Protein AF-A0A7S0HBB1-F1 (afdb_monomer_lite)

Secondary structure (DSSP, 8-state):
---------HHHHHHHHSTT----S---HHHHHHHHHHHHHHHHHHHHHHHHHHHTTTSS-SS-TTS---HHHHHHHHHSSSS----------------------------------------HHHHHHHHHHHHHHHH-HHHHHHHHHHHHHHHHHHHHHHTS-------------HHHHHHHHHHHHHHHHHHHHHHHHHHHHHHHHHHHHHHHHHHHHHHHHHHHHHHHHHHHHHHHHHHHHHHHHHHHHHHHHHHHHHHHHHHHHHHHHHHHHHHHHHHHHHHHHHHHHHHHHHHHHHHHHHHHHHHHHHHHHHHHHHHHHHHHHHHHHHHHHHHHHHHHHHS-HHHHHHHHHHHHHHHHHHHHHHHHHHHHHHHHHHHHHHHHHHHHHHHHHHHHHHHHHHHHHHHHHHHHHHHHHH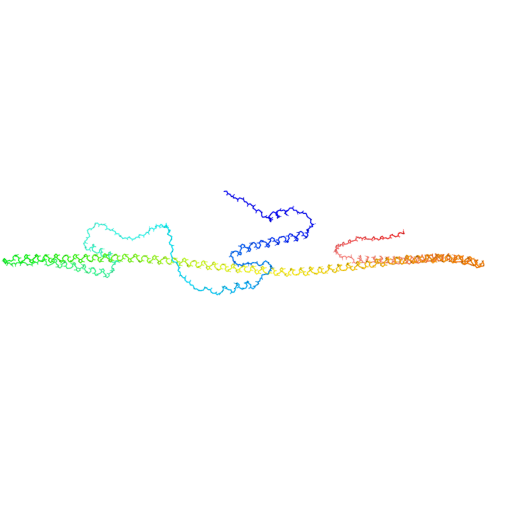T-SS------------------------

Structure (mmCIF, N/CA/C/O backbone):
data_AF-A0A7S0HBB1-F1
#
_entry.id   AF-A0A7S0HBB1-F1
#
loop_
_atom_site.group_PDB
_atom_site.id
_atom_site.type_symbol
_atom_site.label_atom_id
_atom_site.label_alt_id
_atom_site.label_comp_id
_atom_site.label_asym_id
_atom_site.label_entity_id
_atom_site.label_seq_id
_atom_site.pdbx_PDB_ins_code
_atom_site.Cartn_x
_atom_site.Cartn_y
_atom_site.Cartn_z
_atom_site.occupancy
_atom_site.B_iso_or_equiv
_atom_site.auth_seq_id
_atom_site.auth_comp_id
_atom_site.auth_asym_id
_atom_site.auth_atom_id
_atom_site.pdbx_PDB_model_num
ATOM 1 N N . MET A 1 1 ? 10.447 16.553 52.415 1.00 41.84 1 MET A N 1
ATOM 2 C CA . MET A 1 1 ? 11.522 16.602 51.397 1.00 41.84 1 MET A CA 1
ATOM 3 C C . MET A 1 1 ? 11.233 15.547 50.337 1.00 41.84 1 MET A C 1
ATOM 5 O O . MET A 1 1 ? 10.960 14.425 50.743 1.00 41.84 1 MET A O 1
ATOM 9 N N . PRO A 1 2 ? 11.246 15.858 49.030 1.00 37.12 2 PRO A N 1
ATOM 10 C CA . PRO A 1 2 ? 11.134 14.844 47.984 1.00 37.12 2 PRO A CA 1
ATOM 11 C C . PRO A 1 2 ? 12.533 14.375 47.538 1.00 37.12 2 PRO A C 1
ATOM 13 O O . PRO A 1 2 ? 13.424 15.219 47.407 1.00 37.12 2 PRO A O 1
ATOM 16 N N . PRO A 1 3 ? 12.759 13.085 47.231 1.00 46.69 3 PRO A N 1
ATOM 17 C CA . PRO A 1 3 ? 13.943 12.685 46.492 1.00 46.69 3 PRO A CA 1
ATOM 18 C C . PRO A 1 3 ? 13.660 12.748 44.984 1.00 46.69 3 PRO A C 1
ATOM 20 O O . PRO A 1 3 ? 12.824 12.029 44.442 1.00 46.69 3 PRO A O 1
ATOM 23 N N . LYS A 1 4 ? 14.388 13.643 44.312 1.00 48.12 4 LYS A N 1
ATOM 24 C CA . LYS A 1 4 ? 14.630 13.643 42.865 1.00 48.12 4 LYS A CA 1
ATOM 25 C C . LYS A 1 4 ? 15.733 12.630 42.561 1.00 48.12 4 LYS A C 1
ATOM 27 O O . LYS A 1 4 ? 16.839 12.854 43.034 1.00 48.12 4 LYS A O 1
ATOM 32 N N . VAL A 1 5 ? 15.499 11.652 41.684 1.00 45.72 5 VAL A N 1
ATOM 33 C CA . VAL A 1 5 ? 16.551 11.107 40.801 1.00 45.72 5 VAL A CA 1
ATOM 34 C C . VAL A 1 5 ? 15.915 10.678 39.474 1.00 45.72 5 VAL A C 1
ATOM 36 O O . VAL A 1 5 ? 15.291 9.629 39.374 1.00 45.72 5 VAL A O 1
ATOM 39 N N . ASN A 1 6 ? 16.087 11.507 38.441 1.00 51.12 6 ASN A N 1
ATOM 40 C CA . ASN A 1 6 ? 15.839 11.145 37.045 1.00 51.12 6 ASN A CA 1
ATOM 41 C C . ASN A 1 6 ? 16.980 10.234 36.567 1.00 51.12 6 ASN A C 1
ATOM 43 O O . ASN A 1 6 ? 18.013 10.724 36.105 1.00 51.12 6 ASN A O 1
ATOM 47 N N . ALA A 1 7 ? 16.804 8.919 36.658 1.00 48.59 7 ALA A N 1
ATOM 48 C CA . ALA A 1 7 ? 17.655 7.974 35.946 1.00 48.59 7 ALA A CA 1
ATOM 49 C C . ALA A 1 7 ? 17.170 7.885 34.490 1.00 48.59 7 ALA A C 1
ATOM 51 O O . ALA A 1 7 ? 16.317 7.072 34.154 1.00 48.59 7 ALA A O 1
ATOM 52 N N . LYS A 1 8 ? 17.684 8.772 33.628 1.00 54.59 8 LYS A N 1
ATOM 53 C CA . LYS A 1 8 ? 17.473 8.672 32.176 1.00 54.59 8 LYS A CA 1
ATOM 54 C C . LYS A 1 8 ? 18.047 7.348 31.688 1.00 54.59 8 LYS A C 1
ATOM 56 O O . LYS A 1 8 ? 19.243 7.093 31.876 1.00 54.59 8 LYS A O 1
ATOM 61 N N . THR A 1 9 ? 17.201 6.541 31.061 1.00 59.75 9 THR A N 1
ATOM 62 C CA . THR A 1 9 ? 17.611 5.280 30.451 1.00 59.75 9 THR A CA 1
ATOM 63 C C . THR A 1 9 ? 18.638 5.552 29.337 1.00 59.75 9 THR A C 1
ATOM 65 O O . THR A 1 9 ? 18.706 6.666 28.803 1.00 59.75 9 THR A O 1
ATOM 68 N N . PRO A 1 10 ? 19.477 4.572 28.958 1.00 59.62 10 PRO A N 1
ATOM 69 C CA . PRO A 1 10 ? 20.380 4.710 27.811 1.00 59.62 10 PRO A CA 1
ATOM 70 C C . PRO A 1 10 ? 19.647 5.128 26.523 1.00 59.62 10 PRO A C 1
ATOM 72 O O . PRO A 1 10 ? 20.204 5.865 25.708 1.00 59.62 10 PRO A O 1
ATOM 75 N N . LEU A 1 11 ? 18.375 4.730 26.397 1.00 53.91 11 LEU A N 1
ATOM 76 C CA . LEU A 1 11 ? 17.468 5.123 25.323 1.00 53.91 11 LEU A CA 1
ATOM 77 C C . LEU A 1 11 ? 17.186 6.635 25.337 1.00 53.91 11 LEU A C 1
ATOM 79 O O . LEU A 1 11 ? 17.337 7.301 24.316 1.00 53.91 11 LEU A O 1
ATOM 83 N N . ASP A 1 12 ? 16.881 7.205 26.506 1.00 63.88 12 ASP A N 1
ATOM 84 C CA . ASP A 1 12 ? 16.584 8.638 26.657 1.00 63.88 12 ASP A CA 1
ATOM 85 C C . ASP A 1 12 ? 17.790 9.524 26.327 1.00 63.88 12 ASP A C 1
ATOM 87 O O . ASP A 1 12 ? 17.646 10.625 25.788 1.00 63.88 12 ASP A O 1
ATOM 91 N N . LYS A 1 13 ? 19.005 9.043 26.623 1.00 65.25 13 LYS A N 1
ATOM 92 C CA . LYS A 1 13 ? 20.245 9.737 26.245 1.00 65.25 13 LYS A CA 1
ATOM 93 C C . LYS A 1 13 ? 20.437 9.737 24.725 1.00 65.25 13 LYS A C 1
ATOM 95 O O . LYS A 1 13 ? 20.780 10.782 24.171 1.00 65.25 13 LYS A O 1
ATOM 100 N N . ARG A 1 14 ? 20.159 8.615 24.049 1.00 58.53 14 ARG A N 1
ATOM 101 C CA . ARG A 1 14 ? 20.272 8.481 22.584 1.00 58.53 14 ARG A CA 1
ATOM 102 C C . ARG A 1 14 ? 19.211 9.294 21.836 1.00 58.53 14 ARG A C 1
ATOM 104 O O . ARG A 1 14 ? 19.545 9.986 20.879 1.00 58.53 14 ARG A O 1
ATOM 111 N N . LEU A 1 15 ? 17.971 9.309 22.322 1.00 58.62 15 LEU A N 1
ATOM 112 C CA . LEU A 1 15 ? 16.890 10.115 21.742 1.00 58.62 15 LEU A CA 1
ATOM 113 C C . LEU A 1 15 ? 17.168 11.622 21.853 1.00 58.62 15 LEU A C 1
ATOM 115 O O . LEU A 1 15 ? 16.890 12.371 20.920 1.00 58.62 15 LEU A O 1
ATOM 119 N N . SER A 1 16 ? 17.791 12.069 22.951 1.00 60.78 16 SER A N 1
ATOM 120 C CA . SER A 1 16 ? 18.171 13.479 23.118 1.00 60.78 16 SER A CA 1
ATOM 121 C C . SER A 1 16 ? 19.347 13.925 22.238 1.00 60.78 16 SER A C 1
ATOM 123 O O . SER A 1 16 ? 19.444 15.106 21.918 1.00 60.78 16 SER A O 1
ATOM 125 N N . ALA A 1 17 ? 20.214 12.999 21.812 1.00 57.78 17 ALA A N 1
ATOM 126 C CA . ALA A 1 17 ? 21.352 13.300 20.940 1.00 57.78 17 ALA A CA 1
ATOM 127 C C . ALA A 1 17 ? 20.947 13.483 19.463 1.00 57.78 17 ALA A C 1
ATOM 129 O O . ALA A 1 17 ? 21.618 14.208 18.732 1.00 57.78 17 ALA A O 1
ATOM 130 N N . ASN A 1 18 ? 19.832 12.876 19.039 1.00 53.38 18 ASN A N 1
ATOM 131 C CA . ASN A 1 18 ? 19.368 12.900 17.646 1.00 53.38 18 ASN A CA 1
ATOM 132 C C . ASN A 1 18 ? 18.344 14.002 17.333 1.00 53.38 18 ASN A C 1
ATOM 134 O O . ASN A 1 18 ? 17.984 14.184 16.174 1.00 53.38 18 ASN A O 1
ATOM 138 N N . ALA A 1 19 ? 17.892 14.769 18.327 1.00 50.97 19 ALA A N 1
ATOM 139 C CA . ALA A 1 19 ? 16.845 15.778 18.145 1.00 50.97 19 ALA A CA 1
ATOM 140 C C . ALA A 1 19 ? 17.326 17.109 17.521 1.00 50.97 19 ALA A C 1
ATOM 142 O O . ALA A 1 19 ? 16.521 18.020 17.361 1.00 50.97 19 ALA A O 1
ATOM 143 N N . GLY A 1 20 ? 18.619 17.254 17.197 1.00 48.06 20 GLY A N 1
ATOM 144 C CA . GLY A 1 20 ? 19.220 18.557 16.873 1.00 48.06 20 GLY A CA 1
ATOM 145 C C . GLY A 1 20 ? 20.049 18.652 15.592 1.00 48.06 20 GLY A C 1
ATOM 146 O O . GLY A 1 20 ? 20.792 19.619 15.457 1.00 48.06 20 GLY A O 1
ATOM 147 N N . LYS A 1 21 ? 19.988 17.688 14.666 1.00 45.69 21 LYS A N 1
ATOM 148 C CA . LYS A 1 21 ? 20.740 17.769 13.399 1.00 45.69 21 LYS A CA 1
ATOM 149 C C . LYS A 1 21 ? 19.829 17.596 12.187 1.00 45.69 21 LYS A C 1
ATOM 151 O O . LYS A 1 21 ? 19.691 16.507 11.642 1.00 45.69 21 LYS A O 1
ATOM 156 N N . GLU A 1 22 ? 19.229 18.704 11.767 1.00 48.59 22 GLU A N 1
ATOM 157 C CA . GLU A 1 22 ? 18.707 18.887 10.411 1.00 48.59 22 GLU A CA 1
ATOM 158 C C . GLU A 1 22 ? 19.870 19.169 9.448 1.00 48.59 22 GLU A C 1
ATOM 160 O O . GLU A 1 22 ? 20.108 20.314 9.091 1.00 48.59 22 GLU A O 1
ATOM 165 N N . GLU A 1 23 ? 20.603 18.144 9.007 1.00 45.62 23 GLU A N 1
ATOM 166 C CA . GLU A 1 23 ? 21.437 18.248 7.801 1.00 45.62 23 GLU A CA 1
ATOM 167 C C . GLU A 1 23 ? 21.392 16.937 6.997 1.00 45.62 23 GLU A C 1
ATOM 169 O O . GLU A 1 23 ? 21.979 15.923 7.356 1.00 45.62 23 GLU A O 1
ATOM 174 N N . MET A 1 24 ? 20.622 16.993 5.908 1.00 42.97 24 MET A N 1
ATOM 175 C CA . MET A 1 24 ? 20.943 16.491 4.566 1.00 42.97 24 MET A CA 1
ATOM 176 C C . MET A 1 24 ? 21.550 15.080 4.411 1.00 42.97 24 MET A C 1
ATOM 178 O O . MET A 1 24 ? 22.746 14.848 4.549 1.00 42.97 24 MET A O 1
ATOM 182 N N . SER A 1 25 ? 20.696 14.185 3.899 1.00 52.25 25 SER A N 1
ATOM 183 C CA . SER A 1 25 ? 20.989 13.312 2.747 1.00 52.25 25 SER A CA 1
ATOM 184 C C . SER A 1 25 ? 22.314 12.540 2.762 1.00 52.25 25 SER A C 1
ATOM 186 O O . SER A 1 25 ? 23.208 12.801 1.964 1.00 52.25 25 SER A O 1
ATOM 188 N N . ASN A 1 26 ? 22.394 11.534 3.624 1.00 46.62 26 ASN A N 1
ATOM 189 C CA . ASN A 1 26 ? 22.906 10.202 3.296 1.00 46.62 26 ASN A CA 1
ATOM 190 C C . ASN A 1 26 ? 22.673 9.327 4.522 1.00 46.62 26 ASN A C 1
ATOM 192 O O . ASN A 1 26 ? 23.545 9.149 5.366 1.00 46.62 26 ASN A O 1
ATOM 196 N N . TRP A 1 27 ? 21.454 8.802 4.639 1.00 53.06 27 TRP A N 1
ATOM 197 C CA . TRP A 1 27 ? 21.192 7.737 5.593 1.00 53.06 27 TRP A CA 1
ATOM 198 C C . TRP A 1 27 ? 22.024 6.537 5.157 1.00 53.06 27 TRP A C 1
ATOM 200 O O . TRP A 1 27 ? 21.714 5.873 4.168 1.00 53.06 27 TRP A O 1
ATOM 210 N N . ASN A 1 28 ? 23.129 6.310 5.859 1.00 62.28 28 ASN A N 1
ATOM 211 C CA . ASN A 1 28 ? 23.997 5.172 5.648 1.00 62.28 28 ASN A CA 1
ATOM 212 C C . ASN A 1 28 ? 23.180 3.917 5.984 1.00 62.28 28 ASN A C 1
ATOM 214 O O . ASN A 1 28 ? 22.992 3.571 7.147 1.00 62.28 28 ASN A O 1
ATOM 218 N N . ILE A 1 29 ? 22.609 3.270 4.963 1.00 63.53 29 ILE A N 1
ATOM 219 C CA . ILE A 1 29 ? 21.706 2.113 5.107 1.00 63.53 29 ILE A CA 1
ATOM 220 C C . ILE A 1 29 ? 22.359 1.012 5.958 1.00 63.53 29 ILE A C 1
ATOM 222 O O . ILE A 1 29 ? 21.661 0.280 6.657 1.00 63.53 29 ILE A O 1
ATOM 226 N N . ALA A 1 30 ? 23.692 0.913 5.932 1.00 65.62 30 ALA A N 1
ATOM 227 C CA . ALA A 1 30 ? 24.458 0.011 6.784 1.00 65.62 30 ALA A CA 1
ATOM 228 C C . ALA A 1 30 ? 24.315 0.345 8.279 1.00 65.62 30 ALA A C 1
ATOM 230 O O . ALA A 1 30 ? 24.067 -0.550 9.079 1.00 65.62 30 ALA A O 1
ATOM 231 N N . GLU A 1 31 ? 24.386 1.624 8.642 1.00 70.38 31 GLU A N 1
ATOM 232 C CA . GLU A 1 31 ? 24.246 2.107 10.019 1.00 70.38 31 GLU A CA 1
ATOM 233 C C . GLU A 1 31 ? 22.800 1.964 10.515 1.00 70.38 31 GLU A C 1
ATOM 235 O O . GLU A 1 31 ? 22.564 1.545 11.641 1.00 70.38 31 GLU A O 1
ATOM 240 N N . LEU A 1 32 ? 21.810 2.187 9.641 1.00 72.31 32 LEU A N 1
ATOM 241 C CA . LEU A 1 32 ? 20.399 1.900 9.932 1.00 72.31 32 LEU A CA 1
ATOM 242 C C . LEU A 1 32 ? 20.145 0.408 10.176 1.00 72.31 32 LEU A C 1
ATOM 244 O O . LEU A 1 32 ? 19.438 0.061 11.117 1.00 72.31 32 LEU A O 1
ATOM 248 N N . LYS A 1 33 ? 20.713 -0.475 9.342 1.00 73.94 33 LYS A N 1
ATOM 249 C CA . LYS A 1 33 ? 20.606 -1.933 9.516 1.00 73.94 33 LYS A CA 1
ATOM 250 C C . LYS A 1 33 ? 21.288 -2.396 10.797 1.00 73.94 33 LYS A C 1
ATOM 252 O O . LYS A 1 33 ? 20.721 -3.222 11.504 1.00 73.94 33 LYS A O 1
ATOM 257 N N . GLN A 1 34 ? 22.463 -1.849 11.097 1.00 77.00 34 GLN A N 1
ATOM 258 C CA . GLN A 1 34 ? 23.186 -2.143 12.327 1.00 77.00 34 GLN A CA 1
ATOM 259 C C . GLN A 1 34 ? 22.390 -1.686 13.555 1.00 77.00 34 GLN A C 1
ATOM 261 O O . GLN A 1 34 ? 22.186 -2.484 14.463 1.00 77.00 34 GLN A O 1
ATOM 266 N N . ASN A 1 35 ? 21.847 -0.467 13.543 1.00 74.12 35 ASN A N 1
ATOM 267 C CA . ASN A 1 35 ? 21.011 0.042 14.631 1.00 74.12 35 ASN A CA 1
ATOM 268 C C . ASN A 1 35 ? 19.749 -0.810 14.829 1.00 74.12 35 ASN A C 1
ATOM 270 O O . ASN A 1 35 ? 19.421 -1.157 15.955 1.00 74.12 35 ASN A O 1
ATOM 274 N N . LEU A 1 36 ? 19.083 -1.230 13.748 1.00 80.06 36 LEU A N 1
ATOM 275 C CA . LEU A 1 36 ? 17.922 -2.128 13.826 1.00 80.06 36 LEU A CA 1
ATOM 276 C C . LEU A 1 36 ? 18.278 -3.506 14.396 1.00 80.06 36 LEU A C 1
ATOM 278 O O . LEU A 1 36 ? 17.488 -4.097 15.130 1.00 80.06 36 LEU A O 1
ATOM 282 N N . GLN A 1 37 ? 19.458 -4.027 14.059 1.00 79.56 37 GLN A N 1
ATOM 283 C CA . GLN A 1 37 ? 19.941 -5.308 14.563 1.00 79.56 37 GLN A CA 1
ATOM 284 C C . GLN A 1 37 ? 20.325 -5.221 16.048 1.00 79.56 37 GLN A C 1
ATOM 286 O O . GLN A 1 37 ? 19.987 -6.120 16.818 1.00 79.56 37 GLN A O 1
ATOM 291 N N . GLU A 1 38 ? 20.971 -4.130 16.461 1.00 81.62 38 GLU A N 1
ATOM 292 C CA . GLU A 1 38 ? 21.284 -3.838 17.863 1.00 81.62 38 GLU A CA 1
ATOM 293 C C . GLU A 1 38 ? 20.004 -3.632 18.691 1.00 81.62 38 GLU A C 1
ATOM 295 O O . GLU A 1 38 ? 19.860 -4.233 19.756 1.00 81.62 38 GLU A O 1
ATOM 300 N N . ASP A 1 39 ? 19.030 -2.877 18.177 1.00 78.75 39 ASP A N 1
ATOM 301 C CA . ASP A 1 39 ? 17.738 -2.655 18.834 1.00 78.75 39 ASP A CA 1
ATOM 302 C C . ASP A 1 39 ? 16.932 -3.960 18.959 1.00 78.75 39 ASP A C 1
ATOM 304 O O . ASP A 1 39 ? 16.332 -4.223 20.003 1.00 78.75 39 ASP A O 1
ATOM 308 N N . SER A 1 40 ? 16.965 -4.825 17.937 1.00 76.31 40 SER A N 1
ATOM 309 C CA . SER A 1 40 ? 16.342 -6.156 17.992 1.00 76.31 40 SER A CA 1
ATOM 310 C C . SER A 1 40 ? 16.991 -7.046 19.055 1.00 76.31 40 SER A C 1
ATOM 312 O O . SER A 1 40 ? 16.287 -7.753 19.774 1.00 76.31 40 SER A O 1
ATOM 314 N N . ALA A 1 41 ? 18.318 -6.996 19.194 1.00 77.00 41 ALA A N 1
ATOM 315 C CA . ALA A 1 41 ? 19.036 -7.758 20.213 1.00 77.00 41 ALA A CA 1
ATOM 316 C C . ALA A 1 41 ? 18.701 -7.274 21.634 1.00 77.00 41 ALA A C 1
ATOM 318 O O . ALA A 1 41 ? 18.489 -8.089 22.534 1.00 77.00 41 ALA A O 1
ATOM 319 N N . ILE A 1 42 ? 18.587 -5.956 21.832 1.00 80.75 42 ILE A N 1
ATOM 320 C CA . ILE A 1 42 ? 18.174 -5.367 23.114 1.00 80.75 42 ILE A CA 1
ATOM 321 C C . ILE A 1 42 ? 16.730 -5.764 23.446 1.00 80.75 42 ILE A C 1
ATOM 323 O O . ILE A 1 42 ? 16.435 -6.118 24.590 1.00 80.75 42 ILE A O 1
ATOM 327 N N . LEU A 1 43 ? 15.830 -5.754 22.458 1.00 76.81 43 LEU A N 1
ATOM 328 C CA . LEU A 1 43 ? 14.439 -6.169 22.639 1.00 76.81 43 LEU A CA 1
ATOM 329 C C . LEU A 1 43 ? 14.342 -7.653 23.024 1.00 76.81 43 LEU A C 1
ATOM 331 O O . LEU A 1 43 ? 13.637 -7.992 23.973 1.00 76.81 43 LEU A O 1
ATOM 335 N N . GLU A 1 44 ? 15.084 -8.535 22.348 1.00 77.12 44 GLU A N 1
ATOM 336 C CA . GLU A 1 44 ? 15.163 -9.957 22.702 1.00 77.12 44 GLU A CA 1
ATOM 337 C C . GLU A 1 44 ? 15.703 -10.174 24.116 1.00 77.12 44 GLU A C 1
ATOM 339 O O . GLU A 1 44 ? 15.156 -10.981 24.869 1.00 77.12 44 GLU A O 1
ATOM 344 N N . GLN A 1 45 ? 16.755 -9.451 24.500 1.00 77.75 45 GLN A N 1
ATOM 345 C CA . GLN A 1 45 ? 17.321 -9.538 25.842 1.00 77.75 45 GLN A CA 1
ATOM 346 C C . GLN A 1 45 ? 16.312 -9.080 26.902 1.00 77.75 45 GLN A C 1
ATOM 348 O O . GLN A 1 45 ? 16.115 -9.778 27.896 1.00 77.75 45 GLN A O 1
ATOM 353 N N . THR A 1 46 ? 15.611 -7.974 26.647 1.00 77.94 46 THR A N 1
ATOM 354 C CA . THR A 1 46 ? 14.558 -7.445 27.528 1.00 77.94 46 THR A CA 1
ATOM 355 C C . THR A 1 46 ? 13.394 -8.432 27.653 1.00 77.94 46 THR A C 1
ATOM 357 O O . THR A 1 46 ? 12.882 -8.652 28.748 1.00 77.94 46 THR A O 1
ATOM 360 N N . LEU A 1 47 ? 13.000 -9.089 26.556 1.00 73.38 47 LEU A N 1
ATOM 361 C CA . LEU A 1 47 ? 11.959 -10.121 26.564 1.00 73.38 47 LEU A CA 1
ATOM 362 C C . LEU A 1 47 ? 12.397 -11.384 27.313 1.00 73.38 47 LEU A C 1
ATOM 364 O O . LEU A 1 47 ? 11.597 -11.960 28.047 1.00 73.38 47 LEU A O 1
ATOM 368 N N . ARG A 1 48 ? 13.661 -11.809 27.183 1.00 75.12 48 ARG A N 1
ATOM 369 C CA . ARG A 1 48 ? 14.218 -12.928 27.964 1.00 75.12 48 ARG A CA 1
ATOM 370 C C . ARG A 1 48 ? 14.281 -12.603 29.454 1.00 75.12 48 ARG A C 1
ATOM 372 O O . ARG A 1 48 ? 13.976 -13.468 30.268 1.00 75.12 48 ARG A O 1
ATOM 379 N N . GLU A 1 49 ? 14.638 -11.376 29.815 1.00 75.56 49 GLU A N 1
ATOM 380 C CA . GLU A 1 49 ? 14.687 -10.924 31.207 1.00 75.56 49 GLU A CA 1
ATOM 381 C C . GLU A 1 49 ? 13.281 -10.791 31.811 1.00 75.56 49 GLU A C 1
ATOM 383 O O . GLU A 1 49 ? 13.041 -11.280 32.913 1.00 75.56 49 GLU A O 1
ATOM 388 N N . ALA A 1 50 ? 12.314 -10.266 31.054 1.00 68.19 50 ALA A N 1
ATOM 389 C CA . ALA A 1 50 ? 10.905 -10.249 31.447 1.00 68.19 50 ALA A CA 1
ATOM 390 C C . ALA A 1 50 ? 10.332 -11.669 31.606 1.00 68.19 50 ALA A C 1
ATOM 392 O O . ALA A 1 50 ? 9.660 -11.955 32.595 1.00 68.19 50 ALA A O 1
ATOM 393 N N . ASN A 1 51 ? 10.648 -12.585 30.683 1.00 66.00 51 ASN A N 1
ATOM 394 C CA . ASN A 1 51 ? 10.267 -13.996 30.789 1.00 66.00 51 ASN A CA 1
ATOM 395 C C . ASN A 1 51 ? 10.941 -14.700 31.970 1.00 66.00 51 ASN A C 1
ATOM 397 O O . ASN A 1 51 ? 10.345 -15.609 32.535 1.00 66.00 51 ASN A O 1
ATOM 401 N N . ARG A 1 52 ? 12.154 -14.303 32.363 1.00 71.75 52 ARG A N 1
ATOM 402 C CA . ARG A 1 52 ? 12.818 -14.825 33.563 1.00 71.75 52 ARG A CA 1
ATOM 403 C C . ARG A 1 52 ? 12.111 -14.342 34.832 1.00 71.75 52 ARG A C 1
ATOM 405 O O . ARG A 1 52 ? 11.752 -15.160 35.667 1.00 71.75 52 ARG A O 1
ATOM 412 N N . LEU A 1 53 ? 11.823 -13.042 34.927 1.00 66.38 53 LEU A N 1
ATOM 413 C CA . LEU A 1 53 ? 11.123 -12.447 36.074 1.00 66.38 53 LEU A CA 1
ATOM 414 C C . LEU A 1 53 ? 9.682 -12.971 36.236 1.00 66.38 53 LEU A C 1
ATOM 416 O O . LEU A 1 53 ? 9.204 -13.130 37.356 1.00 66.38 53 LEU A O 1
ATOM 420 N N . LEU A 1 54 ? 8.992 -13.263 35.129 1.00 56.56 54 LEU A N 1
ATOM 421 C CA . LEU A 1 54 ? 7.627 -13.815 35.126 1.00 56.56 54 LEU A CA 1
ATOM 422 C C . LEU A 1 54 ? 7.592 -15.357 35.147 1.00 56.56 54 LEU A C 1
ATOM 424 O O . LEU A 1 54 ? 6.604 -15.958 35.573 1.00 56.56 54 LEU A O 1
ATOM 428 N N . GLY A 1 55 ? 8.662 -16.014 34.701 1.00 54.44 55 GLY A N 1
ATOM 429 C CA . GLY A 1 55 ? 8.811 -17.471 34.701 1.00 54.44 55 GLY A CA 1
ATOM 430 C C . GLY A 1 55 ? 9.027 -18.045 36.100 1.00 54.44 55 GLY A C 1
ATOM 431 O O . GLY A 1 55 ? 8.465 -19.097 36.407 1.00 54.44 55 GLY A O 1
ATOM 432 N N . ASP A 1 56 ? 9.721 -17.309 36.974 1.00 50.41 56 ASP A N 1
ATOM 433 C CA . ASP A 1 56 ? 9.931 -17.682 38.383 1.00 50.41 56 ASP A CA 1
ATOM 434 C C . ASP A 1 56 ? 8.620 -17.715 39.203 1.00 50.41 56 ASP A C 1
ATOM 436 O O . ASP A 1 56 ? 8.584 -18.280 40.293 1.00 50.41 56 ASP A O 1
ATOM 440 N N . SER A 1 57 ? 7.514 -17.171 38.675 1.00 50.22 57 SER A N 1
ATOM 441 C CA . SER A 1 57 ? 6.190 -17.171 39.321 1.00 50.22 57 SER A CA 1
ATOM 442 C C . SER A 1 57 ? 5.151 -18.095 38.667 1.00 50.22 57 SER A C 1
ATOM 444 O O . SER A 1 57 ? 4.074 -18.279 39.230 1.00 50.22 57 SER A O 1
ATOM 446 N N . SER A 1 58 ? 5.436 -18.704 37.507 1.00 51.88 58 SER A N 1
ATOM 447 C CA . SER A 1 58 ? 4.410 -19.439 36.738 1.00 51.88 58 SER A CA 1
ATOM 448 C C . SER A 1 58 ? 4.866 -20.733 36.048 1.00 51.88 58 SER A C 1
ATOM 450 O O . SER A 1 58 ? 4.044 -21.410 35.431 1.00 51.88 58 SER A O 1
ATOM 452 N N . GLY A 1 59 ? 6.142 -21.126 36.165 1.00 49.91 59 GLY A N 1
ATOM 453 C CA . GLY A 1 59 ? 6.619 -22.455 35.753 1.00 49.91 59 GLY A CA 1
ATOM 454 C C . GLY A 1 59 ? 6.533 -22.757 34.249 1.00 49.91 59 GLY A C 1
ATOM 455 O O . GLY A 1 59 ? 6.679 -23.909 33.845 1.00 49.91 59 GLY A O 1
ATOM 456 N N . SER A 1 60 ? 6.276 -21.767 33.389 1.00 49.84 60 SER A N 1
ATOM 457 C CA . SER A 1 60 ? 6.284 -21.929 31.928 1.00 49.84 60 SER A CA 1
ATOM 458 C C . SER A 1 60 ? 6.545 -20.587 31.230 1.00 49.84 60 SER A C 1
ATOM 460 O O . SER A 1 60 ? 5.884 -19.605 31.567 1.00 49.84 60 SER A O 1
ATOM 462 N N . PRO A 1 61 ? 7.452 -20.512 30.237 1.00 47.16 61 PRO A N 1
ATOM 463 C CA . PRO A 1 61 ? 7.682 -19.281 29.485 1.00 47.16 61 PRO A CA 1
ATOM 464 C C . PRO A 1 61 ? 6.435 -18.909 28.667 1.00 47.16 61 PRO A C 1
ATOM 466 O O . PRO A 1 61 ? 5.887 -19.732 27.935 1.00 47.16 61 PRO A O 1
ATOM 469 N N . LEU A 1 62 ? 5.975 -17.660 28.801 1.00 49.31 62 LEU A N 1
ATOM 470 C CA . LEU A 1 62 ? 4.751 -17.165 28.156 1.00 49.31 62 LEU A CA 1
ATOM 471 C C . LEU A 1 62 ? 4.955 -16.827 26.666 1.00 49.31 62 LEU A C 1
ATOM 473 O O . LEU A 1 62 ? 3.991 -16.779 25.905 1.00 49.31 62 LEU A O 1
ATOM 477 N N . VAL A 1 63 ? 6.202 -16.591 26.246 1.00 50.47 63 VAL A N 1
ATOM 478 C CA . VAL A 1 63 ? 6.556 -16.210 24.873 1.00 50.47 63 VAL A CA 1
ATOM 479 C C . VAL A 1 63 ? 7.788 -16.992 24.433 1.00 50.47 63 VAL A C 1
ATOM 481 O O . VAL A 1 63 ? 8.857 -16.845 25.026 1.00 50.47 63 VAL A O 1
ATOM 484 N N . ASP A 1 64 ? 7.631 -17.806 23.390 1.00 44.91 64 ASP A N 1
ATOM 485 C CA . ASP A 1 64 ? 8.734 -18.522 22.753 1.00 44.91 64 ASP A CA 1
ATOM 486 C C . ASP A 1 64 ? 9.554 -17.538 21.903 1.00 44.91 64 ASP A C 1
ATOM 488 O O . ASP A 1 64 ? 9.017 -16.834 21.036 1.00 44.91 64 ASP A O 1
ATOM 492 N N . VAL A 1 65 ? 10.853 -17.435 22.186 1.00 48.44 65 VAL A N 1
ATOM 493 C CA . VAL A 1 65 ? 11.762 -16.501 21.505 1.00 48.44 65 VAL A CA 1
ATOM 494 C C . VAL A 1 65 ? 12.128 -17.106 20.152 1.00 48.44 65 VAL A C 1
ATOM 496 O O . VAL A 1 65 ? 13.160 -17.748 19.990 1.00 48.44 65 VAL A O 1
ATOM 499 N N . GLY A 1 66 ? 11.223 -16.940 19.191 1.00 47.50 66 GLY A N 1
ATOM 500 C CA . GLY A 1 66 ? 11.376 -17.446 17.824 1.00 47.50 66 GLY A CA 1
ATOM 501 C C . GLY A 1 66 ? 10.236 -17.089 16.866 1.00 47.50 66 GLY A C 1
ATOM 502 O O . GLY A 1 66 ? 10.247 -17.520 15.718 1.00 47.50 66 GLY A O 1
ATOM 503 N N . GLY A 1 67 ? 9.240 -16.308 17.300 1.00 41.59 67 GLY A N 1
ATOM 504 C CA . GLY A 1 67 ? 8.188 -15.808 16.406 1.00 41.59 67 GLY A CA 1
ATOM 505 C C . GLY A 1 67 ? 7.162 -16.851 15.945 1.00 41.59 67 GLY A C 1
ATOM 506 O O . GLY A 1 67 ? 6.383 -16.564 15.038 1.00 41.59 67 GLY A O 1
ATOM 507 N N . ILE A 1 68 ? 7.101 -18.034 16.565 1.00 38.09 68 ILE A N 1
ATOM 508 C CA . ILE A 1 68 ? 6.088 -19.051 16.253 1.00 38.09 68 ILE A CA 1
ATOM 509 C C . ILE A 1 68 ? 5.196 -19.261 17.477 1.00 38.09 68 ILE A C 1
ATOM 511 O O . ILE A 1 68 ? 5.531 -19.975 18.416 1.00 38.09 68 ILE A O 1
ATOM 515 N N . VAL A 1 69 ? 4.018 -18.635 17.457 1.00 41.81 69 VAL A N 1
ATOM 516 C CA . VAL A 1 69 ? 2.957 -18.907 18.433 1.00 41.81 69 VAL A CA 1
ATOM 517 C C . VAL A 1 69 ? 2.340 -20.259 18.087 1.00 41.81 69 VAL A C 1
ATOM 519 O O . VAL A 1 69 ? 1.579 -20.382 17.124 1.00 41.81 69 VAL A O 1
ATOM 522 N N . ASN A 1 70 ? 2.679 -21.288 18.861 1.00 41.84 70 ASN A N 1
ATOM 523 C CA . ASN A 1 70 ? 2.142 -22.629 18.673 1.00 41.84 70 ASN A CA 1
ATOM 524 C C . ASN A 1 70 ? 0.648 -22.651 19.066 1.00 41.84 70 ASN A C 1
ATOM 526 O O . ASN A 1 70 ? 0.292 -22.635 20.249 1.00 41.84 70 ASN A O 1
ATOM 530 N N . LYS A 1 71 ? -0.239 -22.633 18.059 1.00 50.88 71 LYS A N 1
ATOM 531 C CA . LYS A 1 71 ? -1.705 -22.523 18.220 1.00 50.88 71 LYS A CA 1
ATOM 532 C C . LYS A 1 71 ? -2.305 -23.640 19.086 1.00 50.88 71 LYS A C 1
ATOM 534 O O . LYS A 1 71 ? -3.325 -23.421 19.742 1.00 50.88 71 LYS A O 1
ATOM 539 N N . ASP A 1 72 ? -1.636 -24.786 19.170 1.00 45.31 72 ASP A N 1
ATOM 540 C CA . ASP A 1 72 ? -2.121 -25.964 19.894 1.00 45.31 72 ASP A CA 1
ATOM 541 C C . ASP A 1 72 ? -1.995 -25.856 21.422 1.00 45.31 72 ASP A C 1
ATOM 543 O O . ASP A 1 72 ? -2.707 -26.552 22.151 1.00 45.31 72 ASP A O 1
ATOM 547 N N . VAL A 1 73 ? -1.139 -24.961 21.932 1.00 53.53 73 VAL A N 1
ATOM 548 C CA . VAL A 1 73 ? -0.995 -24.716 23.381 1.00 53.53 73 VAL A CA 1
ATOM 549 C C . VAL A 1 73 ? -2.042 -23.710 23.871 1.00 53.53 73 VAL A C 1
ATOM 551 O O . VAL A 1 73 ? -2.626 -23.892 24.940 1.00 53.53 73 VAL A O 1
ATOM 554 N N . ALA A 1 74 ? -2.363 -22.699 23.056 1.00 44.72 74 ALA A N 1
ATOM 555 C CA . ALA A 1 74 ? -3.423 -21.733 23.356 1.00 44.72 74 ALA A CA 1
ATOM 556 C C . ALA A 1 74 ? -4.822 -22.380 23.328 1.00 44.72 74 ALA A C 1
ATOM 558 O O . ALA A 1 74 ? -5.663 -22.083 24.176 1.00 44.72 74 ALA A O 1
ATOM 559 N N . ALA A 1 75 ? -5.055 -23.325 22.409 1.00 46.72 75 ALA A N 1
ATOM 560 C CA . ALA A 1 75 ? -6.321 -24.052 22.323 1.00 46.72 75 ALA A CA 1
ATOM 561 C C . ALA A 1 75 ? -6.545 -25.022 23.499 1.00 46.72 75 ALA A C 1
ATOM 563 O O . ALA A 1 75 ? -7.685 -25.226 23.919 1.00 46.72 75 ALA A O 1
ATOM 564 N N . ARG A 1 76 ? -5.474 -25.581 24.082 1.00 50.56 76 ARG A N 1
ATOM 565 C CA . ARG A 1 76 ? -5.578 -26.506 25.225 1.00 50.56 76 ARG A CA 1
ATOM 566 C C . ARG A 1 76 ? -5.965 -25.805 26.532 1.00 50.56 76 ARG A C 1
ATOM 568 O O . ARG A 1 76 ? -6.693 -26.393 27.324 1.00 50.56 76 ARG A O 1
ATOM 575 N N . LYS A 1 77 ? -5.578 -24.537 26.730 1.00 52.53 77 LYS A N 1
ATOM 576 C CA . LYS A 1 77 ? -5.970 -23.753 27.921 1.00 52.53 77 LYS A CA 1
ATOM 577 C C . LYS A 1 77 ? -7.416 -23.246 27.889 1.00 52.53 77 LYS A C 1
ATOM 579 O O . LYS A 1 77 ? -7.991 -23.021 28.945 1.00 52.53 77 LYS A O 1
ATOM 584 N N . LEU A 1 78 ? -8.033 -23.121 26.711 1.00 47.88 78 LEU A N 1
ATOM 585 C CA . LEU A 1 78 ? -9.436 -22.691 26.593 1.00 47.88 78 LEU A CA 1
ATOM 586 C C . LEU A 1 78 ? -10.452 -23.840 26.695 1.00 47.88 78 LEU A C 1
ATOM 588 O O . LEU A 1 78 ? -11.639 -23.581 26.859 1.00 47.88 78 LEU A O 1
ATOM 592 N N . ARG A 1 79 ? -10.007 -25.103 26.628 1.00 42.81 79 ARG A N 1
ATOM 593 C CA . ARG A 1 79 ? -10.888 -26.283 26.728 1.00 42.81 79 ARG A CA 1
ATOM 594 C C . ARG A 1 79 ? -10.862 -26.985 28.091 1.00 42.81 79 ARG A C 1
ATOM 596 O O . ARG A 1 79 ? -11.683 -27.867 28.305 1.00 42.81 79 ARG A O 1
ATOM 603 N N . GLY A 1 80 ? -9.945 -26.610 28.986 1.00 37.00 80 GLY A N 1
ATOM 604 C CA . GLY A 1 80 ? -9.758 -27.252 30.296 1.00 37.00 80 GLY A CA 1
ATOM 605 C C . GLY A 1 80 ? -10.515 -26.625 31.473 1.00 37.00 80 GLY A C 1
ATOM 606 O O . GLY A 1 80 ? -10.509 -27.214 32.542 1.00 37.00 80 GLY A O 1
ATOM 607 N N . ASN A 1 81 ? -11.176 -25.473 31.297 1.00 40.12 81 ASN A N 1
ATOM 608 C CA . ASN A 1 81 ? -11.754 -24.694 32.410 1.00 40.12 81 ASN A CA 1
ATOM 609 C C . ASN A 1 81 ? -13.298 -24.660 32.439 1.00 40.12 81 ASN A C 1
ATOM 611 O O . ASN A 1 81 ? -13.875 -23.749 33.022 1.00 40.12 81 ASN A O 1
ATOM 615 N N . ALA A 1 82 ? -13.981 -25.603 31.782 1.00 37.38 82 ALA A N 1
ATOM 616 C CA . ALA A 1 82 ? -15.451 -25.604 31.684 1.00 37.38 82 ALA A CA 1
ATOM 617 C C . ALA A 1 82 ? -16.134 -26.823 32.325 1.00 37.38 82 ALA A C 1
ATOM 619 O O . ALA A 1 82 ? -17.330 -27.025 32.134 1.00 37.38 82 ALA A O 1
ATOM 620 N N . ALA A 1 83 ? -15.400 -27.634 33.077 1.00 41.56 83 ALA A N 1
ATOM 621 C CA . ALA A 1 83 ? -15.979 -28.699 33.874 1.00 41.56 83 ALA A CA 1
ATOM 622 C C . ALA A 1 83 ? -15.245 -28.741 35.205 1.00 41.56 83 ALA A C 1
ATOM 624 O O . ALA A 1 83 ? -14.023 -28.631 35.218 1.00 41.56 83 ALA A O 1
ATOM 625 N N . ASP A 1 84 ? -16.019 -28.954 36.261 1.00 44.00 84 ASP A N 1
ATOM 626 C CA . ASP A 1 84 ? -15.591 -29.139 37.643 1.00 44.00 84 ASP A CA 1
ATOM 627 C C . ASP A 1 84 ? -15.479 -27.838 38.445 1.00 44.00 84 ASP A C 1
ATOM 629 O O . ASP A 1 84 ? -14.662 -26.984 38.133 1.00 44.00 84 ASP A O 1
ATOM 633 N N . TRP A 1 85 ? -16.425 -27.685 39.378 1.00 36.00 85 TRP A N 1
ATOM 634 C CA . TRP A 1 85 ? -16.436 -26.971 40.670 1.00 36.00 85 TRP A CA 1
ATOM 635 C C . TRP A 1 85 ? -17.895 -26.611 40.997 1.00 36.00 85 TRP A C 1
ATOM 637 O O . TRP A 1 85 ? -18.303 -25.449 41.013 1.00 36.00 85 TRP A O 1
ATOM 647 N N . GLY A 1 86 ? -18.702 -27.654 41.191 1.00 34.22 86 GLY A N 1
ATOM 648 C CA . GLY A 1 86 ? -19.936 -27.592 41.962 1.00 34.22 86 GLY A CA 1
ATOM 649 C C . GLY A 1 86 ? -19.678 -28.240 43.319 1.00 34.22 86 GLY A C 1
ATOM 650 O O . GLY A 1 86 ? -19.037 -29.282 43.354 1.00 34.22 86 GLY A O 1
ATOM 651 N N . GLU A 1 87 ? -20.189 -27.594 44.369 1.00 35.56 87 GLU A N 1
ATOM 652 C CA . GLU A 1 87 ? -20.331 -28.089 45.750 1.00 35.56 87 GLU A CA 1
ATOM 653 C C . GLU A 1 87 ? -19.034 -28.447 46.498 1.00 35.56 87 GLU A C 1
ATOM 655 O O . GLU A 1 87 ? -18.417 -29.470 46.246 1.00 35.56 87 GLU A O 1
ATOM 660 N N . ASP A 1 88 ? -18.649 -27.621 47.483 1.00 33.31 88 ASP A N 1
ATOM 661 C CA . ASP A 1 88 ? -18.737 -28.061 48.883 1.00 33.31 88 ASP A CA 1
ATOM 662 C C . ASP A 1 88 ? -18.336 -26.991 49.923 1.00 33.31 88 ASP A C 1
ATOM 664 O O . ASP A 1 88 ? -17.428 -26.182 49.740 1.00 33.31 88 ASP A O 1
ATOM 668 N N . HIS A 1 89 ? -19.043 -27.076 51.052 1.00 34.12 89 HIS A N 1
ATOM 669 C CA . HIS A 1 89 ? -18.721 -26.608 52.405 1.00 34.12 89 HIS A CA 1
ATOM 670 C C . HIS A 1 89 ? -18.760 -25.113 52.773 1.00 34.12 89 HIS A C 1
ATOM 672 O O . HIS A 1 89 ? -17.793 -24.355 52.734 1.00 34.12 89 HIS A O 1
ATOM 678 N N . ALA A 1 90 ? -19.907 -24.772 53.369 1.00 37.62 90 ALA A N 1
ATOM 679 C CA . ALA A 1 90 ? -19.994 -23.927 54.551 1.00 37.62 90 ALA A CA 1
ATOM 680 C C . ALA A 1 90 ? -19.043 -24.404 55.667 1.00 37.62 90 ALA A C 1
ATOM 682 O O . ALA A 1 90 ? -19.015 -25.593 55.960 1.00 37.62 90 ALA A O 1
ATOM 683 N N . HIS A 1 91 ? -18.319 -23.467 56.287 1.00 37.41 91 HIS A N 1
ATOM 684 C CA . HIS A 1 91 ? -18.026 -23.341 57.725 1.00 37.41 91 HIS A CA 1
ATOM 685 C C . HIS A 1 91 ? -16.905 -22.304 57.901 1.00 37.41 91 HIS A C 1
ATOM 687 O O . HIS A 1 91 ? -15.749 -22.594 57.628 1.00 37.41 91 HIS A O 1
ATOM 693 N N . HIS A 1 92 ? -17.234 -21.107 58.387 1.00 32.94 92 HIS A N 1
ATOM 694 C CA . HIS A 1 92 ? -16.537 -20.524 59.535 1.00 32.94 92 HIS A CA 1
ATOM 695 C C . HIS A 1 92 ? -17.304 -19.309 60.053 1.00 32.94 92 HIS A C 1
ATOM 697 O O . HIS A 1 92 ? -17.699 -18.410 59.315 1.00 32.94 92 HIS A O 1
ATOM 703 N N . ARG A 1 93 ? -17.561 -19.382 61.352 1.00 32.41 93 ARG A N 1
ATOM 704 C CA . ARG A 1 93 ? -18.255 -18.427 62.198 1.00 32.41 93 ARG A CA 1
ATOM 705 C C . ARG A 1 93 ? -17.199 -17.592 62.936 1.00 32.41 93 ARG A C 1
ATOM 707 O O . ARG A 1 93 ? -16.110 -18.107 63.179 1.00 32.41 93 ARG A O 1
ATOM 714 N N . ASP A 1 94 ? -17.627 -16.393 63.322 1.00 33.19 94 ASP A N 1
ATOM 715 C CA . ASP A 1 94 ? -17.113 -15.504 64.374 1.00 33.19 94 ASP A CA 1
ATOM 716 C C . ASP A 1 94 ? -15.737 -14.834 64.165 1.00 33.19 94 ASP A C 1
ATOM 718 O O . ASP A 1 94 ? -14.699 -15.481 64.167 1.00 33.19 94 ASP A O 1
ATOM 722 N N . ASP A 1 95 ? -15.735 -13.497 64.052 1.00 32.94 95 ASP A N 1
ATOM 723 C CA . ASP A 1 95 ? -15.267 -12.681 65.179 1.00 32.94 95 ASP A CA 1
ATOM 724 C C . ASP A 1 95 ? -15.755 -11.221 65.138 1.00 32.94 95 ASP A C 1
ATOM 726 O O . ASP A 1 95 ? -15.825 -10.552 64.106 1.00 32.94 95 ASP A O 1
ATOM 730 N N . PHE A 1 96 ? -16.129 -10.774 66.334 1.00 30.03 96 PHE A N 1
ATOM 731 C CA . PHE A 1 96 ? -16.609 -9.458 66.740 1.00 30.03 96 PHE A CA 1
ATOM 732 C C . PHE A 1 96 ? -15.555 -8.350 66.559 1.00 30.03 96 PHE A C 1
ATOM 734 O O . PHE A 1 96 ? -14.405 -8.505 66.960 1.00 30.03 96 PHE A O 1
ATOM 741 N N . SER A 1 97 ? -15.997 -7.147 66.179 1.00 32.75 97 SER A N 1
ATOM 742 C CA . SER A 1 97 ? -15.442 -5.916 66.758 1.00 32.75 97 SER A CA 1
ATOM 743 C C . SER A 1 97 ? -16.531 -4.855 66.907 1.00 32.75 97 SER A C 1
ATOM 745 O O . SER A 1 97 ? -17.076 -4.350 65.927 1.00 32.75 97 SER A O 1
ATOM 747 N N . SER A 1 98 ? -16.839 -4.549 68.164 1.00 39.06 98 SER A N 1
ATOM 748 C CA . SER A 1 98 ? -17.744 -3.510 68.650 1.00 39.06 98 SER A CA 1
ATOM 749 C C . SER A 1 98 ? -17.362 -2.106 68.168 1.00 39.06 98 SER A C 1
ATOM 751 O O . SER A 1 98 ? -16.196 -1.722 68.262 1.00 39.06 98 SER A O 1
ATOM 753 N N . GLY A 1 99 ? -18.357 -1.311 67.769 1.00 31.38 99 GLY A N 1
ATOM 754 C CA . GLY A 1 99 ? -18.230 0.124 67.513 1.00 31.38 99 GLY A CA 1
ATOM 755 C C . GLY A 1 99 ? -19.465 0.869 68.019 1.00 31.38 99 GLY A C 1
ATOM 756 O O . GLY A 1 99 ? -20.577 0.620 67.572 1.00 31.38 99 GLY A O 1
ATOM 757 N N . THR A 1 100 ? -19.235 1.725 69.003 1.00 31.94 100 THR A N 1
ATOM 758 C CA . THR A 1 100 ? -20.160 2.362 69.946 1.00 31.94 100 THR A CA 1
ATOM 759 C C . THR A 1 100 ? -21.002 3.512 69.355 1.00 31.94 100 THR A C 1
ATOM 761 O O . THR A 1 100 ? -20.507 4.295 68.553 1.00 31.94 100 THR A O 1
ATOM 764 N N . PHE A 1 101 ? -22.256 3.590 69.825 1.00 31.16 101 PHE A N 1
ATOM 765 C CA . PHE A 1 101 ? -23.265 4.669 69.870 1.00 31.16 101 PHE A CA 1
ATOM 766 C C . PHE A 1 101 ? -22.992 6.047 69.239 1.00 31.16 101 PHE A C 1
ATOM 768 O O . PHE A 1 101 ? -22.068 6.751 69.633 1.00 31.16 101 PHE A O 1
ATOM 775 N N . MET A 1 102 ? -23.978 6.520 68.468 1.00 31.25 102 MET A N 1
ATOM 776 C CA . MET A 1 102 ? -24.546 7.874 68.570 1.00 31.25 102 MET A CA 1
ATOM 777 C C . MET A 1 102 ? -25.876 7.911 67.808 1.00 31.25 102 MET A C 1
ATOM 779 O O . MET A 1 102 ? -25.857 7.814 66.589 1.00 31.25 102 MET A O 1
ATOM 783 N N . THR A 1 103 ? -26.999 8.090 68.506 1.00 33.34 103 THR A N 1
ATOM 784 C CA . THR A 1 103 ? -28.143 8.862 67.989 1.00 33.34 103 THR A CA 1
ATOM 785 C C . THR A 1 103 ? -29.071 9.255 69.129 1.00 33.34 103 THR A C 1
ATOM 787 O O . THR A 1 103 ? -29.279 8.510 70.084 1.00 33.34 103 THR A O 1
ATOM 790 N N . GLU A 1 104 ? -29.543 10.484 69.012 1.00 30.02 104 GLU A N 1
ATOM 791 C CA . GLU A 1 104 ? -30.209 11.306 70.005 1.00 30.02 104 GLU A CA 1
ATOM 792 C C . GLU A 1 104 ? -31.665 10.878 70.234 1.00 30.02 104 GLU A C 1
ATOM 794 O O . GLU A 1 104 ? -32.355 10.407 69.330 1.00 30.02 104 GLU A O 1
ATOM 799 N N . LEU A 1 105 ? -32.110 11.051 71.479 1.00 31.52 105 LEU A N 1
ATOM 800 C CA . LEU A 1 105 ? -33.502 10.961 71.904 1.00 31.52 105 LEU A CA 1
ATOM 801 C C . LEU A 1 105 ? -34.279 12.163 71.360 1.00 31.52 105 LEU A C 1
ATOM 803 O O . LEU A 1 105 ? -33.950 13.299 71.699 1.00 31.52 105 LEU A O 1
ATOM 807 N N . ASP A 1 106 ? -35.356 11.899 70.626 1.00 29.34 106 ASP A N 1
ATOM 808 C CA . ASP A 1 106 ? -36.463 12.839 70.477 1.00 29.34 106 ASP A CA 1
ATOM 809 C C . ASP A 1 106 ? -37.691 12.243 71.177 1.00 29.34 106 ASP A C 1
ATOM 811 O O . ASP A 1 106 ? -38.173 11.159 70.839 1.00 29.34 106 ASP A O 1
ATOM 815 N N . VAL A 1 107 ? -38.133 12.927 72.230 1.00 37.94 107 VAL A N 1
ATOM 816 C CA . VAL A 1 107 ? -39.305 12.591 73.037 1.00 37.94 107 VAL A CA 1
ATOM 817 C C . VAL A 1 107 ? -40.293 13.723 72.838 1.00 37.94 107 VAL A C 1
ATOM 819 O O . VAL A 1 107 ? -40.096 14.824 73.354 1.00 37.94 107 VAL A O 1
ATOM 822 N N . SER A 1 108 ? -41.390 13.453 72.140 1.00 31.03 108 SER A N 1
ATOM 823 C CA . SER A 1 108 ? -42.551 14.336 72.176 1.00 31.03 108 SER A CA 1
ATOM 824 C C . SER A 1 108 ? -43.875 13.594 71.953 1.00 31.03 108 SER A C 1
ATOM 826 O O . SER A 1 108 ? -43.971 12.671 71.152 1.00 31.03 108 SER A O 1
ATOM 828 N N . ALA A 1 109 ? -44.880 14.083 72.697 1.00 32.66 109 ALA A N 1
ATOM 829 C CA . ALA A 1 109 ? -46.321 13.776 72.712 1.00 32.66 109 ALA A CA 1
ATOM 830 C C . ALA A 1 109 ? -46.737 12.467 73.430 1.00 32.66 109 ALA A C 1
ATOM 832 O O . ALA A 1 109 ? -46.611 11.381 72.885 1.00 32.66 109 ALA A O 1
ATOM 833 N N . VAL A 1 110 ? -47.109 12.458 74.721 1.00 35.97 110 VAL A N 1
ATOM 834 C CA . VAL A 1 110 ? -48.231 13.102 75.462 1.00 35.97 110 VAL A CA 1
ATOM 835 C C . VAL A 1 110 ? -49.617 12.501 75.188 1.00 35.97 110 VAL A C 1
ATOM 837 O O . VAL A 1 110 ? -50.175 12.637 74.106 1.00 35.97 110 VAL A O 1
ATOM 840 N N . GLY A 1 111 ? -50.199 11.977 76.274 1.00 33.06 111 GLY A N 1
ATOM 841 C CA . GLY A 1 111 ? -51.628 11.767 76.533 1.00 33.06 111 GLY A CA 1
ATOM 842 C C . GLY A 1 111 ? -51.765 10.772 77.695 1.00 33.06 111 GLY A C 1
ATOM 843 O O . GLY A 1 111 ? -51.557 9.589 77.493 1.00 33.06 111 GLY A O 1
ATOM 844 N N . GLY A 1 112 ? -51.981 11.124 78.964 1.00 32.25 112 GLY A N 1
ATOM 845 C CA . GLY A 1 112 ? -52.696 12.255 79.543 1.00 32.25 112 GLY A CA 1
ATOM 846 C C . GLY A 1 112 ? -54.017 11.747 80.130 1.00 32.25 112 GLY A C 1
ATOM 847 O O . GLY A 1 112 ? -55.012 11.705 79.418 1.00 32.25 112 GLY A O 1
ATOM 848 N N . ALA A 1 113 ? -54.032 11.375 81.415 1.00 30.62 113 ALA A N 1
ATOM 849 C CA . ALA A 1 113 ? -55.261 11.229 82.200 1.00 30.62 113 ALA A CA 1
ATOM 850 C C . ALA A 1 113 ? -55.044 11.807 83.613 1.00 30.62 113 ALA A C 1
ATOM 852 O O . ALA A 1 113 ? -53.956 11.628 84.168 1.00 30.62 113 ALA A O 1
ATOM 853 N N . PRO A 1 114 ? -56.015 12.550 84.178 1.00 44.53 114 PRO A N 1
ATOM 854 C CA . PRO A 1 114 ? -55.733 13.572 85.173 1.00 44.53 114 PRO A CA 1
ATOM 855 C C . PRO A 1 114 ? -56.116 13.162 86.596 1.00 44.53 114 PRO A C 1
ATOM 857 O O . PRO A 1 114 ? -57.176 12.596 86.856 1.00 44.53 114 PRO A O 1
ATOM 860 N N . THR A 1 115 ? -55.271 13.571 87.534 1.00 39.41 115 THR A N 1
ATOM 861 C CA . THR A 1 115 ? -55.585 13.712 88.955 1.00 39.41 115 THR A CA 1
ATOM 862 C C . THR A 1 115 ? -56.507 14.921 89.141 1.00 39.41 115 THR A C 1
ATOM 864 O O . THR A 1 115 ? -56.140 16.025 88.740 1.00 39.41 115 THR A O 1
ATOM 867 N N . ILE A 1 116 ? -57.671 14.756 89.779 1.00 44.97 116 ILE A N 1
ATOM 868 C CA . ILE A 1 116 ? -58.471 15.887 90.279 1.00 44.97 116 ILE A CA 1
ATOM 869 C C . ILE A 1 116 ? -58.625 15.762 91.795 1.00 44.97 116 ILE A C 1
ATOM 871 O O . ILE A 1 116 ? -59.302 14.878 92.311 1.00 44.97 116 ILE A O 1
ATOM 875 N N . LEU A 1 117 ? -57.972 16.697 92.482 1.00 39.25 117 LEU A N 1
ATOM 876 C CA . LEU A 1 117 ? -58.240 17.136 93.846 1.00 39.25 117 LEU A CA 1
ATOM 877 C C . LEU A 1 117 ? -59.318 18.229 93.784 1.00 39.25 117 LEU A C 1
ATOM 879 O O . LEU A 1 117 ? -59.178 19.179 93.017 1.00 39.25 117 LEU A O 1
ATOM 883 N N . GLY A 1 118 ? -60.354 18.138 94.619 1.00 34.72 118 GLY A N 1
ATOM 884 C CA . GLY A 1 118 ? -61.319 19.223 94.796 1.00 34.72 118 GLY A CA 1
ATOM 885 C C . GLY A 1 118 ? -62.397 18.902 95.827 1.00 34.72 118 GLY A C 1
ATOM 886 O O . GLY A 1 118 ? -63.258 18.063 95.592 1.00 34.72 118 GLY A O 1
ATOM 887 N N . ASN A 1 119 ? -62.350 19.591 96.968 1.00 46.47 119 ASN A N 1
ATOM 888 C CA . ASN A 1 119 ? -63.315 19.503 98.062 1.00 46.47 119 ASN A CA 1
ATOM 889 C C . ASN A 1 119 ? -64.724 19.935 97.614 1.00 46.47 119 ASN A C 1
ATOM 891 O O . ASN A 1 119 ? -65.018 21.128 97.550 1.00 46.47 119 ASN A O 1
ATOM 895 N N 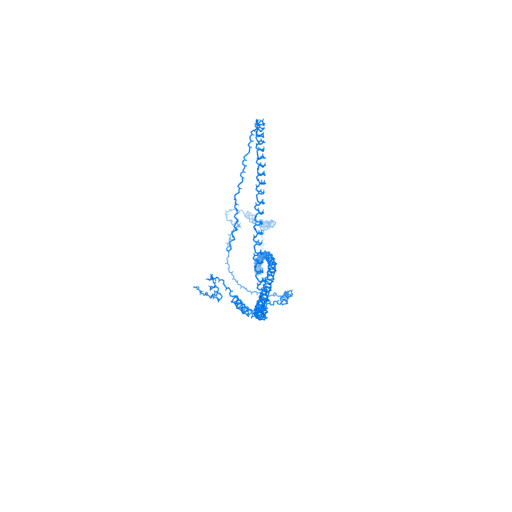. ALA A 1 120 ? -65.617 18.973 97.396 1.00 42.03 120 ALA A N 1
ATOM 896 C CA . ALA A 1 120 ? -67.061 19.176 97.388 1.00 42.03 120 ALA A CA 1
ATOM 897 C C . ALA A 1 120 ? -67.694 18.080 98.256 1.00 42.03 120 ALA A C 1
ATOM 899 O O . ALA A 1 120 ? -67.292 16.921 98.177 1.00 42.03 120 ALA A O 1
ATOM 900 N N . LYS A 1 121 ? -68.658 18.430 99.119 1.00 48.75 121 LYS A N 1
ATOM 901 C CA . LYS A 1 121 ? -69.489 17.438 99.822 1.00 48.75 121 LYS A CA 1
ATOM 902 C C . LYS A 1 121 ? -70.388 16.764 98.786 1.00 48.75 121 LYS A C 1
ATOM 904 O O . LYS A 1 121 ? -71.506 17.205 98.553 1.00 48.75 121 LYS A O 1
ATOM 909 N N . VAL A 1 122 ? -69.844 15.741 98.148 1.00 45.84 122 VAL A N 1
ATOM 910 C CA . VAL A 1 122 ? -70.532 14.845 97.226 1.00 45.84 122 VAL A CA 1
ATOM 911 C C . VAL A 1 122 ? -71.128 13.720 98.068 1.00 45.84 122 VAL A C 1
ATOM 913 O O . VAL A 1 122 ? -70.495 13.230 99.006 1.00 45.84 122 VAL A O 1
ATOM 916 N N . THR A 1 123 ? -72.378 13.355 97.809 1.00 60.31 123 THR A N 1
ATOM 917 C CA . THR A 1 123 ? -73.003 12.239 98.529 1.00 60.31 123 THR A CA 1
ATOM 918 C C . THR A 1 123 ? -72.316 10.930 98.116 1.00 60.31 123 THR A C 1
ATOM 920 O O . THR A 1 123 ? -71.928 10.782 96.961 1.00 60.31 123 THR A O 1
ATOM 923 N N . MET A 1 124 ? -72.133 9.970 99.035 1.00 56.84 124 MET A N 1
ATOM 924 C CA . MET A 1 124 ? -71.389 8.711 98.780 1.00 56.84 124 MET A CA 1
ATOM 925 C C . MET A 1 124 ? -71.848 7.961 97.511 1.00 56.84 124 MET A C 1
ATOM 927 O O . MET A 1 124 ? -71.067 7.239 96.899 1.00 56.84 124 MET A O 1
ATOM 931 N N . SER A 1 125 ? -73.100 8.157 97.088 1.00 65.19 125 SER A N 1
ATOM 932 C CA . SER A 1 125 ? -73.672 7.618 95.850 1.00 65.19 125 SER A CA 1
ATOM 933 C C . SER A 1 125 ? -73.098 8.232 94.566 1.00 65.19 125 SER A C 1
ATOM 935 O O . SER A 1 125 ? -72.942 7.531 93.570 1.00 65.19 125 SER A O 1
ATOM 937 N N . GLU A 1 126 ? -72.767 9.520 94.569 1.00 64.31 126 GLU A N 1
ATOM 938 C CA . GLU A 1 126 ? -72.249 10.239 93.398 1.00 64.31 126 GLU A CA 1
ATOM 939 C C . GLU A 1 126 ? -70.748 9.967 93.182 1.00 64.31 126 GLU A C 1
ATOM 941 O O . GLU A 1 126 ? -70.301 9.844 92.041 1.00 64.31 126 GLU A O 1
ATOM 946 N N . GLU A 1 127 ? -69.971 9.772 94.257 1.00 65.62 127 GLU A N 1
ATOM 947 C CA . GLU A 1 127 ? -68.559 9.368 94.159 1.00 65.62 127 GLU A CA 1
ATOM 948 C C . GLU A 1 127 ? -68.414 7.928 93.633 1.00 65.62 127 GLU A C 1
ATOM 950 O O . GLU A 1 127 ? -67.550 7.648 92.799 1.00 65.62 127 GLU A O 1
ATOM 955 N N . LEU A 1 128 ? -69.302 7.020 94.053 1.00 68.50 128 LEU A N 1
ATOM 956 C CA . LEU A 1 128 ? -69.370 5.651 93.530 1.00 68.50 128 LEU A CA 1
ATOM 957 C C . LEU A 1 128 ? -69.723 5.628 92.036 1.00 68.50 128 LEU A C 1
ATOM 959 O O . LEU A 1 128 ? -69.087 4.906 91.268 1.00 68.50 128 LEU A O 1
ATOM 963 N N . ALA A 1 129 ? -70.679 6.457 91.604 1.00 70.06 129 ALA A N 1
ATOM 964 C CA . ALA A 1 129 ? -71.057 6.567 90.195 1.00 70.06 129 ALA A CA 1
ATOM 965 C C . ALA A 1 129 ? -69.909 7.103 89.316 1.00 70.06 129 ALA A C 1
ATOM 967 O O . ALA A 1 129 ? -69.678 6.581 88.225 1.00 70.06 129 ALA A O 1
ATOM 968 N N . LEU A 1 130 ? -69.150 8.091 89.805 1.00 68.44 130 LEU A N 1
ATOM 969 C CA . LEU A 1 130 ? -67.977 8.636 89.108 1.00 68.44 130 LEU A CA 1
ATOM 970 C C . LEU A 1 130 ? -66.804 7.647 89.047 1.00 68.44 130 LEU A C 1
ATOM 972 O O . LEU A 1 130 ? -66.106 7.583 88.039 1.00 68.44 130 LEU A O 1
ATOM 976 N N . ARG A 1 131 ? -66.582 6.837 90.089 1.00 69.69 131 ARG A N 1
ATOM 977 C CA . ARG A 1 131 ? -65.539 5.795 90.061 1.00 69.69 131 ARG A CA 1
ATOM 978 C C . ARG A 1 131 ? -65.896 4.639 89.124 1.00 69.69 131 ARG A C 1
ATOM 980 O O . ARG A 1 131 ? -65.004 4.079 88.493 1.00 69.69 131 ARG A O 1
ATOM 987 N N . LEU A 1 132 ? -67.182 4.309 88.992 1.00 68.38 132 LEU A N 1
ATOM 988 C CA . LEU A 1 132 ? -67.653 3.297 88.044 1.00 68.38 132 LEU A CA 1
ATOM 989 C C . LEU A 1 132 ? -67.579 3.786 86.586 1.00 68.38 132 LEU A C 1
ATOM 991 O O . LEU A 1 132 ? -67.188 3.010 85.719 1.00 68.38 132 LEU A O 1
ATOM 995 N N . SER A 1 133 ? -67.854 5.062 86.294 1.00 68.44 133 SER A N 1
ATOM 996 C CA . SER A 1 133 ? -67.772 5.581 84.915 1.00 68.44 133 SER A CA 1
ATOM 997 C C . SER A 1 133 ? -66.341 5.631 84.356 1.00 68.44 133 SER A C 1
ATOM 999 O O . SER A 1 133 ? -66.142 5.460 83.156 1.00 68.44 133 SER A O 1
ATOM 1001 N N . VAL A 1 134 ? -65.326 5.777 85.215 1.00 70.88 134 VAL A N 1
ATOM 1002 C CA . VAL A 1 134 ? -63.903 5.713 84.822 1.00 70.88 134 VAL A CA 1
ATOM 1003 C C . VAL A 1 134 ? -63.459 4.285 84.461 1.00 70.88 134 VAL A C 1
ATOM 1005 O O . VAL A 1 134 ? -62.516 4.111 83.692 1.00 70.88 134 VAL A O 1
ATOM 1008 N N . LEU A 1 135 ? -64.146 3.256 84.971 1.00 61.81 135 LEU A N 1
ATOM 1009 C CA . LEU A 1 135 ? -63.828 1.845 84.714 1.00 61.81 135 LEU A CA 1
ATOM 1010 C C . LEU A 1 135 ? -64.473 1.296 83.428 1.00 61.81 135 LEU A C 1
ATOM 1012 O O . LEU A 1 135 ? -64.016 0.279 82.907 1.00 61.81 135 LEU A O 1
ATOM 1016 N N . GLU A 1 136 ? -65.481 1.969 82.868 1.00 68.69 136 GLU A N 1
ATOM 1017 C CA . GLU A 1 136 ? -66.209 1.524 81.666 1.00 68.69 136 GLU A CA 1
ATOM 1018 C C . GLU A 1 136 ? -65.309 1.207 80.443 1.00 68.69 136 GLU A C 1
ATOM 1020 O O . GLU A 1 136 ? -65.539 0.175 79.803 1.00 68.69 136 GLU A O 1
ATOM 1025 N N . PRO A 1 137 ? -64.245 1.981 80.131 1.00 60.12 137 PRO A N 1
ATOM 1026 C CA . PRO A 1 137 ? -63.357 1.691 79.000 1.00 60.12 137 PRO A CA 1
ATOM 1027 C C . PRO A 1 137 ? -62.422 0.493 79.227 1.00 60.12 137 PRO A C 1
ATOM 1029 O O . PRO A 1 137 ? -61.937 -0.087 78.260 1.00 60.12 137 PRO A O 1
ATOM 1032 N N . ALA A 1 138 ? -62.143 0.136 80.486 1.00 62.06 138 ALA A N 1
ATOM 1033 C CA . ALA A 1 138 ? -61.142 -0.870 80.843 1.00 62.06 138 ALA A CA 1
ATOM 1034 C C . ALA A 1 138 ? -61.723 -2.288 80.978 1.00 62.06 138 ALA A C 1
ATOM 1036 O O . ALA A 1 138 ? -61.023 -3.260 80.704 1.00 62.06 138 ALA A O 1
ATOM 1037 N N . ILE A 1 139 ? -62.989 -2.415 81.394 1.00 63.09 139 ILE A N 1
ATOM 1038 C CA . ILE A 1 139 ? -63.642 -3.717 81.642 1.00 63.09 139 ILE A CA 1
ATOM 1039 C C . ILE A 1 139 ? -64.871 -3.985 80.758 1.00 63.09 139 ILE A C 1
ATOM 1041 O O . ILE A 1 139 ? -65.361 -5.112 80.723 1.00 63.09 139 ILE A O 1
ATOM 1045 N N . GLY A 1 140 ? -65.341 -2.993 79.994 1.00 69.31 140 GLY A N 1
ATOM 1046 C CA . GLY A 1 140 ? -66.485 -3.131 79.090 1.00 69.31 140 GLY A CA 1
ATOM 1047 C C . GLY A 1 140 ? -67.851 -3.064 79.792 1.00 69.31 140 GLY A C 1
ATOM 1048 O O . GLY A 1 140 ? -67.987 -3.321 80.991 1.00 69.31 140 GLY A O 1
ATOM 1049 N N . LYS A 1 141 ? -68.891 -2.706 79.025 1.00 72.75 141 LYS A N 1
ATOM 1050 C CA . LYS A 1 141 ? -70.241 -2.374 79.532 1.00 72.75 141 LYS A CA 1
ATOM 1051 C C . LYS A 1 141 ? -70.913 -3.508 80.309 1.00 72.75 141 LYS A C 1
ATOM 1053 O O . LYS A 1 141 ? -71.537 -3.263 81.340 1.00 72.75 141 LYS A O 1
ATOM 1058 N N . GLU A 1 142 ? -70.759 -4.746 79.855 1.00 72.19 142 GLU A N 1
ATOM 1059 C CA . GLU A 1 142 ? -71.397 -5.916 80.465 1.00 72.19 142 GLU A CA 1
ATOM 1060 C C . GLU A 1 142 ? -70.771 -6.274 81.818 1.00 72.19 142 GLU A C 1
ATOM 1062 O O . GLU A 1 142 ? -71.501 -6.570 82.764 1.00 72.19 142 GLU A O 1
ATOM 1067 N N . ALA A 1 143 ? -69.444 -6.169 81.950 1.00 70.81 143 ALA A N 1
ATOM 1068 C CA . ALA A 1 143 ? -68.762 -6.383 83.225 1.00 70.81 143 ALA A CA 1
ATOM 1069 C C . ALA A 1 143 ? -69.096 -5.273 84.232 1.00 70.81 143 ALA A C 1
ATOM 1071 O O . ALA A 1 143 ? -69.328 -5.561 85.406 1.00 70.81 143 ALA A O 1
ATOM 1072 N N . LEU A 1 144 ? -69.211 -4.022 83.766 1.00 77.88 144 LEU A N 1
ATOM 1073 C CA . LEU A 1 144 ? -69.643 -2.897 84.596 1.00 77.88 144 LEU A CA 1
ATOM 1074 C C . LEU A 1 144 ? -71.050 -3.128 85.172 1.00 77.88 144 LEU A C 1
ATOM 1076 O O . LEU A 1 144 ? -71.286 -2.885 86.353 1.00 77.88 144 LEU A O 1
ATOM 1080 N N . LYS A 1 145 ? -71.968 -3.663 84.359 1.00 76.38 145 LYS A N 1
ATOM 1081 C CA . LYS A 1 145 ? -73.351 -3.968 84.758 1.00 76.38 145 LYS A CA 1
ATOM 1082 C C . LYS A 1 145 ? -73.423 -5.045 85.844 1.00 76.38 145 LYS A C 1
ATOM 1084 O O . LYS A 1 145 ? -74.219 -4.930 86.772 1.00 76.38 145 LYS A O 1
ATOM 1089 N N . VAL A 1 146 ? -72.578 -6.075 85.753 1.00 78.19 146 VAL A N 1
ATOM 1090 C CA . VAL A 1 146 ? -72.467 -7.121 86.787 1.00 78.19 146 VAL A CA 1
ATOM 1091 C C . VAL A 1 146 ? -71.927 -6.535 88.091 1.00 78.19 146 VAL A C 1
ATOM 1093 O O . VAL A 1 146 ? -72.478 -6.799 89.157 1.00 78.19 146 VAL A O 1
ATOM 1096 N N . LEU A 1 147 ? -70.907 -5.681 88.008 1.00 76.50 147 LEU A N 1
ATOM 1097 C CA . LEU A 1 147 ? -70.307 -5.021 89.169 1.00 76.50 147 LEU A CA 1
ATOM 1098 C C . LEU A 1 147 ? -71.297 -4.077 89.864 1.00 76.50 147 LEU A C 1
ATOM 1100 O O . LEU A 1 147 ? -71.414 -4.085 91.086 1.00 76.50 147 LEU A O 1
ATOM 1104 N N . GLN A 1 148 ? -72.073 -3.327 89.081 1.00 79.88 148 GLN A N 1
ATOM 1105 C CA . GLN A 1 148 ? -73.124 -2.445 89.582 1.00 79.88 148 GLN A CA 1
ATOM 1106 C C . GLN A 1 148 ? -74.239 -3.231 90.293 1.00 79.88 148 GLN A C 1
ATOM 1108 O O . GLN A 1 148 ? -74.692 -2.820 91.360 1.00 79.88 148 GLN A O 1
ATOM 1113 N N . ASN A 1 149 ? -74.624 -4.397 89.762 1.00 81.69 149 ASN A N 1
ATOM 1114 C CA . ASN A 1 149 ? -75.599 -5.284 90.403 1.00 81.69 149 ASN A CA 1
ATOM 1115 C C . ASN A 1 149 ? -75.071 -5.904 91.709 1.00 81.69 149 ASN A C 1
ATOM 1117 O O . ASN A 1 149 ? -75.831 -6.014 92.670 1.00 81.69 149 ASN A O 1
ATOM 1121 N N . CYS A 1 150 ? -73.788 -6.280 91.775 1.00 79.12 150 CYS A N 1
ATOM 1122 C CA . CYS A 1 150 ? -73.168 -6.775 93.010 1.00 79.12 150 CYS A CA 1
ATOM 1123 C C . CYS A 1 150 ? -73.139 -5.699 94.101 1.00 79.12 150 CYS A C 1
ATOM 1125 O O . CYS A 1 150 ? -73.606 -5.947 95.207 1.00 79.12 150 CYS A O 1
ATOM 1127 N N . VAL A 1 151 ? -72.686 -4.484 93.775 1.00 80.00 151 VAL A N 1
ATOM 1128 C CA . VAL A 1 151 ? -72.650 -3.369 94.737 1.00 80.00 151 VAL A CA 1
ATOM 1129 C C . VAL A 1 151 ? -74.055 -3.026 95.249 1.00 80.00 151 VAL A C 1
ATOM 1131 O O . VAL A 1 151 ? -74.230 -2.760 96.437 1.00 80.00 151 VAL A O 1
ATOM 1134 N N . GLN A 1 152 ? -75.069 -3.075 94.380 1.00 76.94 152 GLN A N 1
ATOM 1135 C CA . GLN A 1 152 ? -76.461 -2.852 94.772 1.00 76.94 152 GLN A CA 1
ATOM 1136 C C . GLN A 1 152 ? -76.993 -3.965 95.694 1.00 76.94 152 GLN A C 1
ATOM 1138 O O . GLN A 1 152 ? -77.646 -3.669 96.693 1.00 76.94 152 GLN A O 1
ATOM 1143 N N . SER A 1 153 ? -76.670 -5.229 95.399 1.00 80.25 153 SER A N 1
ATOM 1144 C CA . SER A 1 153 ? -77.016 -6.383 96.242 1.00 80.25 153 SER A CA 1
ATOM 1145 C C . SER A 1 153 ? -76.395 -6.280 97.638 1.00 80.25 153 SER A C 1
ATOM 1147 O O . SER A 1 153 ? -77.075 -6.534 98.634 1.00 80.25 153 SER A O 1
ATOM 1149 N N . ASP A 1 154 ? -75.130 -5.870 97.724 1.00 78.00 154 ASP A N 1
ATOM 1150 C CA . ASP A 1 154 ? -74.427 -5.714 98.999 1.00 78.00 154 ASP A CA 1
ATOM 1151 C C . ASP A 1 154 ? -75.023 -4.562 99.826 1.00 78.00 154 ASP A C 1
ATOM 1153 O O . ASP A 1 154 ? -75.232 -4.704 101.035 1.00 78.00 154 ASP A O 1
ATOM 1157 N N . LEU A 1 155 ? -75.400 -3.447 99.182 1.00 76.50 155 LEU A N 1
ATOM 1158 C CA . LEU A 1 155 ? -76.124 -2.355 99.844 1.00 76.50 155 LEU A CA 1
ATOM 1159 C C . LEU A 1 155 ? -77.478 -2.823 100.404 1.00 76.50 155 LEU A C 1
ATOM 1161 O O . LEU A 1 155 ? -77.821 -2.503 101.546 1.00 76.50 155 LEU A O 1
ATOM 1165 N N . ASP A 1 156 ? -78.229 -3.616 99.638 1.00 75.25 156 ASP A N 1
ATOM 1166 C CA . ASP A 1 156 ? -79.520 -4.164 100.068 1.00 75.25 156 ASP A CA 1
ATOM 1167 C C . ASP A 1 156 ? -79.369 -5.156 101.240 1.00 75.25 156 ASP A C 1
ATOM 1169 O O . ASP A 1 156 ? -80.248 -5.251 102.107 1.00 75.25 156 ASP A O 1
ATOM 1173 N N . GLN A 1 157 ? -78.242 -5.872 101.318 1.00 71.62 157 GLN A N 1
ATOM 1174 C CA . GLN A 1 157 ? -77.927 -6.798 102.408 1.00 71.62 157 GLN A CA 1
ATOM 1175 C C . GLN A 1 1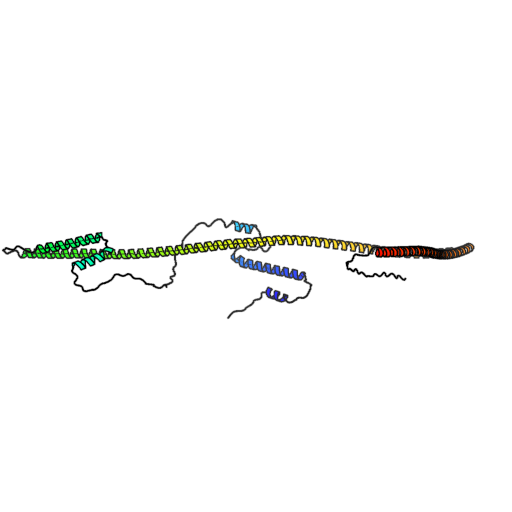57 ? -77.571 -6.057 103.706 1.00 71.62 157 GLN A C 1
ATOM 1177 O O . GLN A 1 157 ? -78.057 -6.425 104.780 1.00 71.62 157 GLN A O 1
ATOM 1182 N N . VAL A 1 158 ? -76.826 -4.951 103.608 1.00 69.00 158 VAL A N 1
ATOM 1183 C CA . VAL A 1 158 ? -76.529 -4.063 104.745 1.00 69.00 158 VAL A CA 1
ATOM 1184 C C . VAL A 1 158 ? -77.808 -3.404 105.277 1.00 69.00 158 VAL A C 1
ATOM 1186 O O . VAL A 1 158 ? -78.022 -3.365 106.490 1.00 69.00 158 VAL A O 1
ATOM 1189 N N . VAL A 1 159 ? -78.722 -2.977 104.398 1.00 67.25 159 VAL A N 1
ATOM 1190 C CA . VAL A 1 159 ? -80.034 -2.425 104.792 1.00 67.25 159 VAL A CA 1
ATOM 1191 C C . VAL A 1 159 ? -80.926 -3.480 105.465 1.00 67.25 159 VAL A C 1
ATOM 1193 O O . VAL A 1 159 ? -81.656 -3.158 106.408 1.00 67.25 159 VAL A O 1
ATOM 1196 N N . LYS A 1 160 ? -80.854 -4.751 105.042 1.00 63.75 160 LYS A N 1
ATOM 1197 C CA . LYS A 1 160 ? -81.549 -5.866 105.714 1.00 63.75 160 LYS A CA 1
ATOM 1198 C C . LYS A 1 160 ? -80.976 -6.165 107.098 1.00 63.75 160 LYS A C 1
ATOM 1200 O O . LYS A 1 160 ? -81.754 -6.345 108.034 1.00 63.75 160 LYS A O 1
ATOM 1205 N N . MET A 1 161 ? -79.653 -6.154 107.254 1.00 63.06 161 MET A N 1
ATOM 1206 C CA . MET A 1 161 ? -79.009 -6.370 108.553 1.00 63.06 161 MET A CA 1
ATOM 1207 C C . MET A 1 161 ? -79.278 -5.229 109.541 1.00 63.06 161 MET A C 1
ATOM 1209 O O . MET A 1 161 ? -79.528 -5.487 110.718 1.00 63.06 161 MET A O 1
ATOM 1213 N N . MET A 1 162 ? -79.342 -3.980 109.069 1.00 56.06 162 MET A N 1
ATOM 1214 C CA . MET A 1 162 ? -79.702 -2.835 109.916 1.00 56.06 162 MET A CA 1
ATOM 1215 C C . MET A 1 162 ? -81.166 -2.862 110.393 1.00 56.06 162 MET A C 1
ATOM 1217 O O . MET A 1 162 ? -81.485 -2.258 111.415 1.00 56.06 162 MET A O 1
ATOM 1221 N N . LYS A 1 163 ? -82.060 -3.590 109.707 1.00 52.72 163 LYS A N 1
ATOM 1222 C CA . LYS A 1 163 ? -83.468 -3.778 110.110 1.00 52.72 163 LYS A CA 1
ATOM 1223 C C . LYS A 1 163 ? -83.713 -4.971 111.049 1.00 52.72 163 LYS A C 1
ATOM 1225 O O . LYS A 1 163 ? -84.843 -5.130 111.502 1.00 52.72 163 LYS A O 1
ATOM 1230 N N . GLN A 1 164 ? -82.699 -5.780 111.379 1.00 50.53 164 GLN A N 1
ATOM 1231 C CA . GLN A 1 164 ? -82.839 -6.981 112.227 1.00 50.53 164 GLN A CA 1
ATOM 1232 C C . GLN A 1 164 ? -82.237 -6.874 113.641 1.00 50.53 164 GLN A C 1
ATOM 1234 O O . GLN A 1 164 ? -82.291 -7.838 114.399 1.00 50.53 164 GLN A O 1
ATOM 1239 N N . GLN A 1 165 ? -81.746 -5.704 114.060 1.00 42.16 165 GLN A N 1
ATOM 1240 C CA . GLN A 1 165 ? -81.336 -5.461 115.449 1.00 42.16 165 GLN A CA 1
ATOM 1241 C C . GLN A 1 165 ? -82.420 -4.716 116.240 1.00 42.16 165 GLN A C 1
ATOM 1243 O O . GLN A 1 165 ? -82.290 -3.539 116.553 1.00 42.16 165 GLN A O 1
ATOM 1248 N N . SER A 1 166 ? -83.509 -5.408 116.581 1.00 35.97 166 SER A N 1
ATOM 1249 C CA . SER A 1 166 ? -84.296 -5.097 117.784 1.00 35.97 166 SER A CA 1
ATOM 1250 C C . SER A 1 166 ? -85.235 -6.254 118.146 1.00 35.97 166 SER A C 1
ATOM 1252 O O . SER A 1 166 ? -86.038 -6.688 117.326 1.00 35.97 166 SER A O 1
ATOM 1254 N N . SER A 1 167 ? -85.155 -6.685 119.411 1.00 36.59 167 SER A N 1
ATOM 1255 C CA . SER A 1 167 ? -86.166 -7.397 120.222 1.00 36.59 167 SER A CA 1
ATOM 1256 C C . SER A 1 167 ? -85.840 -8.826 120.707 1.00 36.59 167 SER A C 1
ATOM 1258 O O . SER A 1 167 ? -85.453 -9.701 119.942 1.00 36.59 167 SER A O 1
ATOM 1260 N N . SER A 1 168 ? -86.117 -9.015 122.014 1.00 38.09 168 SER A N 1
ATOM 1261 C CA . SER A 1 168 ? -86.088 -10.211 122.897 1.00 38.09 168 SER A CA 1
ATOM 1262 C C . SER A 1 168 ? -84.699 -10.649 123.398 1.00 38.09 168 SER A C 1
ATOM 1264 O O . SER A 1 168 ? -83.848 -11.006 122.600 1.00 38.09 168 SER A O 1
ATOM 1266 N N . LYS A 1 169 ? -84.285 -10.552 124.674 1.00 35.97 169 LYS A N 1
ATOM 1267 C CA . LYS A 1 169 ? -84.867 -10.465 126.041 1.00 35.97 169 LYS A CA 1
ATOM 1268 C C . LYS A 1 169 ? -85.208 -11.810 126.734 1.00 35.97 169 LYS A C 1
ATOM 1270 O O . LYS A 1 169 ? -86.249 -12.390 126.465 1.00 35.97 169 LYS A O 1
ATOM 1275 N N . ASP A 1 170 ? -84.354 -12.124 127.722 1.00 33.97 170 ASP A N 1
ATOM 1276 C CA . ASP A 1 170 ? -84.590 -12.634 129.096 1.00 33.97 170 ASP A CA 1
ATOM 1277 C C . ASP A 1 170 ? -84.447 -14.122 129.511 1.00 33.97 170 ASP A C 1
ATOM 1279 O O . ASP A 1 170 ? -85.111 -15.005 128.982 1.00 33.97 170 ASP A O 1
ATOM 1283 N N . GLY A 1 171 ? -83.678 -14.291 130.610 1.00 30.77 171 GLY A N 1
ATOM 1284 C CA . GLY A 1 171 ? -83.762 -15.320 131.671 1.00 30.77 171 GLY A CA 1
ATOM 1285 C C . GLY A 1 171 ? -83.065 -16.670 131.423 1.00 30.77 171 GLY A C 1
ATOM 1286 O O . GLY A 1 171 ? -83.336 -17.319 130.431 1.00 30.77 171 GLY A O 1
ATOM 1287 N N . GLY A 1 172 ? -82.211 -17.244 132.281 1.00 31.02 172 GLY A N 1
ATOM 1288 C CA . GLY A 1 172 ? -81.742 -16.934 133.635 1.00 31.02 172 GLY A CA 1
ATOM 1289 C C . GLY A 1 172 ? -81.296 -18.229 134.359 1.00 31.02 172 GLY A C 1
ATOM 1290 O O . GLY A 1 172 ? -81.967 -19.242 134.207 1.00 31.02 172 GLY A O 1
ATOM 1291 N N . ARG A 1 173 ? -80.244 -18.139 135.210 1.00 34.59 173 ARG A N 1
ATOM 1292 C CA . ARG A 1 173 ? -79.773 -19.100 136.264 1.00 34.59 173 ARG A CA 1
ATOM 1293 C C . ARG A 1 173 ? -79.154 -20.433 135.773 1.00 34.59 173 ARG A C 1
ATOM 1295 O O . ARG A 1 173 ? -79.689 -21.036 134.868 1.00 34.59 173 ARG A O 1
ATOM 1302 N N . GLN A 1 174 ? -78.085 -21.019 136.332 1.00 33.41 174 GLN A N 1
ATOM 1303 C CA . GLN A 1 174 ? -77.289 -20.883 137.573 1.00 33.41 174 GLN A CA 1
ATOM 1304 C C . GLN A 1 174 ? -75.933 -21.649 137.369 1.00 33.41 174 GLN A C 1
ATOM 1306 O O . GLN A 1 174 ? -75.733 -22.194 136.289 1.00 33.41 174 GLN A O 1
ATOM 1311 N N . PRO A 1 175 ? -74.975 -21.634 138.322 1.00 49.22 175 PRO A N 1
ATOM 1312 C CA . PRO A 1 175 ? -73.533 -21.760 138.070 1.00 49.22 175 PRO A CA 1
ATOM 1313 C C . PRO A 1 175 ? -72.977 -23.190 138.201 1.00 49.22 175 PRO A C 1
ATOM 1315 O O . PRO A 1 175 ? -73.586 -24.005 138.885 1.00 49.22 175 PRO A O 1
ATOM 1318 N N . SER A 1 176 ? -71.769 -23.405 137.650 1.00 39.38 176 SER A N 1
ATOM 1319 C CA . SER A 1 176 ? -70.736 -24.399 138.044 1.00 39.38 176 SER A CA 1
ATOM 1320 C C . SER A 1 176 ? -70.196 -25.244 136.878 1.00 39.38 176 SER A C 1
ATOM 1322 O O . SER A 1 176 ? -70.419 -26.443 136.865 1.00 39.38 176 SER A O 1
ATOM 1324 N N . GLU A 1 177 ? -69.447 -24.651 135.941 1.00 40.38 177 GLU A N 1
ATOM 1325 C CA . GLU A 1 177 ? -68.565 -25.395 135.003 1.00 40.38 177 GLU A CA 1
ATOM 1326 C C . GLU A 1 177 ? -67.560 -24.447 134.305 1.00 40.38 177 GLU A C 1
ATOM 1328 O O . GLU A 1 177 ? -67.198 -24.584 133.142 1.00 40.38 177 GLU A O 1
ATOM 1333 N N . VAL A 1 178 ? -67.098 -23.423 135.036 1.00 50.00 178 VAL A N 1
ATOM 1334 C CA . VAL A 1 178 ? -66.266 -22.329 134.495 1.00 50.00 178 VAL A CA 1
ATOM 1335 C C . VAL A 1 178 ? -64.926 -22.833 133.928 1.00 50.00 178 VAL A C 1
ATOM 1337 O O . VAL A 1 178 ? -64.356 -22.175 133.068 1.00 50.00 178 VAL A O 1
ATOM 1340 N N . SER A 1 179 ? -64.437 -24.016 134.315 1.00 50.84 179 SER A N 1
ATOM 1341 C CA . SER A 1 179 ? -63.191 -24.578 133.773 1.00 50.84 179 SER A CA 1
ATOM 1342 C C . SER A 1 179 ? -63.335 -25.231 132.393 1.00 50.84 179 SER A C 1
ATOM 1344 O O . SER A 1 179 ? -62.416 -25.103 131.592 1.00 50.84 179 SER A O 1
ATOM 1346 N N . GLU A 1 180 ? -64.461 -25.884 132.080 1.00 53.34 180 GLU A N 1
ATOM 1347 C CA . GLU A 1 180 ? -64.660 -26.533 130.769 1.00 53.34 180 GLU A CA 1
ATOM 1348 C C . GLU A 1 180 ? -64.980 -25.500 129.682 1.00 53.34 180 GLU A C 1
ATOM 1350 O O . GLU A 1 180 ? -64.406 -25.548 128.600 1.00 53.34 180 GLU A O 1
ATOM 1355 N N . THR A 1 181 ? -65.757 -24.458 129.999 1.00 59.88 181 THR A N 1
ATOM 1356 C CA . THR A 1 181 ? -66.025 -23.361 129.050 1.00 59.88 181 THR A CA 1
ATOM 1357 C C . THR A 1 181 ? -64.816 -22.461 128.785 1.00 59.88 181 THR A C 1
ATOM 1359 O O . THR A 1 181 ? -64.701 -21.908 127.695 1.00 59.88 181 THR A O 1
ATOM 1362 N N . ILE A 1 182 ? -63.905 -22.298 129.755 1.00 64.94 182 ILE A N 1
ATOM 1363 C CA . ILE A 1 182 ? -62.651 -21.561 129.532 1.00 64.94 182 ILE A CA 1
ATOM 1364 C C . ILE A 1 182 ? -61.717 -22.392 128.652 1.00 64.94 182 ILE A C 1
ATOM 1366 O O . ILE A 1 182 ? -61.196 -21.854 127.684 1.00 64.94 182 ILE A O 1
ATOM 1370 N N . ALA A 1 183 ? -61.584 -23.698 128.908 1.00 69.81 183 ALA A N 1
ATOM 1371 C CA . ALA A 1 183 ? -60.783 -24.589 128.072 1.00 69.81 183 ALA A CA 1
ATOM 1372 C C . ALA A 1 183 ? -61.321 -24.695 126.630 1.00 69.81 183 ALA A C 1
ATOM 1374 O O . ALA A 1 183 ? -60.543 -24.720 125.682 1.00 69.81 183 ALA A O 1
ATOM 1375 N N . GLU A 1 184 ? -62.643 -24.703 126.436 1.00 73.19 184 GLU A N 1
ATOM 1376 C CA . GLU A 1 184 ? -63.259 -24.670 125.102 1.00 73.19 184 GLU A CA 1
ATOM 1377 C C . GLU A 1 184 ? -63.074 -23.323 124.391 1.00 73.19 184 GLU A C 1
ATOM 1379 O O . GLU A 1 184 ? -62.873 -23.290 123.177 1.00 73.19 184 GLU A O 1
ATOM 1384 N N . LEU A 1 185 ? -63.124 -22.203 125.119 1.00 74.88 185 LEU A N 1
ATOM 1385 C CA . LEU A 1 185 ? -62.839 -20.882 124.554 1.00 74.88 185 LEU A CA 1
ATOM 1386 C C . LEU A 1 185 ? -61.353 -20.721 124.219 1.00 74.88 185 LEU A C 1
ATOM 1388 O O . LEU A 1 185 ? -61.038 -20.198 123.156 1.00 74.88 185 LEU A O 1
ATOM 1392 N N . GLU A 1 186 ? -60.448 -21.214 125.063 1.00 76.94 186 GLU A N 1
ATOM 1393 C CA . GLU A 1 186 ? -59.010 -21.278 124.787 1.00 76.94 186 GLU A CA 1
ATOM 1394 C C . GLU A 1 186 ? -58.719 -22.195 123.591 1.00 76.94 186 GLU A C 1
ATOM 1396 O O . GLU A 1 186 ? -57.967 -21.811 122.700 1.00 76.94 186 GLU A O 1
ATOM 1401 N N . GLY A 1 187 ? -59.383 -23.352 123.497 1.00 77.81 187 GLY A N 1
ATOM 1402 C CA . GLY A 1 187 ? -59.310 -24.246 122.340 1.00 77.81 187 GLY A CA 1
ATOM 1403 C C . GLY A 1 187 ? -59.801 -23.586 121.050 1.00 77.81 187 GLY A C 1
ATOM 1404 O O . GLY A 1 187 ? -59.126 -23.667 120.027 1.00 77.81 187 GLY A O 1
ATOM 1405 N N . ARG A 1 188 ? -60.916 -22.845 121.100 1.00 76.94 188 ARG A N 1
ATOM 1406 C CA . ARG A 1 188 ? -61.414 -22.061 119.957 1.00 76.94 188 ARG A CA 1
ATOM 1407 C C . ARG A 1 188 ? -60.495 -20.906 119.578 1.00 76.94 188 ARG A C 1
ATOM 1409 O O . ARG A 1 188 ? -60.377 -20.621 118.394 1.00 76.94 188 ARG A O 1
ATOM 1416 N N . ILE A 1 189 ? -59.845 -20.253 120.541 1.00 80.38 189 ILE A N 1
ATOM 1417 C CA . ILE A 1 189 ? -58.845 -19.211 120.268 1.00 80.38 189 ILE A CA 1
ATOM 1418 C C . ILE A 1 189 ? -57.629 -19.828 119.576 1.00 80.38 189 ILE A C 1
ATOM 1420 O O . ILE A 1 189 ? -57.175 -19.290 118.574 1.00 80.38 189 ILE A O 1
ATOM 1424 N N . VAL A 1 190 ? -57.149 -20.984 120.041 1.00 83.25 190 VAL A N 1
ATOM 1425 C CA . VAL A 1 190 ? -56.040 -21.709 119.403 1.00 83.25 190 VAL A CA 1
ATOM 1426 C C . VAL A 1 190 ? -56.419 -22.178 117.995 1.00 83.25 190 VAL A C 1
ATOM 1428 O O . VAL A 1 190 ? -55.621 -22.044 117.070 1.00 83.25 190 VAL A O 1
ATOM 1431 N N . GLU A 1 191 ? -57.640 -22.678 117.791 1.00 83.19 191 GLU A N 1
ATOM 1432 C CA . GLU A 1 191 ? -58.152 -23.026 116.460 1.00 83.19 191 GLU A CA 1
ATOM 1433 C C . GLU A 1 191 ? -58.304 -21.792 115.557 1.00 83.19 191 GLU A C 1
ATOM 1435 O O . GLU A 1 191 ? -57.950 -21.845 114.380 1.00 83.19 191 GLU A O 1
ATOM 1440 N N . GLU A 1 192 ? -58.772 -20.658 116.084 1.00 79.88 192 GLU A N 1
ATOM 1441 C CA . GLU A 1 192 ? -58.877 -19.398 115.341 1.00 79.88 192 GLU A CA 1
ATOM 1442 C C . GLU A 1 192 ? -57.491 -18.839 114.979 1.00 79.88 192 GLU A C 1
ATOM 1444 O O . GLU A 1 192 ? -57.287 -18.362 113.862 1.00 79.88 192 GLU A O 1
ATOM 1449 N N . GLU A 1 193 ? -56.514 -18.924 115.883 1.00 84.12 193 GLU A N 1
ATOM 1450 C CA . GLU A 1 193 ? -55.119 -18.556 115.629 1.00 84.12 193 GLU A CA 1
ATOM 1451 C C . GLU A 1 193 ? -54.473 -19.485 114.596 1.00 84.12 193 GLU A C 1
ATOM 1453 O O . GLU A 1 193 ? -53.804 -19.005 113.678 1.00 84.12 193 GLU A O 1
ATOM 1458 N N . ALA A 1 194 ? -54.740 -20.792 114.661 1.00 85.69 194 ALA A N 1
ATOM 1459 C CA . ALA A 1 194 ? -54.294 -21.760 113.661 1.00 85.69 194 ALA A CA 1
ATOM 1460 C C . ALA A 1 194 ? -54.924 -21.495 112.282 1.00 85.69 194 ALA A C 1
ATOM 1462 O O . ALA A 1 194 ? -54.230 -21.536 111.263 1.00 85.69 194 ALA A O 1
ATOM 1463 N N . LEU A 1 195 ? -56.214 -21.153 112.228 1.00 85.50 195 LEU A N 1
ATOM 1464 C CA . LEU A 1 195 ? -56.897 -20.769 110.990 1.00 85.50 195 LEU A CA 1
ATOM 1465 C C . LEU A 1 195 ? -56.383 -19.432 110.441 1.00 85.50 195 LEU A C 1
ATOM 1467 O O . LEU A 1 195 ? -56.213 -19.305 109.229 1.00 85.50 195 LEU A O 1
ATOM 1471 N N . LYS A 1 196 ? -56.077 -18.450 111.298 1.00 87.38 196 LYS A N 1
ATOM 1472 C CA . LYS A 1 196 ? -55.443 -17.183 110.891 1.00 87.38 196 LYS A CA 1
ATOM 1473 C C . LYS A 1 196 ? -54.045 -17.403 110.331 1.00 87.38 196 LYS A C 1
ATOM 1475 O O . LYS A 1 196 ? -53.715 -16.801 109.311 1.00 87.38 196 LYS A O 1
ATOM 1480 N N . LEU A 1 197 ? -53.244 -18.263 110.959 1.00 88.50 197 LEU A N 1
ATOM 1481 C CA . LEU A 1 197 ? -51.926 -18.649 110.455 1.00 88.50 197 LEU A CA 1
ATOM 1482 C C . LEU A 1 197 ? -52.045 -19.366 109.107 1.00 88.50 197 LEU A C 1
ATOM 1484 O O . LEU A 1 197 ? -51.376 -18.967 108.158 1.00 88.50 197 LEU A O 1
ATOM 1488 N N . SER A 1 198 ? -52.969 -20.322 108.971 1.00 89.62 198 SER A N 1
ATOM 1489 C CA . SER A 1 198 ? -53.225 -21.017 107.702 1.00 89.62 198 SER A CA 1
ATOM 1490 C C . SER A 1 198 ? -53.702 -20.065 106.596 1.00 89.62 198 SER A C 1
ATOM 1492 O O . SER A 1 198 ? -53.229 -20.131 105.462 1.00 89.62 198 SER A O 1
ATOM 1494 N N . ALA A 1 199 ? -54.587 -19.117 106.914 1.00 88.00 199 ALA A N 1
ATOM 1495 C CA . ALA A 1 199 ? -55.030 -18.094 105.972 1.00 88.00 199 ALA A CA 1
ATOM 1496 C C . ALA A 1 199 ? -53.886 -17.141 105.579 1.00 88.00 199 ALA A C 1
ATOM 1498 O O . ALA A 1 199 ? -53.756 -16.788 104.408 1.00 88.00 199 ALA A O 1
ATOM 1499 N N . LEU A 1 200 ? -53.025 -16.752 106.525 1.00 90.56 200 LEU A N 1
ATOM 1500 C CA . LEU A 1 200 ? -51.824 -15.957 106.251 1.00 90.56 200 LEU A CA 1
ATOM 1501 C C . LEU A 1 200 ? -50.836 -16.706 105.351 1.00 90.56 200 LEU A C 1
ATOM 1503 O O . LEU A 1 200 ? -50.299 -16.109 104.419 1.00 90.56 200 LEU A O 1
ATOM 1507 N N . GLU A 1 201 ? -50.625 -18.001 105.579 1.00 92.19 201 GLU A N 1
ATOM 1508 C CA . GLU A 1 201 ? -49.805 -18.859 104.719 1.00 92.19 201 GLU A CA 1
ATOM 1509 C C . GLU A 1 201 ? -50.381 -18.956 103.303 1.00 92.19 201 GLU A C 1
ATOM 1511 O O . GLU A 1 201 ? -49.647 -18.768 102.332 1.00 92.19 201 GLU A O 1
ATOM 1516 N N . GLN A 1 202 ? -51.697 -19.151 103.162 1.00 91.50 202 GLN A N 1
ATOM 1517 C CA . GLN A 1 202 ? -52.370 -19.160 101.859 1.00 91.50 202 GLN A CA 1
ATOM 1518 C C . GLN A 1 202 ? -52.262 -17.806 101.145 1.00 91.50 202 GLN A C 1
ATOM 1520 O O . GLN A 1 202 ? -51.971 -17.756 99.949 1.00 91.50 202 GLN A O 1
ATOM 1525 N N . VAL A 1 203 ? -52.434 -16.694 101.865 1.00 92.12 203 VAL A N 1
ATOM 1526 C CA . VAL A 1 203 ? -52.258 -15.342 101.313 1.00 92.12 203 VAL A CA 1
ATOM 1527 C C . VAL A 1 203 ? -50.812 -15.114 100.874 1.00 92.12 203 VAL A C 1
ATOM 1529 O O . VAL A 1 203 ? -50.585 -14.554 99.802 1.00 92.12 203 VAL A O 1
ATOM 1532 N N . ASN A 1 204 ? -49.828 -15.557 101.656 1.00 92.19 204 ASN A N 1
ATOM 1533 C CA . ASN A 1 204 ? -48.417 -15.448 101.292 1.00 92.19 204 ASN A CA 1
ATOM 1534 C C . ASN A 1 204 ? -48.080 -16.315 100.071 1.00 92.19 204 ASN A C 1
ATOM 1536 O O . ASN A 1 204 ? -47.385 -15.842 99.173 1.00 92.19 204 ASN A O 1
ATOM 1540 N N . ALA A 1 205 ? -48.634 -17.527 99.976 1.00 92.69 205 ALA A N 1
ATOM 1541 C CA . ALA A 1 205 ? -48.492 -18.386 98.803 1.00 92.69 205 ALA A CA 1
ATOM 1542 C C . ALA A 1 205 ? -49.105 -17.746 97.545 1.00 92.69 205 ALA A C 1
ATOM 1544 O O . ALA A 1 205 ? -48.487 -17.760 96.482 1.00 92.69 205 ALA A O 1
ATOM 1545 N N . LEU A 1 206 ? -50.285 -17.126 97.659 1.00 92.94 206 LEU A N 1
ATOM 1546 C CA . LEU A 1 206 ? -50.916 -16.398 96.553 1.00 92.94 206 LEU A CA 1
ATOM 1547 C C . LEU A 1 206 ? -50.118 -15.153 96.147 1.00 92.94 206 LEU A C 1
ATOM 1549 O O . LEU A 1 206 ? -49.965 -14.899 94.953 1.00 92.94 206 LEU A O 1
ATOM 1553 N N . LYS A 1 207 ? -49.570 -14.402 97.110 1.00 93.75 207 LYS A N 1
ATOM 1554 C CA . LYS A 1 207 ? -48.690 -13.255 96.836 1.00 93.75 207 LYS A CA 1
ATOM 1555 C C . LYS A 1 207 ? -47.417 -13.677 96.113 1.00 93.75 207 LYS A C 1
ATOM 1557 O O . LYS A 1 207 ? -47.042 -13.023 95.145 1.00 93.75 207 LYS A O 1
ATOM 1562 N N . GLU A 1 208 ? -46.778 -14.764 96.538 1.00 92.88 208 GLU A N 1
ATOM 1563 C CA . GLU A 1 208 ? -45.579 -15.274 95.869 1.00 92.88 208 GLU A CA 1
ATOM 1564 C C . GLU A 1 208 ? -45.902 -15.811 94.470 1.00 92.88 208 GLU A C 1
ATOM 1566 O O . GLU A 1 208 ? -45.167 -15.543 93.523 1.00 92.88 208 GLU A O 1
ATOM 1571 N N . ASN A 1 209 ? -47.045 -16.479 94.290 1.00 93.62 209 ASN A N 1
ATOM 1572 C CA . ASN A 1 209 ? -47.490 -16.929 92.971 1.00 93.62 209 ASN A CA 1
ATOM 1573 C C . ASN A 1 209 ? -47.779 -15.740 92.035 1.00 93.62 209 ASN A C 1
ATOM 1575 O O . ASN A 1 209 ? -47.358 -15.743 90.879 1.00 93.62 209 ASN A O 1
ATOM 1579 N N . LEU A 1 210 ? -48.411 -14.676 92.544 1.00 93.94 210 LEU A N 1
ATOM 1580 C CA . LEU A 1 210 ? -48.611 -13.430 91.801 1.00 93.94 210 LEU A CA 1
ATOM 1581 C C . LEU A 1 210 ? -47.275 -12.755 91.460 1.00 93.94 210 LEU A C 1
ATOM 1583 O O . LEU A 1 210 ? -47.097 -12.287 90.336 1.00 93.94 210 LEU A O 1
ATOM 1587 N N . ARG A 1 211 ? -46.313 -12.748 92.394 1.00 96.06 211 ARG A N 1
ATOM 1588 C CA . ARG A 1 211 ? -44.955 -12.236 92.159 1.00 96.06 211 ARG A CA 1
ATOM 1589 C C . ARG A 1 211 ? -44.277 -13.010 91.029 1.00 96.06 211 ARG A C 1
ATOM 1591 O O . ARG A 1 211 ? -43.816 -12.388 90.078 1.00 96.06 211 ARG A O 1
ATOM 1598 N N . MET A 1 212 ? -44.292 -14.342 91.087 1.00 95.12 212 MET A N 1
ATOM 1599 C CA . MET A 1 212 ? -43.720 -15.225 90.064 1.00 95.12 212 MET A CA 1
ATOM 1600 C C . MET A 1 212 ? -44.400 -15.059 88.700 1.00 95.12 212 MET A C 1
ATOM 1602 O O . MET A 1 212 ? -43.718 -15.002 87.677 1.00 95.12 212 MET A O 1
ATOM 1606 N N . GLN A 1 213 ? -45.732 -14.932 88.661 1.00 94.12 213 GLN A N 1
ATOM 1607 C CA . GLN A 1 213 ? -46.457 -14.629 87.425 1.00 94.12 213 GLN A CA 1
ATOM 1608 C C . GLN A 1 213 ? -46.070 -13.259 86.866 1.00 94.12 213 GLN A C 1
ATOM 1610 O O . GLN A 1 213 ? -45.816 -13.152 85.670 1.00 94.12 213 GLN A O 1
ATOM 1615 N N . SER A 1 214 ? -45.951 -12.234 87.713 1.00 94.19 214 SER A N 1
ATOM 1616 C CA . SER A 1 214 ? -45.496 -10.907 87.293 1.00 94.19 214 SER A CA 1
ATOM 1617 C C . SER A 1 214 ? -44.076 -10.947 86.724 1.00 94.19 214 SER A C 1
ATOM 1619 O O . SER A 1 214 ? -43.823 -10.314 85.702 1.00 94.19 214 SER A O 1
ATOM 1621 N N . THR A 1 215 ? -43.159 -11.704 87.337 1.00 94.44 215 THR A N 1
ATOM 1622 C CA . THR A 1 215 ? -41.793 -11.879 86.813 1.00 94.44 215 THR A CA 1
ATOM 1623 C C . THR A 1 215 ? -41.815 -12.584 85.457 1.00 94.44 215 THR A C 1
ATOM 1625 O O . THR A 1 215 ? -41.189 -12.118 84.511 1.00 94.44 215 THR A O 1
ATOM 1628 N N . ARG A 1 216 ? -42.616 -13.647 85.315 1.00 95.56 216 ARG A N 1
ATOM 1629 C CA . ARG A 1 216 ? -42.772 -14.369 84.046 1.00 95.56 216 ARG A CA 1
ATOM 1630 C C . ARG A 1 216 ? -43.375 -13.500 82.940 1.00 95.56 216 ARG A C 1
ATOM 1632 O O . ARG A 1 216 ? -42.988 -13.643 81.785 1.00 95.56 216 ARG A O 1
ATOM 1639 N N . VAL A 1 217 ? -44.327 -12.624 83.266 1.00 94.75 217 VAL A N 1
ATOM 1640 C CA . VAL A 1 217 ? -44.910 -11.684 82.296 1.00 94.75 217 VAL A CA 1
ATOM 1641 C C . VAL A 1 217 ? -43.857 -10.690 81.810 1.00 94.75 217 VAL A C 1
ATOM 1643 O O . VAL A 1 217 ? -43.759 -10.491 80.603 1.00 94.75 217 VAL A O 1
ATOM 1646 N N . LEU A 1 218 ? -43.038 -10.136 82.710 1.00 94.38 218 LEU A N 1
ATOM 1647 C CA . LEU A 1 218 ? -41.935 -9.243 82.336 1.00 94.38 218 LEU A CA 1
ATOM 1648 C C . LEU A 1 218 ? -40.913 -9.950 81.436 1.00 94.38 218 LEU A C 1
ATOM 1650 O O . LEU A 1 218 ? -40.605 -9.452 80.361 1.00 94.38 218 LEU A O 1
ATOM 1654 N N . GLU A 1 219 ? -40.476 -11.161 81.792 1.00 93.62 219 GLU A N 1
ATOM 1655 C CA . GLU A 1 219 ? -39.552 -11.941 80.953 1.00 93.62 219 GLU A CA 1
ATOM 1656 C C . GLU A 1 219 ? -40.116 -12.239 79.555 1.00 93.62 219 GLU A C 1
ATOM 1658 O O . GLU A 1 219 ? -39.376 -12.294 78.571 1.00 93.62 219 GLU A O 1
ATOM 1663 N N . LEU A 1 220 ? -41.427 -12.480 79.449 1.00 94.50 220 LEU A N 1
ATOM 1664 C CA . LEU A 1 220 ? -42.086 -12.694 78.161 1.00 94.50 220 LEU A CA 1
ATOM 1665 C C . LEU A 1 220 ? -42.203 -11.397 77.357 1.00 94.50 220 LEU A C 1
ATOM 1667 O O . LEU A 1 220 ? -42.039 -11.449 76.142 1.00 94.50 220 LEU A O 1
ATOM 1671 N N . GLN A 1 221 ? -42.447 -10.258 78.008 1.00 94.19 221 GLN A N 1
ATOM 1672 C CA . GLN A 1 221 ? -42.432 -8.944 77.362 1.00 94.19 221 GLN A CA 1
ATOM 1673 C C . GLN A 1 221 ? -41.037 -8.603 76.829 1.00 94.19 221 GLN A C 1
ATOM 1675 O O . GLN A 1 221 ? -40.923 -8.205 75.673 1.00 94.19 221 GLN A O 1
ATOM 1680 N N . ASP A 1 222 ? -39.984 -8.855 77.609 1.00 94.62 222 ASP A N 1
ATOM 1681 C CA . ASP A 1 222 ? -38.597 -8.647 77.180 1.00 94.62 222 ASP A CA 1
ATOM 1682 C C . ASP A 1 222 ? -38.242 -9.540 75.981 1.00 94.62 222 ASP A C 1
ATOM 1684 O O . ASP A 1 222 ? -37.653 -9.080 75.003 1.00 94.62 222 ASP A O 1
ATOM 1688 N N . LYS A 1 223 ? -38.652 -10.817 76.006 1.00 95.19 223 LYS A N 1
ATOM 1689 C CA . LYS A 1 223 ? -38.474 -11.731 74.863 1.00 95.19 223 LYS A CA 1
ATOM 1690 C C . LYS A 1 223 ? -39.249 -11.279 73.630 1.00 95.19 223 LYS A C 1
ATOM 1692 O O . LYS A 1 223 ? -38.737 -11.430 72.525 1.00 95.19 223 LYS A O 1
ATOM 1697 N N . LEU A 1 224 ? -40.462 -10.752 73.803 1.00 94.75 224 LEU A N 1
ATOM 1698 C CA . LEU A 1 224 ? -41.260 -10.225 72.699 1.00 94.75 224 LEU A CA 1
ATOM 1699 C C . LEU A 1 224 ? -40.567 -9.010 72.069 1.00 94.75 224 LEU A C 1
ATOM 1701 O O . LEU A 1 224 ? -40.357 -8.997 70.863 1.00 94.75 224 LEU A O 1
ATOM 1705 N N . ALA A 1 225 ? -40.116 -8.058 72.891 1.00 94.31 225 ALA A N 1
ATOM 1706 C CA . ALA A 1 225 ? -39.393 -6.875 72.430 1.00 94.31 225 ALA A CA 1
ATOM 1707 C C . ALA A 1 225 ? -38.100 -7.240 71.680 1.00 94.31 225 ALA A C 1
ATOM 1709 O O . ALA A 1 225 ? -37.783 -6.639 70.655 1.00 94.31 225 ALA A O 1
ATOM 1710 N N . LEU A 1 226 ? -37.380 -8.261 72.155 1.00 94.56 226 LEU A N 1
ATOM 1711 C CA . LEU A 1 226 ? -36.160 -8.745 71.510 1.00 94.56 226 LEU A CA 1
ATOM 1712 C C . LEU A 1 226 ? -36.446 -9.483 70.190 1.00 94.56 226 LEU A C 1
ATOM 1714 O O . LEU A 1 226 ? -35.677 -9.375 69.235 1.00 94.56 226 LEU A O 1
ATOM 1718 N N . LEU A 1 227 ? -37.559 -10.217 70.099 1.00 93.81 227 LEU A N 1
ATOM 1719 C CA . LEU A 1 227 ? -38.010 -10.815 68.838 1.00 93.81 227 LEU A CA 1
ATOM 1720 C C . LEU A 1 227 ? -38.436 -9.744 67.828 1.00 93.81 227 LEU A C 1
ATOM 1722 O O . LEU A 1 227 ? -38.072 -9.849 66.657 1.00 93.81 227 LEU A O 1
ATOM 1726 N N . ASP A 1 228 ? -39.141 -8.706 68.276 1.00 93.50 228 ASP A N 1
ATOM 1727 C CA . ASP A 1 228 ? -39.558 -7.586 67.431 1.00 93.50 228 ASP A CA 1
ATOM 1728 C C . ASP A 1 228 ? -38.345 -6.811 66.897 1.00 93.50 228 ASP A C 1
ATOM 1730 O O . ASP A 1 228 ? -38.275 -6.544 65.693 1.00 93.50 228 ASP A O 1
ATOM 1734 N N . SER A 1 229 ? -37.338 -6.534 67.738 1.00 93.44 229 SER A N 1
ATOM 1735 C CA . SER A 1 229 ? -36.095 -5.886 67.297 1.00 93.44 229 SER A CA 1
ATOM 1736 C C . SER A 1 229 ? -35.329 -6.754 66.298 1.00 93.44 229 SER A C 1
ATOM 1738 O O . SER A 1 229 ? -34.928 -6.271 65.242 1.00 93.44 229 SER A O 1
ATOM 1740 N N . THR A 1 230 ? -35.203 -8.058 66.568 1.00 93.38 230 THR A N 1
ATOM 1741 C CA . THR A 1 230 ? -34.529 -9.002 65.660 1.00 93.38 230 THR A CA 1
ATOM 1742 C C . THR A 1 230 ? -35.265 -9.105 64.317 1.00 93.38 230 THR A C 1
ATOM 1744 O O . THR A 1 230 ? -34.642 -9.157 63.256 1.00 93.38 230 THR A O 1
ATOM 1747 N N . SER A 1 231 ? -36.601 -9.102 64.335 1.00 94.00 231 SER A N 1
ATOM 1748 C CA . SER A 1 231 ? -37.432 -9.097 63.128 1.00 94.00 231 SER A CA 1
ATOM 1749 C C . SER A 1 231 ? -37.261 -7.801 62.329 1.00 94.00 231 SER A C 1
ATOM 1751 O O . SER A 1 231 ? -37.156 -7.839 61.099 1.00 94.00 231 SER A O 1
ATOM 1753 N N . GLN A 1 232 ? -37.200 -6.652 63.007 1.00 94.06 232 GLN A N 1
ATOM 1754 C CA . GLN A 1 232 ? -36.959 -5.364 62.364 1.00 94.06 232 GLN A CA 1
ATOM 1755 C C . GLN A 1 232 ? -35.567 -5.310 61.718 1.00 94.06 232 GLN A C 1
ATOM 1757 O O . GLN A 1 232 ? -35.460 -4.970 60.538 1.00 94.06 232 GLN A O 1
ATOM 1762 N N . GLU A 1 233 ? -34.521 -5.715 62.441 1.00 93.00 233 GLU A N 1
ATOM 1763 C CA . GLU A 1 233 ? -33.149 -5.796 61.925 1.00 93.00 233 GLU A CA 1
ATOM 1764 C C . GLU A 1 233 ? -33.051 -6.737 60.717 1.00 93.00 233 GLU A C 1
ATOM 1766 O O . GLU A 1 233 ? -32.442 -6.391 59.701 1.00 93.00 233 GLU A O 1
ATOM 1771 N N . GLY A 1 234 ? -33.714 -7.899 60.775 1.00 93.56 234 GLY A N 1
ATOM 1772 C CA . GLY A 1 234 ? -33.810 -8.829 59.650 1.00 93.56 234 GLY A CA 1
ATOM 1773 C C . GLY A 1 234 ? -34.492 -8.207 58.426 1.00 93.56 234 GLY A C 1
ATOM 1774 O O . GLY A 1 234 ? -34.005 -8.348 57.301 1.00 93.56 234 GLY A O 1
ATOM 1775 N N . GLY A 1 235 ? -35.578 -7.458 58.635 1.00 94.00 235 GLY A N 1
ATOM 1776 C CA . GLY A 1 235 ? -36.275 -6.723 57.578 1.00 94.00 235 GLY A CA 1
ATOM 1777 C C . GLY A 1 235 ? -35.427 -5.610 56.952 1.00 94.00 235 GLY A C 1
ATOM 1778 O O . GLY A 1 235 ? -35.435 -5.430 55.732 1.00 94.00 235 GLY A O 1
ATOM 1779 N N . GLU A 1 236 ? -34.660 -4.873 57.754 1.00 94.44 236 GLU A N 1
ATOM 1780 C CA . GLU A 1 236 ? -33.729 -3.853 57.264 1.00 94.44 236 GLU A CA 1
ATOM 1781 C C . GLU A 1 236 ? -32.556 -4.463 56.491 1.00 94.44 236 GLU A C 1
ATOM 1783 O O . GLU A 1 236 ? -32.171 -3.939 55.442 1.00 94.44 236 GLU A O 1
ATOM 1788 N N . LEU A 1 237 ? -32.014 -5.591 56.958 1.00 95.12 237 LEU A N 1
ATOM 1789 C CA . LEU A 1 237 ? -30.958 -6.323 56.263 1.00 95.12 237 LEU A CA 1
ATOM 1790 C C . LEU A 1 237 ? -31.440 -6.823 54.895 1.00 95.12 237 LEU A C 1
ATOM 1792 O O . LEU A 1 237 ? -30.731 -6.658 53.901 1.00 95.12 237 LEU A O 1
ATOM 1796 N N . LEU A 1 238 ? -32.659 -7.368 54.825 1.00 94.50 238 LEU A N 1
ATOM 1797 C CA . LEU A 1 238 ? -33.280 -7.784 53.566 1.00 94.50 238 LEU A CA 1
ATOM 1798 C C . LEU A 1 238 ? -33.437 -6.607 52.601 1.00 94.50 238 LEU A C 1
ATOM 1800 O O . LEU A 1 238 ? -33.025 -6.716 51.449 1.00 94.50 238 LEU A O 1
ATOM 1804 N N . LYS A 1 239 ? -33.929 -5.452 53.069 1.00 95.56 239 LYS A N 1
ATOM 1805 C CA . LYS A 1 239 ? -34.030 -4.238 52.238 1.00 95.56 239 LYS A CA 1
ATOM 1806 C C . LYS A 1 239 ? -32.666 -3.782 51.716 1.00 95.56 239 LYS A C 1
ATOM 1808 O O . LYS A 1 239 ? -32.545 -3.471 50.532 1.00 95.56 239 LYS A O 1
ATOM 1813 N N . LYS A 1 240 ? -31.628 -3.782 52.562 1.00 95.94 240 LYS A N 1
ATOM 1814 C CA . LYS A 1 240 ? -30.251 -3.454 52.148 1.00 95.94 240 LYS A CA 1
ATOM 1815 C C . LYS A 1 240 ? -29.761 -4.423 51.068 1.00 95.94 240 LYS A C 1
ATOM 1817 O O . LYS A 1 240 ? -29.256 -3.982 50.035 1.00 95.94 240 LYS A O 1
ATOM 1822 N N . LYS A 1 241 ? -29.979 -5.728 51.253 1.00 95.75 241 LYS A N 1
ATOM 1823 C CA . LYS A 1 241 ? -29.613 -6.756 50.268 1.00 95.75 241 LYS A CA 1
ATOM 1824 C C . LYS A 1 241 ? -30.392 -6.618 48.961 1.00 95.75 241 LYS A C 1
ATOM 1826 O O . LYS A 1 241 ? -29.803 -6.749 47.894 1.00 95.75 241 LYS A O 1
ATOM 1831 N N . GLU A 1 242 ? -31.675 -6.274 49.005 1.00 95.75 242 GLU A N 1
ATOM 1832 C CA . GLU A 1 242 ? -32.459 -5.984 47.801 1.00 95.75 242 GLU A CA 1
ATOM 1833 C C . GLU A 1 242 ? -31.924 -4.770 47.035 1.00 95.75 242 GLU A C 1
ATOM 1835 O O . GLU A 1 242 ? -31.856 -4.808 45.804 1.00 95.75 242 GLU A O 1
ATOM 1840 N N . THR A 1 243 ? -31.522 -3.701 47.731 1.00 95.88 243 THR A N 1
ATOM 1841 C CA . THR A 1 243 ? -30.909 -2.531 47.081 1.00 95.88 243 THR A CA 1
ATOM 1842 C C . THR A 1 243 ? -29.538 -2.846 46.488 1.00 95.88 243 THR A C 1
ATOM 1844 O O . THR A 1 243 ? -29.262 -2.437 45.364 1.00 95.88 243 THR A O 1
ATOM 1847 N N . GLU A 1 244 ? -28.719 -3.639 47.181 1.00 96.31 244 GLU A N 1
ATOM 1848 C CA . GLU A 1 244 ? -27.422 -4.113 46.686 1.00 96.31 244 GLU A CA 1
ATOM 1849 C C . GLU A 1 244 ? -27.599 -4.969 45.422 1.00 96.31 244 GLU A C 1
ATOM 1851 O O . GLU A 1 244 ? -26.954 -4.721 44.408 1.00 96.31 244 GLU A O 1
ATOM 1856 N N . ILE A 1 245 ? -28.552 -5.908 45.426 1.00 96.50 245 ILE A N 1
ATOM 1857 C CA . ILE A 1 245 ? -28.878 -6.730 44.251 1.00 96.50 245 ILE A CA 1
ATOM 1858 C C . ILE A 1 245 ? -29.349 -5.864 43.077 1.00 96.50 245 ILE A C 1
ATOM 1860 O O . ILE A 1 245 ? -29.005 -6.156 41.931 1.00 96.50 245 ILE A O 1
ATOM 1864 N N . LYS A 1 246 ? -30.141 -4.813 43.325 1.00 97.12 246 LYS A N 1
ATOM 1865 C CA . LYS A 1 246 ? -30.560 -3.875 42.271 1.00 97.12 246 LYS A CA 1
ATOM 1866 C C . LYS A 1 246 ? -29.360 -3.116 41.695 1.00 97.12 246 LYS A C 1
ATOM 1868 O O . LYS A 1 246 ? -29.205 -3.124 40.478 1.00 97.12 246 LYS A O 1
ATOM 1873 N N . SER A 1 247 ? -28.482 -2.579 42.547 1.00 96.88 247 SER A N 1
ATOM 1874 C CA . SER A 1 247 ? -27.250 -1.893 42.121 1.00 96.88 247 SER A CA 1
ATOM 1875 C C . SER A 1 247 ? -26.363 -2.805 41.275 1.00 96.88 247 SER A C 1
ATOM 1877 O O . SER A 1 247 ? -25.995 -2.456 40.159 1.00 96.88 247 SER A O 1
ATOM 1879 N N . LEU A 1 248 ? -26.102 -4.030 41.744 1.00 96.69 248 LEU A N 1
ATOM 1880 C CA . LEU A 1 248 ? -25.268 -4.996 41.023 1.00 96.69 248 LEU A CA 1
ATOM 1881 C C . LEU A 1 248 ? -25.878 -5.410 39.676 1.00 96.69 248 LEU A C 1
ATOM 1883 O O . LEU A 1 248 ? -25.151 -5.635 38.710 1.00 96.69 248 LEU A O 1
ATOM 1887 N N . LYS A 1 249 ? -27.211 -5.499 39.576 1.00 97.06 249 LYS A N 1
ATOM 1888 C CA . LYS A 1 249 ? -27.893 -5.763 38.298 1.00 97.06 249 LYS A CA 1
ATOM 1889 C C . LYS A 1 249 ? -27.732 -4.604 37.316 1.00 97.06 249 LYS A C 1
ATOM 1891 O O . LYS A 1 249 ? -27.489 -4.851 36.136 1.00 97.06 249 LYS A O 1
ATOM 1896 N N . GLU A 1 250 ? -27.863 -3.367 37.782 1.00 96.94 250 GLU A N 1
ATOM 1897 C CA . GLU A 1 250 ? -27.662 -2.172 36.956 1.00 96.94 250 GLU A CA 1
ATOM 1898 C C . GLU A 1 250 ? -26.205 -2.052 36.492 1.00 96.94 250 GLU A C 1
ATOM 1900 O O . GLU A 1 250 ? -25.954 -1.848 35.302 1.00 96.94 250 GLU A O 1
ATOM 1905 N N . GLU A 1 251 ? -25.246 -2.281 37.390 1.00 96.12 251 GLU A N 1
ATOM 1906 C CA . GLU A 1 251 ? -23.818 -2.325 37.066 1.00 96.12 251 GLU A CA 1
ATOM 1907 C C . GLU A 1 251 ? -23.503 -3.417 36.040 1.00 96.12 251 GLU A C 1
ATOM 1909 O O . GLU A 1 251 ? -22.820 -3.154 35.049 1.00 96.12 251 GLU A O 1
ATOM 1914 N N . LEU A 1 252 ? -24.050 -4.625 36.207 1.00 97.12 252 LEU A N 1
ATOM 1915 C CA . LEU A 1 252 ? -23.863 -5.716 35.251 1.00 97.12 252 LEU A CA 1
ATOM 1916 C C . LEU A 1 252 ? -24.397 -5.349 33.859 1.00 97.12 252 LEU A C 1
ATOM 1918 O O . LEU A 1 252 ? -23.726 -5.605 32.857 1.00 97.12 252 LEU A O 1
ATOM 1922 N N . LEU A 1 253 ? -25.577 -4.727 33.779 1.00 97.62 253 LEU A N 1
ATOM 1923 C CA . LEU A 1 253 ? -26.139 -4.255 32.511 1.00 97.62 253 LEU A CA 1
ATOM 1924 C C . LEU A 1 253 ? -25.273 -3.157 31.878 1.00 97.62 253 LEU A C 1
ATOM 1926 O O . LEU A 1 253 ? -25.044 -3.180 30.665 1.00 97.62 253 LEU A O 1
ATOM 1930 N N . ALA A 1 254 ? -24.747 -2.231 32.683 1.00 97.19 254 ALA A N 1
ATOM 1931 C CA . ALA A 1 254 ? -23.848 -1.181 32.216 1.00 97.19 254 ALA A CA 1
ATOM 1932 C C . ALA A 1 254 ? -22.530 -1.758 31.674 1.00 97.19 254 ALA A C 1
ATOM 1934 O O . ALA A 1 254 ? -22.089 -1.365 30.590 1.00 97.19 254 ALA A O 1
ATOM 1935 N N . VAL A 1 255 ? -21.933 -2.732 32.371 1.00 97.06 255 VAL A N 1
ATOM 1936 C CA . VAL A 1 255 ? -20.726 -3.432 31.906 1.00 97.06 255 VAL A CA 1
ATOM 1937 C C . VAL A 1 255 ? -21.011 -4.187 30.612 1.00 97.06 255 VAL A C 1
ATOM 1939 O O . VAL A 1 255 ? -20.270 -4.016 29.649 1.00 97.06 255 VAL A O 1
ATOM 1942 N N . GLN A 1 256 ? -22.110 -4.942 30.524 1.00 96.50 256 GLN A N 1
ATOM 1943 C CA . GLN A 1 256 ? -22.482 -5.645 29.290 1.00 96.50 256 GLN A CA 1
ATOM 1944 C C . GLN A 1 256 ? -22.661 -4.686 28.106 1.00 96.50 256 GLN A C 1
ATOM 1946 O O . GLN A 1 256 ? -22.203 -4.976 26.999 1.00 96.50 256 GLN A O 1
ATOM 1951 N N . HIS A 1 257 ? -23.308 -3.537 28.319 1.00 96.44 257 HIS A N 1
ATOM 1952 C CA . HIS A 1 257 ? -23.452 -2.522 27.278 1.00 96.44 257 HIS A CA 1
ATOM 1953 C C . HIS A 1 257 ? -22.090 -1.951 26.860 1.00 96.44 257 HIS A C 1
ATOM 1955 O O . HIS A 1 257 ? -21.811 -1.829 25.667 1.00 96.44 257 HIS A O 1
ATOM 1961 N N . LYS A 1 258 ? -21.219 -1.643 27.827 1.00 97.38 258 LYS A N 1
ATOM 1962 C CA . LYS A 1 258 ? -19.861 -1.156 27.564 1.00 97.38 258 LYS A CA 1
ATOM 1963 C C . LYS A 1 258 ? -19.042 -2.171 26.762 1.00 97.38 258 LYS A C 1
ATOM 1965 O O . LYS A 1 258 ? -18.475 -1.796 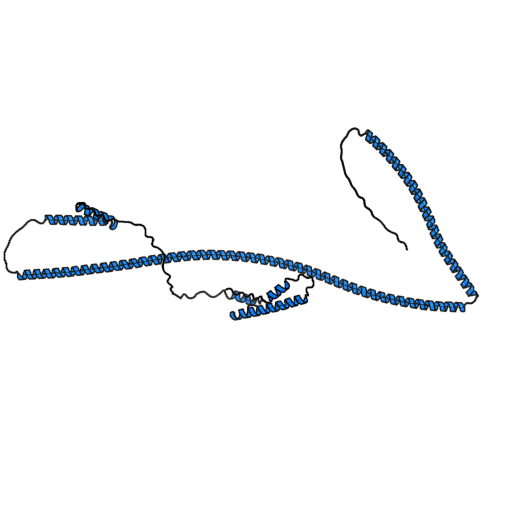25.740 1.00 97.38 258 LYS A O 1
ATOM 1970 N N . THR A 1 259 ? -19.059 -3.448 27.142 1.00 95.69 259 THR A N 1
ATOM 1971 C CA . THR A 1 259 ? -18.369 -4.519 26.407 1.00 95.69 259 THR A CA 1
ATOM 1972 C C . THR A 1 259 ? -18.861 -4.617 24.963 1.00 95.69 259 THR A C 1
ATOM 1974 O O . THR A 1 259 ? -18.045 -4.651 24.047 1.00 95.69 259 THR A O 1
ATOM 1977 N N . ARG A 1 260 ? -20.179 -4.556 24.720 1.00 96.44 260 ARG A N 1
ATOM 1978 C CA . ARG A 1 260 ? -20.730 -4.552 23.348 1.00 96.44 260 ARG A CA 1
ATOM 1979 C C . ARG A 1 260 ? -20.270 -3.344 22.528 1.00 96.44 260 ARG A C 1
ATOM 1981 O O . ARG A 1 260 ? -20.040 -3.461 21.324 1.00 96.44 260 ARG A O 1
ATOM 1988 N N . MET A 1 261 ? -20.152 -2.172 23.150 1.00 96.44 261 MET A N 1
ATOM 1989 C CA . MET A 1 261 ? -19.650 -0.970 22.477 1.00 96.44 261 MET A CA 1
ATOM 1990 C C . MET A 1 261 ? -18.172 -1.111 22.102 1.00 96.44 261 MET A C 1
ATOM 1992 O O . MET A 1 261 ? -17.811 -0.855 20.953 1.00 96.44 261 MET A O 1
ATOM 1996 N N . GLU A 1 262 ? -17.341 -1.591 23.027 1.00 95.75 262 GLU A N 1
ATOM 1997 C CA . GLU A 1 262 ? -15.916 -1.852 22.791 1.00 95.75 262 GLU A CA 1
ATOM 1998 C C . GLU A 1 262 ? -15.701 -2.928 21.710 1.00 95.75 262 GLU A C 1
ATOM 2000 O O . GLU A 1 262 ? -14.851 -2.772 20.831 1.00 95.75 262 GLU A O 1
ATOM 2005 N N . GLU A 1 263 ? -16.512 -3.989 21.698 1.00 95.81 263 GLU A N 1
ATOM 2006 C CA . GLU A 1 263 ? -16.501 -5.011 20.644 1.00 95.81 263 GLU A CA 1
ATOM 2007 C C . GLU A 1 263 ? -16.844 -4.425 19.267 1.00 95.81 263 GLU A C 1
ATOM 2009 O O . GLU A 1 263 ? -16.158 -4.707 18.281 1.00 95.81 263 GLU A O 1
ATOM 2014 N N . ASN A 1 264 ? -17.853 -3.554 19.188 1.00 96.75 264 ASN A N 1
ATOM 2015 C CA . ASN A 1 264 ? -18.214 -2.868 17.946 1.00 96.75 264 ASN A CA 1
ATOM 2016 C C . ASN A 1 264 ? -17.098 -1.939 17.446 1.00 96.75 264 ASN A C 1
ATOM 2018 O O . ASN A 1 264 ? -16.848 -1.850 16.240 1.00 96.75 264 ASN A O 1
ATOM 2022 N N . GLU A 1 265 ? -16.404 -1.241 18.344 1.00 96.75 265 GLU A N 1
ATOM 2023 C CA . GLU A 1 265 ? -15.238 -0.429 17.987 1.00 96.75 265 GLU A CA 1
ATOM 2024 C C . GLU A 1 265 ? -14.072 -1.290 17.505 1.00 96.75 265 GLU A C 1
ATOM 2026 O O . GLU A 1 265 ? -13.454 -0.978 16.481 1.00 96.75 265 GLU A O 1
ATOM 2031 N N . ARG A 1 266 ? -13.823 -2.422 18.168 1.00 97.06 266 ARG A N 1
ATOM 2032 C CA . ARG A 1 266 ? -12.823 -3.401 17.741 1.00 97.06 266 ARG A CA 1
ATOM 2033 C C . ARG A 1 266 ? -13.134 -3.944 16.346 1.00 97.06 266 ARG A C 1
ATOM 2035 O O . ARG A 1 266 ? -12.226 -4.010 15.520 1.00 97.06 266 ARG A O 1
ATOM 2042 N N . LEU A 1 267 ? -14.392 -4.268 16.042 1.00 97.19 267 LEU A N 1
ATOM 2043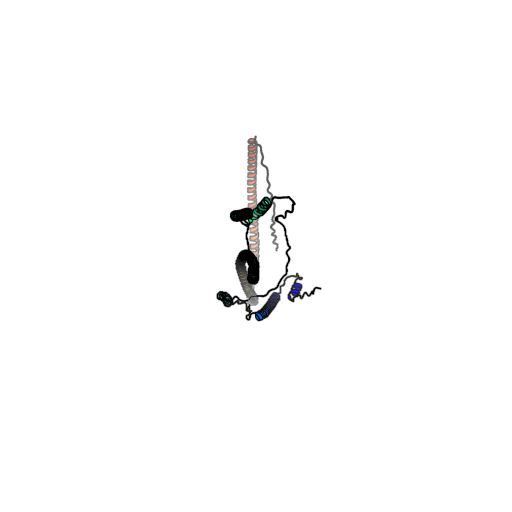 C CA . LEU A 1 267 ? -14.809 -4.698 14.701 1.00 97.19 267 LEU A CA 1
ATOM 2044 C C . LEU A 1 267 ? -14.551 -3.610 13.647 1.00 97.19 267 LEU A C 1
ATOM 2046 O O . LEU A 1 267 ? -13.949 -3.892 12.611 1.00 97.19 267 LEU A O 1
ATOM 2050 N N . LYS A 1 268 ? -14.887 -2.345 13.940 1.00 97.56 268 LYS A N 1
ATOM 2051 C CA . LYS A 1 268 ? -14.573 -1.210 13.049 1.00 97.56 268 LYS A CA 1
ATOM 2052 C C . LYS A 1 268 ? -13.069 -1.064 12.804 1.00 97.56 268 LYS A C 1
ATOM 2054 O O . LYS A 1 268 ? -12.663 -0.720 11.693 1.00 97.56 268 LYS A O 1
ATOM 2059 N N . LEU A 1 269 ? -12.234 -1.289 13.821 1.00 97.06 269 LEU A N 1
ATOM 2060 C CA . LEU A 1 269 ? -10.776 -1.263 13.676 1.00 97.06 269 LEU A CA 1
ATOM 2061 C C . LEU A 1 269 ? -10.270 -2.429 12.821 1.00 97.06 269 LEU A C 1
ATOM 2063 O O . LEU A 1 269 ? -9.442 -2.205 11.940 1.00 97.06 269 LEU A O 1
ATOM 2067 N N . VAL A 1 270 ? -10.802 -3.638 13.010 1.00 97.88 270 VAL A N 1
ATOM 2068 C CA . VAL A 1 270 ? -10.471 -4.809 12.180 1.00 97.88 270 VAL A CA 1
ATOM 2069 C C . VAL A 1 270 ? -10.817 -4.558 10.711 1.00 97.88 270 VAL A C 1
ATOM 2071 O O . VAL A 1 270 ? -9.993 -4.824 9.839 1.00 97.88 270 VAL A O 1
ATOM 2074 N N . ASP A 1 271 ? -11.979 -3.976 10.415 1.00 97.44 271 ASP A N 1
ATOM 2075 C CA . ASP A 1 271 ? -12.358 -3.651 9.036 1.00 97.44 271 ASP A CA 1
ATOM 2076 C C . ASP A 1 271 ? -11.468 -2.563 8.421 1.00 97.44 271 ASP A C 1
ATOM 2078 O O . ASP A 1 271 ? -11.128 -2.630 7.237 1.00 97.44 271 ASP A O 1
ATOM 2082 N N . LYS A 1 272 ? -11.037 -1.571 9.213 1.00 97.50 272 LYS A N 1
ATOM 2083 C CA . LYS A 1 272 ? -10.045 -0.576 8.770 1.00 97.50 272 LYS A CA 1
ATOM 2084 C C . LYS A 1 272 ? -8.695 -1.224 8.464 1.00 97.50 272 LYS A C 1
ATOM 2086 O O . LYS A 1 272 ? -8.082 -0.861 7.463 1.00 97.50 272 LYS A O 1
ATOM 2091 N N . LEU A 1 273 ? -8.240 -2.168 9.289 1.00 96.88 273 LEU A N 1
ATOM 2092 C CA . LEU A 1 273 ? -6.996 -2.905 9.049 1.00 96.88 273 LEU A CA 1
ATOM 2093 C C . LEU A 1 273 ? -7.089 -3.746 7.773 1.00 96.88 273 LEU A C 1
ATOM 2095 O O . LEU A 1 273 ? -6.234 -3.609 6.909 1.00 96.88 273 LEU A O 1
ATOM 2099 N N . ARG A 1 274 ? -8.187 -4.484 7.574 1.00 96.88 274 ARG A N 1
ATOM 2100 C CA . ARG A 1 274 ? -8.424 -5.242 6.332 1.00 96.88 274 ARG A CA 1
ATOM 2101 C C . ARG A 1 274 ? -8.403 -4.357 5.085 1.00 96.88 274 ARG A C 1
ATOM 2103 O O . ARG A 1 274 ? -7.842 -4.745 4.066 1.00 96.88 274 ARG A O 1
ATOM 2110 N N . LYS A 1 275 ? -8.997 -3.158 5.146 1.00 97.44 275 LYS A N 1
ATOM 2111 C CA . LYS A 1 275 ? -8.934 -2.187 4.037 1.00 97.44 275 LYS A CA 1
ATOM 2112 C C . LYS A 1 275 ? -7.499 -1.737 3.761 1.00 97.44 275 LYS A C 1
ATOM 2114 O O . LYS A 1 275 ? -7.095 -1.718 2.601 1.00 97.44 275 LYS A O 1
ATOM 2119 N N . LYS A 1 276 ? -6.725 -1.443 4.811 1.00 97.19 276 LYS A N 1
ATOM 2120 C CA . LYS A 1 276 ? -5.302 -1.102 4.680 1.00 97.19 276 LYS A CA 1
ATOM 2121 C C . LYS A 1 276 ? -4.483 -2.250 4.090 1.00 97.19 276 LYS A C 1
ATOM 2123 O O . LYS A 1 276 ? -3.648 -1.986 3.238 1.00 97.19 276 LYS A O 1
ATOM 2128 N N . ASP A 1 277 ? -4.747 -3.500 4.463 1.00 96.12 277 ASP A N 1
ATOM 2129 C CA . ASP A 1 277 ? -4.060 -4.665 3.886 1.00 96.12 277 ASP A CA 1
ATOM 2130 C C . ASP A 1 277 ? -4.301 -4.777 2.375 1.00 96.12 277 ASP A C 1
ATOM 2132 O O . ASP A 1 277 ? -3.371 -5.024 1.607 1.00 96.12 277 ASP A O 1
ATOM 2136 N N . VAL A 1 278 ? -5.534 -4.520 1.923 1.00 97.75 278 VAL A N 1
ATOM 2137 C CA . VAL A 1 278 ? -5.869 -4.483 0.489 1.00 97.75 278 VAL A CA 1
ATOM 2138 C C . VAL A 1 278 ? -5.158 -3.331 -0.226 1.00 97.75 278 VAL A C 1
ATOM 2140 O O . VAL A 1 278 ? -4.669 -3.505 -1.342 1.00 97.75 278 VAL A O 1
ATOM 2143 N N . GLU A 1 279 ? -5.086 -2.150 0.386 1.00 97.12 279 GLU A N 1
ATOM 2144 C CA . GLU A 1 279 ? -4.346 -1.012 -0.171 1.00 97.12 279 GLU A CA 1
ATOM 2145 C C . GLU A 1 279 ? -2.842 -1.300 -0.254 1.00 97.12 279 GLU A C 1
ATOM 2147 O O . GLU A 1 279 ? -2.240 -1.053 -1.298 1.00 97.12 279 GLU A O 1
ATOM 2152 N N . MET A 1 280 ? -2.253 -1.897 0.787 1.00 96.81 280 MET A N 1
ATOM 2153 C CA . MET A 1 280 ? -0.854 -2.334 0.788 1.00 96.81 280 MET A CA 1
ATOM 2154 C C . MET A 1 280 ? -0.575 -3.392 -0.285 1.00 96.81 280 MET A C 1
ATOM 2156 O O . MET A 1 280 ? 0.466 -3.346 -0.935 1.00 96.81 280 MET A O 1
ATOM 2160 N N . ALA A 1 281 ? -1.500 -4.326 -0.521 1.00 96.88 281 ALA A N 1
ATOM 2161 C CA . ALA A 1 281 ? -1.362 -5.300 -1.602 1.00 96.88 281 ALA A CA 1
ATOM 2162 C C . ALA A 1 281 ? -1.340 -4.614 -2.979 1.00 96.88 281 ALA A C 1
ATOM 2164 O O . ALA A 1 281 ? -0.462 -4.895 -3.793 1.00 96.88 281 ALA A O 1
ATOM 2165 N N . LYS A 1 282 ? -2.236 -3.646 -3.217 1.00 97.12 282 LYS A N 1
ATOM 2166 C CA . LYS A 1 282 ? -2.269 -2.872 -4.471 1.00 97.12 282 LYS A CA 1
ATOM 2167 C C . LYS A 1 282 ? -1.004 -2.040 -4.682 1.00 97.12 282 LYS A C 1
ATOM 2169 O O . LYS A 1 282 ? -0.497 -1.969 -5.802 1.00 97.12 282 LYS A O 1
ATOM 2174 N N . THR A 1 283 ? -0.489 -1.391 -3.636 1.00 95.56 283 THR A N 1
ATOM 2175 C CA . THR A 1 283 ? 0.753 -0.610 -3.746 1.00 95.56 283 THR A CA 1
ATOM 2176 C C . THR A 1 283 ? 1.960 -1.512 -3.973 1.00 95.56 283 THR A C 1
ATOM 2178 O O . THR A 1 283 ? 2.811 -1.163 -4.789 1.00 95.56 283 THR A O 1
ATOM 2181 N N . LYS A 1 284 ? 2.002 -2.693 -3.344 1.00 97.81 284 LYS A N 1
ATOM 2182 C CA . LYS A 1 284 ? 3.022 -3.714 -3.601 1.00 97.81 284 LYS A CA 1
ATOM 2183 C C . LYS A 1 284 ? 2.985 -4.204 -5.049 1.00 97.81 284 LYS A C 1
ATOM 2185 O O . LYS A 1 284 ? 4.011 -4.164 -5.711 1.00 97.81 284 LYS A O 1
ATOM 2190 N N . GLU A 1 285 ? 1.815 -4.553 -5.583 1.00 96.62 285 GLU A N 1
ATOM 2191 C CA . GLU A 1 285 ? 1.680 -4.945 -6.996 1.00 96.62 285 GLU A CA 1
ATOM 2192 C C . GLU A 1 285 ? 2.131 -3.836 -7.961 1.00 96.62 285 GLU A C 1
ATOM 2194 O O . GLU A 1 285 ? 2.736 -4.109 -8.999 1.00 96.62 285 GLU A O 1
ATOM 2199 N N . SER A 1 286 ? 1.838 -2.573 -7.639 1.00 97.44 286 SER A N 1
ATOM 2200 C CA . SER A 1 286 ? 2.311 -1.423 -8.420 1.00 97.44 286 SER A CA 1
ATOM 2201 C C . SER A 1 286 ? 3.837 -1.290 -8.366 1.00 97.44 286 SER A C 1
ATOM 2203 O O . SER A 1 286 ? 4.484 -1.090 -9.394 1.00 97.44 286 SER A O 1
ATOM 2205 N N . MET A 1 287 ? 4.422 -1.452 -7.177 1.00 97.56 287 MET A N 1
ATOM 2206 C CA . MET A 1 287 ? 5.869 -1.442 -6.972 1.00 97.56 287 MET A CA 1
ATOM 2207 C C . MET A 1 287 ? 6.549 -2.576 -7.742 1.00 97.56 287 MET A C 1
ATOM 2209 O O . MET A 1 287 ? 7.517 -2.321 -8.450 1.00 97.56 287 MET A O 1
ATOM 2213 N N . ASP A 1 288 ? 6.002 -3.790 -7.691 1.00 98.06 288 ASP A N 1
ATOM 2214 C CA . ASP A 1 288 ? 6.523 -4.950 -8.418 1.00 98.06 288 ASP A CA 1
ATOM 2215 C C . ASP A 1 288 ? 6.502 -4.709 -9.938 1.00 98.06 288 ASP A C 1
ATOM 2217 O O . ASP A 1 288 ? 7.482 -4.993 -10.629 1.00 98.06 288 ASP A O 1
ATOM 2221 N N . LYS A 1 289 ? 5.437 -4.088 -10.471 1.00 98.19 289 LYS A N 1
ATOM 2222 C CA . LYS A 1 289 ? 5.370 -3.682 -11.888 1.00 98.19 289 LYS A CA 1
ATOM 2223 C C . LYS A 1 289 ? 6.448 -2.663 -12.254 1.00 98.19 289 LYS A C 1
ATOM 2225 O O . LYS A 1 289 ? 7.077 -2.810 -13.301 1.00 98.19 289 LYS A O 1
ATOM 2230 N N . MET A 1 290 ? 6.670 -1.648 -11.419 1.00 97.38 290 MET A N 1
ATOM 2231 C CA . MET A 1 290 ? 7.730 -0.659 -11.651 1.00 97.38 290 MET A CA 1
ATOM 2232 C C . MET A 1 290 ? 9.122 -1.292 -11.563 1.00 97.38 290 MET A C 1
ATOM 2234 O O . MET A 1 290 ? 9.962 -1.024 -12.417 1.00 97.38 290 MET A O 1
ATOM 2238 N N . THR A 1 291 ? 9.355 -2.189 -10.603 1.00 97.81 291 THR A N 1
ATOM 2239 C CA . THR A 1 291 ? 10.609 -2.948 -10.491 1.00 97.81 291 THR A CA 1
ATOM 2240 C C . THR A 1 291 ? 10.865 -3.780 -11.747 1.00 97.81 291 THR A C 1
ATOM 2242 O O . THR A 1 291 ? 11.961 -3.728 -12.300 1.00 97.81 291 THR A O 1
ATOM 2245 N N . MET A 1 292 ? 9.847 -4.475 -12.268 1.00 98.19 292 MET A N 1
ATOM 2246 C CA . MET A 1 292 ? 9.969 -5.209 -13.533 1.00 98.19 292 MET A CA 1
ATOM 2247 C C . MET A 1 292 ? 10.266 -4.289 -14.726 1.00 98.19 292 MET A C 1
ATOM 2249 O O . MET A 1 292 ? 11.034 -4.664 -15.609 1.00 98.19 292 MET A O 1
ATOM 2253 N N . GLN A 1 293 ? 9.670 -3.094 -14.782 1.00 98.06 293 GLN A N 1
ATOM 2254 C CA . GLN A 1 293 ? 9.971 -2.117 -15.835 1.00 98.06 293 GLN A CA 1
ATOM 2255 C C . GLN A 1 293 ? 11.416 -1.618 -15.751 1.00 98.06 293 GLN A C 1
ATOM 2257 O O . GLN A 1 293 ? 12.096 -1.564 -16.772 1.00 98.06 293 GLN A O 1
ATOM 2262 N N . LEU A 1 294 ? 11.904 -1.305 -14.549 1.00 98.00 294 LEU A N 1
ATOM 2263 C CA . LEU A 1 294 ? 13.293 -0.895 -14.336 1.00 98.00 294 LEU A CA 1
ATOM 2264 C C . LEU A 1 294 ? 14.278 -2.003 -14.715 1.00 98.00 294 LEU A C 1
ATOM 2266 O O . LEU A 1 294 ? 15.298 -1.717 -15.335 1.00 98.00 294 LEU A O 1
ATOM 2270 N N . GLN A 1 295 ? 13.956 -3.260 -14.401 1.00 97.94 295 GLN A N 1
ATOM 2271 C CA . GLN A 1 295 ? 14.772 -4.398 -14.808 1.00 97.94 295 GLN A CA 1
ATOM 2272 C C . GLN A 1 295 ? 14.849 -4.524 -16.337 1.00 97.94 295 GLN A C 1
ATOM 2274 O O . GLN A 1 295 ? 15.945 -4.643 -16.875 1.00 97.94 295 GLN A O 1
ATOM 2279 N N . ARG A 1 296 ? 13.719 -4.405 -17.051 1.00 97.62 296 ARG A N 1
ATOM 2280 C CA . ARG A 1 296 ? 13.709 -4.417 -18.527 1.00 97.62 296 ARG A CA 1
ATOM 2281 C C . ARG A 1 296 ? 14.533 -3.278 -19.123 1.00 97.62 296 ARG A C 1
ATOM 2283 O O . ARG A 1 296 ? 15.298 -3.508 -20.048 1.00 97.62 296 ARG A O 1
ATOM 2290 N N . LEU A 1 297 ? 14.421 -2.067 -18.575 1.00 97.38 297 LEU A N 1
ATOM 2291 C CA . LEU A 1 297 ? 15.232 -0.930 -19.023 1.00 97.38 297 LEU A CA 1
ATOM 2292 C C . LEU A 1 297 ? 16.730 -1.160 -18.773 1.00 97.38 297 LEU A C 1
ATOM 2294 O O . LEU A 1 297 ? 17.553 -0.759 -19.592 1.00 97.38 297 LEU A O 1
ATOM 2298 N N . ALA A 1 298 ? 17.097 -1.815 -17.667 1.00 97.50 298 ALA A N 1
ATOM 2299 C CA . ALA A 1 298 ? 18.482 -2.192 -17.399 1.00 97.50 298 ALA A CA 1
ATOM 2300 C C . ALA A 1 298 ? 18.997 -3.229 -18.414 1.00 97.50 298 ALA A C 1
ATOM 2302 O O . ALA A 1 298 ? 20.090 -3.055 -18.951 1.00 97.50 298 ALA A O 1
ATOM 2303 N N . GLU A 1 299 ? 18.189 -4.245 -18.733 1.00 97.75 299 GLU A N 1
ATOM 2304 C CA . GLU A 1 299 ? 18.490 -5.254 -19.759 1.00 97.75 299 GLU A CA 1
ATOM 2305 C C . GLU A 1 299 ? 18.620 -4.624 -21.161 1.00 97.75 299 GLU A C 1
ATOM 2307 O O . GLU A 1 299 ? 19.560 -4.928 -21.897 1.00 97.75 299 GLU A O 1
ATOM 2312 N N . GLU A 1 300 ? 17.736 -3.688 -21.526 1.00 97.81 300 GLU A N 1
ATOM 2313 C CA . GLU A 1 300 ? 17.815 -2.925 -22.781 1.00 97.81 300 GLU A CA 1
ATOM 2314 C C . GLU A 1 300 ? 19.086 -2.069 -22.849 1.00 97.81 300 GLU A C 1
ATOM 2316 O O . GLU A 1 300 ? 19.765 -2.036 -23.879 1.00 97.81 300 GLU A O 1
ATOM 2321 N N . ARG A 1 301 ? 19.443 -1.406 -21.743 1.00 97.50 301 ARG A N 1
ATOM 2322 C CA . ARG A 1 301 ? 20.674 -0.617 -21.620 1.00 97.50 301 ARG A CA 1
ATOM 2323 C C . ARG A 1 301 ? 21.909 -1.500 -21.802 1.00 97.50 301 ARG A C 1
ATOM 2325 O O . ARG A 1 301 ? 22.806 -1.128 -22.558 1.00 97.50 301 ARG A O 1
ATOM 2332 N N . ASP A 1 302 ? 21.949 -2.668 -21.165 1.00 98.00 302 ASP A N 1
ATOM 2333 C CA . ASP A 1 302 ? 23.058 -3.622 -21.299 1.00 98.00 302 ASP A CA 1
ATOM 2334 C C . ASP A 1 302 ? 23.154 -4.166 -22.733 1.00 98.00 302 ASP A C 1
ATOM 2336 O O . ASP A 1 302 ? 24.243 -4.222 -23.309 1.00 98.00 302 ASP A O 1
ATOM 2340 N N . SER A 1 303 ? 22.013 -4.473 -23.360 1.00 98.12 303 SER A N 1
ATOM 2341 C CA . SER A 1 303 ? 21.950 -4.872 -24.770 1.00 98.12 303 SER A CA 1
ATOM 2342 C C . SER A 1 303 ? 22.473 -3.775 -25.702 1.00 98.12 303 SER A C 1
ATOM 2344 O O . SER A 1 303 ? 23.223 -4.066 -26.634 1.00 98.12 303 SER A O 1
ATOM 2346 N N . MET A 1 304 ? 22.105 -2.510 -25.477 1.00 97.50 304 MET A N 1
ATOM 2347 C CA . MET A 1 304 ? 22.607 -1.394 -26.285 1.00 97.50 304 MET A CA 1
ATOM 2348 C C . MET A 1 304 ? 24.111 -1.184 -26.109 1.00 97.50 304 MET A C 1
ATOM 2350 O O . MET A 1 304 ? 24.796 -0.930 -27.098 1.00 97.50 304 MET A O 1
ATOM 2354 N N . HIS A 1 305 ? 24.650 -1.330 -24.894 1.00 97.88 305 HIS A N 1
ATOM 2355 C CA . HIS A 1 305 ? 26.100 -1.287 -24.687 1.00 97.88 305 HIS A CA 1
ATOM 2356 C C . HIS A 1 305 ? 26.814 -2.416 -25.428 1.00 97.88 305 HIS A C 1
ATOM 2358 O O . HIS A 1 305 ? 27.778 -2.149 -26.138 1.00 97.88 305 HIS A O 1
ATOM 2364 N N . ALA A 1 306 ? 26.299 -3.646 -25.365 1.00 98.12 306 ALA A N 1
ATOM 2365 C CA . ALA A 1 306 ? 26.872 -4.760 -26.116 1.00 98.12 306 ALA A CA 1
ATOM 2366 C C . ALA A 1 306 ? 26.861 -4.507 -27.637 1.00 98.12 306 ALA A C 1
ATOM 2368 O O . ALA A 1 306 ? 27.839 -4.803 -28.326 1.00 98.12 306 ALA A O 1
ATOM 2369 N N . GLN A 1 307 ? 25.781 -3.922 -28.169 1.00 97.50 307 GLN A N 1
ATOM 2370 C CA . GLN A 1 307 ? 25.697 -3.530 -29.581 1.00 97.50 307 GLN A CA 1
ATOM 2371 C C . GLN A 1 307 ? 26.679 -2.407 -29.934 1.00 97.50 307 GLN A C 1
ATOM 2373 O O . GLN A 1 307 ? 27.285 -2.441 -31.005 1.00 97.50 307 GLN A O 1
ATOM 2378 N N . PHE A 1 308 ? 26.850 -1.424 -29.050 1.00 97.62 308 PHE A N 1
ATOM 2379 C CA . PHE A 1 308 ? 27.804 -0.338 -29.241 1.00 97.62 308 PHE A CA 1
ATOM 2380 C C . PHE A 1 308 ? 29.245 -0.856 -29.265 1.00 97.62 308 PHE A C 1
ATOM 2382 O O . PHE A 1 308 ? 29.990 -0.526 -30.187 1.00 97.62 308 PHE A O 1
ATOM 2389 N N . ASP A 1 309 ? 29.611 -1.725 -28.324 1.00 98.00 309 ASP A N 1
ATOM 2390 C CA . ASP A 1 309 ? 30.936 -2.344 -28.266 1.00 98.00 309 ASP A CA 1
ATOM 2391 C C . ASP A 1 309 ? 31.222 -3.171 -29.527 1.00 98.00 309 ASP A C 1
ATOM 2393 O O . ASP A 1 309 ? 32.312 -3.111 -30.096 1.00 98.00 309 ASP A O 1
ATOM 2397 N N . GLU A 1 310 ? 30.230 -3.920 -30.013 1.00 97.88 310 GLU A N 1
ATOM 2398 C CA . GLU A 1 310 ? 30.340 -4.683 -31.257 1.00 97.88 310 GLU A CA 1
ATOM 2399 C C . GLU A 1 310 ? 30.508 -3.771 -32.482 1.00 97.88 310 GLU A C 1
ATOM 2401 O O . GLU A 1 310 ? 31.362 -4.022 -33.336 1.00 97.88 310 GLU A O 1
ATOM 2406 N N . LEU A 1 311 ? 29.745 -2.677 -32.570 1.00 97.75 311 LEU A N 1
ATOM 2407 C CA . LEU A 1 311 ? 29.915 -1.675 -33.626 1.00 97.75 311 LEU A CA 1
ATOM 2408 C C . LEU A 1 311 ? 31.292 -1.014 -33.564 1.00 97.75 311 LEU A C 1
ATOM 2410 O O . LEU A 1 311 ? 31.912 -0.799 -34.606 1.00 97.75 311 LEU A O 1
ATOM 2414 N N . GLN A 1 312 ? 31.795 -0.732 -32.364 1.00 98.06 312 GLN A N 1
ATOM 2415 C CA . GLN A 1 312 ? 33.120 -0.162 -32.167 1.00 98.06 312 GLN A CA 1
ATOM 2416 C C . GLN A 1 312 ? 34.218 -1.121 -32.642 1.00 98.06 312 GLN A C 1
ATOM 2418 O O . GLN A 1 312 ? 35.123 -0.690 -33.359 1.00 98.06 312 GLN A O 1
ATOM 2423 N N . ARG A 1 313 ? 34.116 -2.419 -32.327 1.00 98.06 313 ARG A N 1
ATOM 2424 C CA . ARG A 1 313 ? 35.039 -3.441 -32.852 1.00 98.06 313 ARG A CA 1
ATOM 2425 C C . ARG A 1 313 ? 34.993 -3.507 -34.375 1.00 98.06 313 ARG A C 1
ATOM 2427 O O . ARG A 1 313 ? 36.032 -3.433 -35.022 1.00 98.06 313 ARG A O 1
ATOM 2434 N N . ARG A 1 314 ? 33.796 -3.548 -34.969 1.00 98.00 314 ARG A N 1
ATOM 2435 C CA . ARG A 1 314 ? 33.636 -3.556 -36.436 1.00 98.00 314 ARG A CA 1
ATOM 2436 C C . ARG A 1 314 ? 34.214 -2.311 -37.096 1.00 98.00 314 ARG A C 1
ATOM 2438 O O . ARG A 1 314 ? 34.787 -2.409 -38.177 1.00 98.00 314 ARG A O 1
ATOM 2445 N N . TYR A 1 315 ? 34.062 -1.150 -36.464 1.00 97.62 315 TYR A N 1
ATOM 2446 C CA . TYR A 1 315 ? 34.656 0.092 -36.941 1.00 97.62 315 TYR A CA 1
ATOM 2447 C C . TYR A 1 315 ? 36.187 0.022 -36.919 1.00 97.62 315 TYR A C 1
ATOM 2449 O O . TYR A 1 315 ? 36.821 0.358 -37.917 1.00 97.62 315 TYR A O 1
ATOM 2457 N N . GLN A 1 316 ? 36.780 -0.469 -35.827 1.00 97.75 316 GLN A N 1
ATOM 2458 C CA . GLN A 1 316 ? 38.229 -0.671 -35.727 1.00 97.75 316 GLN A CA 1
ATOM 2459 C C . GLN A 1 316 ? 38.735 -1.658 -36.789 1.00 97.75 316 GLN A C 1
ATOM 2461 O O . GLN A 1 316 ? 39.700 -1.359 -37.493 1.00 97.75 316 GLN A O 1
ATOM 2466 N N . ASP A 1 317 ? 38.039 -2.778 -36.988 1.00 97.69 317 ASP A N 1
ATOM 2467 C CA . ASP A 1 317 ? 38.358 -3.748 -38.039 1.00 97.69 317 ASP A CA 1
ATOM 2468 C C . ASP A 1 317 ? 38.278 -3.127 -39.438 1.00 97.69 317 ASP A C 1
ATOM 2470 O O . ASP A 1 317 ? 39.144 -3.364 -40.282 1.00 97.69 317 ASP A O 1
ATOM 2474 N N . ALA A 1 318 ? 37.242 -2.330 -39.709 1.00 96.62 318 ALA A N 1
ATOM 2475 C CA . ALA A 1 318 ? 37.087 -1.634 -40.981 1.00 96.62 318 ALA A CA 1
ATOM 2476 C C . ALA A 1 318 ? 38.205 -0.605 -41.194 1.00 96.62 318 ALA A C 1
ATOM 2478 O O . ALA A 1 318 ? 38.762 -0.526 -42.287 1.00 96.62 318 ALA A O 1
ATOM 2479 N N . GLN A 1 319 ? 38.584 0.135 -40.151 1.00 97.56 319 GLN A N 1
ATOM 2480 C CA . GLN A 1 319 ? 39.682 1.096 -40.198 1.00 97.56 319 GLN A CA 1
ATOM 2481 C C . GLN A 1 319 ? 41.017 0.406 -40.511 1.00 97.56 319 GLN A C 1
ATOM 2483 O O . GLN A 1 319 ? 41.759 0.876 -41.376 1.00 97.56 319 GLN A O 1
ATOM 2488 N N . LEU A 1 320 ? 41.296 -0.739 -39.879 1.00 97.44 320 LEU A N 1
ATOM 2489 C CA . LEU A 1 320 ? 42.474 -1.556 -40.179 1.00 97.44 320 LEU A CA 1
ATOM 2490 C C . LEU A 1 320 ? 42.457 -2.063 -41.626 1.00 97.44 320 LEU A C 1
ATOM 2492 O O . LEU A 1 320 ? 43.464 -1.965 -42.324 1.00 97.44 320 LEU A O 1
ATOM 2496 N N . ARG A 1 321 ? 41.308 -2.544 -42.120 1.00 97.50 321 ARG A N 1
ATOM 2497 C CA . ARG A 1 321 ? 41.165 -2.967 -43.525 1.00 97.50 321 ARG A CA 1
ATOM 2498 C C . ARG A 1 321 ? 41.407 -1.819 -44.500 1.00 97.50 321 ARG A C 1
ATOM 2500 O O . ARG A 1 321 ? 42.126 -2.015 -45.473 1.00 97.50 321 ARG A O 1
ATOM 2507 N N . CYS A 1 322 ? 40.855 -0.634 -44.243 1.00 96.50 322 CYS A N 1
ATOM 2508 C CA . CYS A 1 322 ? 41.092 0.551 -45.070 1.00 96.50 322 CYS A CA 1
ATOM 2509 C C . CYS A 1 322 ? 42.575 0.940 -45.081 1.00 96.50 322 CYS A C 1
ATOM 2511 O O . CYS A 1 322 ? 43.118 1.221 -46.144 1.00 96.50 322 CYS A O 1
ATOM 2513 N N . SER A 1 323 ? 43.241 0.895 -43.922 1.00 97.56 323 SER A N 1
ATOM 2514 C CA . SER A 1 323 ? 44.684 1.135 -43.815 1.00 97.56 323 SER A CA 1
ATOM 2515 C C . SER A 1 323 ? 45.492 0.136 -44.652 1.00 97.56 323 SER A C 1
ATOM 2517 O O . SER A 1 323 ? 46.380 0.536 -45.402 1.00 97.56 323 SER A O 1
ATOM 2519 N N . ASN A 1 324 ? 45.157 -1.155 -44.575 1.00 97.12 324 ASN A N 1
ATOM 2520 C CA . ASN A 1 324 ? 45.824 -2.201 -45.355 1.00 97.12 324 ASN A CA 1
ATOM 2521 C C . ASN A 1 324 ? 45.598 -2.024 -46.865 1.00 97.12 324 ASN A C 1
ATOM 2523 O O . ASN A 1 324 ? 46.551 -2.072 -47.637 1.00 97.12 324 ASN A O 1
ATOM 2527 N N . LEU A 1 325 ? 44.357 -1.759 -47.288 1.00 96.62 325 LEU A N 1
ATOM 2528 C CA . LEU A 1 325 ? 44.027 -1.519 -48.696 1.00 96.62 325 LEU A CA 1
ATOM 2529 C C . LEU A 1 325 ? 44.726 -0.275 -49.249 1.00 96.62 325 LEU A C 1
ATOM 2531 O O . LEU A 1 325 ? 45.183 -0.297 -50.390 1.00 96.62 325 LEU A O 1
ATOM 2535 N N . GLN A 1 326 ? 44.846 0.791 -48.453 1.00 96.44 326 GLN A N 1
ATOM 2536 C CA . GLN A 1 326 ? 45.606 1.977 -48.842 1.00 96.44 326 GLN A CA 1
ATOM 2537 C C . GLN A 1 326 ? 47.087 1.637 -49.041 1.00 96.44 326 GLN A C 1
ATOM 2539 O O . GLN A 1 326 ? 47.675 2.014 -50.052 1.00 96.44 326 GLN A O 1
ATOM 2544 N N . GLN A 1 327 ? 47.675 0.869 -48.121 1.00 97.06 327 GLN A N 1
ATOM 2545 C CA . GLN A 1 327 ? 49.061 0.430 -48.243 1.00 97.06 327 GLN A CA 1
ATOM 2546 C C . GLN A 1 327 ? 49.282 -0.430 -49.499 1.00 97.06 327 GLN A C 1
ATOM 2548 O O . GLN A 1 327 ? 50.297 -0.282 -50.182 1.00 97.06 327 GLN A O 1
ATOM 2553 N N . ASP A 1 328 ? 48.349 -1.324 -49.825 1.00 96.19 328 ASP A N 1
ATOM 2554 C CA . ASP A 1 328 ? 48.437 -2.156 -51.026 1.00 96.19 328 ASP A CA 1
ATOM 2555 C C . ASP A 1 328 ? 48.240 -1.342 -52.310 1.00 96.19 328 ASP A C 1
ATOM 2557 O O . ASP A 1 328 ? 48.971 -1.550 -53.282 1.00 96.19 328 ASP A O 1
ATOM 2561 N N . LEU A 1 329 ? 47.341 -0.354 -52.307 1.00 96.25 329 LEU A N 1
ATOM 2562 C CA . LEU A 1 329 ? 47.204 0.600 -53.407 1.00 96.25 329 LEU A CA 1
ATOM 2563 C C . LEU A 1 329 ? 48.519 1.354 -53.647 1.00 96.25 329 LEU A C 1
ATOM 2565 O O . LEU A 1 329 ? 48.976 1.428 -54.788 1.00 96.25 329 LEU A O 1
ATOM 2569 N N . ASP A 1 330 ? 49.166 1.847 -52.590 1.00 96.62 330 ASP A N 1
ATOM 2570 C CA . ASP A 1 330 ? 50.442 2.562 -52.688 1.00 96.62 330 ASP A CA 1
ATOM 2571 C C . ASP A 1 330 ? 51.555 1.656 -53.248 1.00 96.62 330 ASP A C 1
ATOM 2573 O O . ASP A 1 330 ? 52.331 2.073 -54.121 1.00 96.62 330 ASP A O 1
ATOM 2577 N N . LYS A 1 331 ? 51.608 0.385 -52.814 1.00 97.06 331 LYS A N 1
ATOM 2578 C CA . LYS A 1 331 ? 52.522 -0.625 -53.379 1.00 97.06 331 LYS A CA 1
ATOM 2579 C C . LYS A 1 331 ? 52.266 -0.810 -54.873 1.00 97.06 331 LYS A C 1
ATOM 2581 O O . LYS A 1 331 ? 53.210 -0.705 -55.659 1.00 97.06 331 LYS A O 1
ATOM 2586 N N . HIS A 1 332 ? 51.016 -1.023 -55.284 1.00 95.44 332 HIS A N 1
ATOM 2587 C CA . HIS A 1 332 ? 50.661 -1.205 -56.692 1.00 95.44 332 HIS A CA 1
ATOM 2588 C C . HIS A 1 332 ? 50.967 0.034 -57.539 1.00 95.44 332 HIS A C 1
ATOM 2590 O O . HIS A 1 332 ? 51.554 -0.105 -58.608 1.00 95.44 332 HIS A O 1
ATOM 2596 N N . GLN A 1 333 ? 50.680 1.243 -57.053 1.00 96.19 333 GLN A N 1
ATOM 2597 C CA . GLN A 1 333 ? 51.022 2.490 -57.744 1.00 96.19 333 GLN A CA 1
ATOM 2598 C C . GLN A 1 333 ? 52.537 2.684 -57.881 1.00 96.19 333 GLN A C 1
ATOM 2600 O O . GLN A 1 333 ? 53.024 3.195 -58.892 1.00 96.19 333 GLN A O 1
ATOM 2605 N N . SER A 1 334 ? 53.318 2.297 -56.868 1.00 94.81 334 SER A N 1
ATOM 2606 C CA . SER A 1 334 ? 54.781 2.326 -56.962 1.00 94.81 334 SER A CA 1
ATOM 2607 C C . SER A 1 334 ? 55.298 1.338 -58.017 1.00 94.81 334 SER A C 1
ATOM 2609 O O . SER A 1 334 ? 56.108 1.725 -58.862 1.00 94.81 334 SER A O 1
ATOM 2611 N N . ALA A 1 335 ? 54.761 0.114 -58.046 1.00 94.81 335 ALA A N 1
ATOM 2612 C CA . ALA A 1 335 ? 55.103 -0.901 -59.037 1.00 94.81 335 ALA A CA 1
ATOM 2613 C C . ALA A 1 335 ? 54.695 -0.471 -60.455 1.00 94.81 335 ALA A C 1
ATOM 2615 O O . ALA A 1 335 ? 55.481 -0.598 -61.392 1.00 94.81 335 ALA A O 1
ATOM 2616 N N . GLU A 1 336 ? 53.509 0.118 -60.612 1.00 93.75 336 GLU A N 1
ATOM 2617 C CA . GLU A 1 336 ? 53.026 0.657 -61.882 1.00 93.75 336 GLU A CA 1
ATOM 2618 C C . GLU A 1 336 ? 53.934 1.782 -62.397 1.00 93.75 336 GLU A C 1
ATOM 2620 O O . GLU A 1 336 ? 54.279 1.797 -63.577 1.00 93.75 336 GLU A O 1
ATOM 2625 N N . ARG A 1 337 ? 54.386 2.701 -61.529 1.00 93.75 337 ARG A N 1
ATOM 2626 C CA . ARG A 1 337 ? 55.352 3.750 -61.906 1.00 93.75 337 ARG A CA 1
ATOM 2627 C C . ARG A 1 337 ? 56.668 3.161 -62.411 1.00 93.75 337 ARG A C 1
ATOM 2629 O O . ARG A 1 337 ? 57.199 3.641 -63.413 1.00 93.75 337 ARG A O 1
ATOM 2636 N N . VAL A 1 338 ? 57.181 2.123 -61.748 1.00 94.69 338 VAL A N 1
ATOM 2637 C CA . VAL A 1 338 ? 58.397 1.416 -62.179 1.00 94.69 338 VAL A CA 1
ATOM 2638 C C . VAL A 1 338 ? 58.177 0.740 -63.533 1.00 94.69 338 VAL A C 1
ATOM 2640 O O . VAL A 1 338 ? 58.986 0.929 -64.438 1.00 94.69 338 VAL A O 1
ATOM 2643 N N . LEU A 1 339 ? 57.064 0.024 -63.715 1.00 93.12 339 LEU A N 1
ATOM 2644 C CA . LEU A 1 339 ? 56.720 -0.618 -64.987 1.00 93.12 339 LEU A CA 1
ATOM 2645 C C . LEU A 1 339 ? 56.553 0.398 -66.122 1.00 93.12 339 LEU A C 1
ATOM 2647 O O . LEU A 1 339 ? 57.121 0.198 -67.191 1.00 93.12 339 LEU A O 1
ATOM 2651 N N . LYS A 1 340 ? 55.849 1.513 -65.889 1.00 90.75 340 LYS A N 1
ATOM 2652 C CA . LYS A 1 340 ? 55.700 2.609 -66.861 1.00 90.75 340 LYS A CA 1
ATOM 2653 C C . LYS A 1 340 ? 57.052 3.187 -67.267 1.00 90.75 340 LYS A C 1
ATOM 2655 O O . LYS A 1 340 ? 57.303 3.354 -68.457 1.00 90.75 340 LYS A O 1
ATOM 2660 N N . ARG A 1 341 ? 57.941 3.449 -66.302 1.00 89.69 341 ARG A N 1
ATOM 2661 C CA . ARG A 1 341 ? 59.308 3.918 -66.575 1.00 89.69 341 ARG A CA 1
ATOM 2662 C C . ARG A 1 341 ? 60.097 2.896 -67.394 1.00 89.69 341 ARG A C 1
ATOM 2664 O O . ARG A 1 341 ? 60.726 3.271 -68.379 1.00 89.69 341 ARG A O 1
ATOM 2671 N N . ASN A 1 342 ? 60.053 1.623 -67.006 1.00 91.75 342 ASN A N 1
ATOM 2672 C CA . ASN A 1 342 ? 60.753 0.548 -67.709 1.00 91.75 342 ASN A CA 1
ATOM 2673 C C . ASN A 1 342 ? 60.247 0.403 -69.147 1.00 91.75 342 ASN A C 1
ATOM 2675 O O . ASN A 1 342 ? 61.055 0.333 -70.069 1.00 91.75 342 ASN A O 1
ATOM 2679 N N . LEU A 1 343 ? 58.926 0.445 -69.345 1.00 88.75 343 LEU A N 1
ATOM 2680 C CA . LEU A 1 343 ? 58.314 0.417 -70.667 1.00 88.75 343 LEU A CA 1
ATOM 2681 C C . LEU A 1 343 ? 58.775 1.617 -71.497 1.00 88.75 343 LEU A C 1
ATOM 2683 O O . LEU A 1 343 ? 59.287 1.422 -72.591 1.00 88.75 343 LEU A O 1
ATOM 2687 N N . GLN A 1 344 ? 58.678 2.843 -70.968 1.00 85.69 344 GLN A N 1
ATOM 2688 C CA . GLN A 1 344 ? 59.125 4.057 -71.665 1.00 85.69 344 GLN A CA 1
ATOM 2689 C C . GLN A 1 344 ? 60.593 3.989 -72.105 1.00 85.69 344 GLN A C 1
ATOM 2691 O O . GLN A 1 344 ? 60.914 4.457 -73.197 1.00 85.69 344 GLN A O 1
ATOM 2696 N N . LEU A 1 345 ? 61.478 3.410 -71.287 1.00 86.19 345 LEU A N 1
ATOM 2697 C CA . LEU A 1 345 ? 62.887 3.217 -71.644 1.00 86.19 345 LEU A CA 1
ATOM 2698 C C . LEU A 1 345 ? 63.071 2.195 -72.776 1.00 86.19 345 LEU A C 1
ATOM 2700 O O . LEU A 1 345 ? 63.971 2.365 -73.593 1.00 86.19 345 LEU A O 1
ATOM 2704 N N . GLN A 1 346 ? 62.218 1.172 -72.841 1.00 87.12 346 GLN A N 1
ATOM 2705 C CA . GLN A 1 346 ? 62.256 0.124 -73.866 1.00 87.12 346 GLN A CA 1
ATOM 2706 C C . GLN A 1 346 ? 61.488 0.484 -75.150 1.00 87.12 346 GLN A C 1
ATOM 2708 O O . GLN A 1 346 ? 61.663 -0.186 -76.166 1.00 87.12 346 GLN A O 1
ATOM 2713 N N . MET A 1 347 ? 60.639 1.521 -75.138 1.00 86.75 347 MET A N 1
ATOM 2714 C CA . MET A 1 347 ? 59.846 1.894 -76.315 1.00 86.75 347 MET A CA 1
ATOM 2715 C C . MET A 1 347 ? 60.719 2.457 -77.455 1.00 86.75 347 MET A C 1
ATOM 2717 O O . MET A 1 347 ? 61.529 3.356 -77.210 1.00 86.75 347 MET A O 1
ATOM 2721 N N . PRO A 1 348 ? 60.484 2.034 -78.713 1.00 86.12 348 PRO A N 1
ATOM 2722 C CA . PRO A 1 348 ? 61.047 2.677 -79.901 1.00 86.12 348 PRO A CA 1
ATOM 2723 C C . PRO A 1 348 ? 60.630 4.153 -80.037 1.00 86.12 348 PRO A C 1
ATOM 2725 O O . PRO A 1 348 ? 59.555 4.558 -79.581 1.00 86.12 348 PRO A O 1
ATOM 2728 N N . GLU A 1 349 ? 61.455 4.969 -80.697 1.00 85.94 349 GLU A N 1
ATOM 2729 C CA . GLU A 1 349 ? 61.242 6.422 -80.816 1.00 85.94 349 GLU A CA 1
ATOM 2730 C C . GLU A 1 349 ? 59.988 6.795 -81.627 1.00 85.94 349 GLU A C 1
ATOM 2732 O O . GLU A 1 349 ? 59.339 7.811 -81.360 1.00 85.94 349 GLU A O 1
ATOM 2737 N N . GLU A 1 350 ? 59.580 5.965 -82.589 1.00 85.56 350 GLU A N 1
ATOM 2738 C CA . GLU A 1 350 ? 58.307 6.106 -83.308 1.00 85.56 350 GLU A CA 1
ATOM 2739 C C . GLU A 1 350 ? 57.123 6.006 -82.341 1.00 85.56 350 GLU A C 1
ATOM 2741 O O . GLU A 1 350 ? 56.227 6.851 -82.355 1.00 85.56 350 GLU A O 1
ATOM 2746 N N . VAL A 1 351 ? 57.156 5.016 -81.446 1.00 85.12 351 VAL A N 1
ATOM 2747 C CA . VAL A 1 351 ? 56.099 4.777 -80.456 1.00 85.12 351 VAL A CA 1
ATOM 2748 C C . VAL A 1 351 ? 56.067 5.908 -79.427 1.00 85.12 351 VAL A C 1
ATOM 2750 O O . VAL A 1 351 ? 54.990 6.408 -79.110 1.00 85.12 351 VAL A O 1
ATOM 2753 N N . LYS A 1 352 ? 57.226 6.404 -78.967 1.00 85.19 352 LYS A N 1
ATOM 2754 C CA . LYS A 1 352 ? 57.300 7.570 -78.062 1.00 85.19 352 LYS A CA 1
ATOM 2755 C C . LYS A 1 352 ? 56.664 8.826 -78.663 1.00 85.19 352 LYS A C 1
ATOM 2757 O O . LYS A 1 352 ? 55.982 9.560 -77.948 1.00 85.19 352 LYS A O 1
ATOM 2762 N N . ARG A 1 353 ? 56.862 9.081 -79.962 1.00 87.12 353 ARG A N 1
ATOM 2763 C CA . ARG A 1 353 ? 56.232 10.215 -80.665 1.00 87.12 353 ARG A CA 1
ATOM 2764 C C . ARG A 1 353 ? 54.712 10.073 -80.729 1.00 87.12 353 ARG A C 1
ATOM 2766 O O . ARG A 1 353 ? 54.012 11.048 -80.468 1.00 87.12 353 ARG A O 1
ATOM 2773 N N . VAL A 1 354 ? 54.205 8.871 -81.014 1.00 87.69 354 VAL A N 1
ATOM 2774 C CA . VAL A 1 354 ? 52.759 8.594 -81.016 1.00 87.69 354 VAL A CA 1
ATOM 2775 C C . VAL A 1 354 ? 52.161 8.761 -79.618 1.00 87.69 354 VAL A C 1
ATOM 2777 O O . VAL A 1 354 ? 51.144 9.432 -79.485 1.00 87.69 354 VAL A O 1
ATOM 2780 N N . VAL A 1 355 ? 52.808 8.237 -78.571 1.00 86.44 355 VAL A N 1
ATOM 2781 C CA . VAL A 1 355 ? 52.331 8.370 -77.181 1.00 86.44 355 VAL A CA 1
ATOM 2782 C C . VAL A 1 355 ? 52.226 9.837 -76.763 1.00 86.44 355 VAL A C 1
ATOM 2784 O O . VAL A 1 355 ? 51.169 10.249 -76.296 1.00 86.44 355 VAL A O 1
ATOM 2787 N N . LYS A 1 356 ? 53.256 10.657 -77.018 1.00 87.31 356 LYS A N 1
ATOM 2788 C CA . LYS A 1 356 ? 53.192 12.106 -76.747 1.00 87.31 356 LYS A CA 1
ATOM 2789 C C . LYS A 1 356 ? 52.043 12.779 -77.495 1.00 87.31 356 LYS A C 1
ATOM 2791 O O . LYS A 1 356 ? 51.333 13.605 -76.929 1.00 87.31 356 LYS A O 1
ATOM 2796 N N . ARG A 1 357 ? 51.831 12.403 -78.760 1.00 90.94 357 ARG A N 1
ATOM 2797 C CA . ARG A 1 357 ? 50.740 12.958 -79.562 1.00 90.94 357 ARG A CA 1
ATOM 2798 C C . ARG A 1 357 ? 49.364 12.575 -79.012 1.00 90.94 357 ARG A C 1
ATOM 2800 O O . ARG A 1 357 ? 48.461 13.405 -79.028 1.00 90.94 357 ARG A O 1
ATOM 2807 N N . VAL A 1 358 ? 49.203 11.347 -78.520 1.00 89.81 358 VAL A N 1
ATOM 2808 C CA . VAL A 1 358 ? 47.971 10.895 -77.857 1.00 89.81 358 VAL A CA 1
ATOM 2809 C C . VAL A 1 358 ? 47.751 11.651 -76.544 1.00 89.81 358 VAL A C 1
ATOM 2811 O O . VAL A 1 358 ? 46.653 12.147 -76.327 1.00 89.81 358 VAL A O 1
ATOM 2814 N N . GLU A 1 359 ? 48.783 11.836 -75.716 1.00 88.94 359 GLU A N 1
ATOM 2815 C CA . GLU A 1 359 ? 48.686 12.610 -74.465 1.00 88.94 359 GLU A CA 1
ATOM 2816 C C . GLU A 1 359 ? 48.275 14.074 -74.709 1.00 88.94 359 GLU A C 1
ATOM 2818 O O . GLU A 1 359 ? 47.447 14.626 -73.980 1.00 88.94 359 GLU A O 1
ATOM 2823 N N . GLU A 1 360 ? 48.811 14.707 -75.758 1.00 91.06 360 GLU A N 1
ATOM 2824 C CA . GLU A 1 360 ? 48.395 16.046 -76.190 1.00 91.06 360 GLU A CA 1
ATOM 2825 C C . GLU A 1 360 ? 46.923 16.084 -76.614 1.00 91.06 360 GLU A C 1
ATOM 2827 O O . GLU A 1 360 ? 46.193 16.994 -76.217 1.00 91.06 360 GLU A O 1
ATOM 2832 N N . LEU A 1 361 ? 46.479 15.100 -77.403 1.00 90.06 361 LEU A N 1
ATOM 2833 C CA . LEU A 1 361 ? 45.089 14.995 -77.848 1.00 90.06 361 LEU A CA 1
ATOM 2834 C C . LEU A 1 361 ? 44.136 14.728 -76.678 1.00 90.06 361 LEU A C 1
ATOM 2836 O O . LEU A 1 361 ? 43.062 15.321 -76.628 1.00 90.06 361 LEU A O 1
ATOM 2840 N N . ASP A 1 362 ? 44.529 13.907 -75.705 1.00 89.94 362 ASP A N 1
ATOM 2841 C CA . ASP A 1 362 ? 43.744 13.657 -74.494 1.00 89.94 362 ASP A CA 1
ATOM 2842 C C . ASP A 1 362 ? 43.619 14.912 -73.631 1.00 89.94 362 ASP A C 1
ATOM 2844 O O . ASP A 1 362 ? 42.538 15.205 -73.112 1.00 89.94 362 ASP A O 1
ATOM 2848 N N . LYS A 1 363 ? 44.698 15.693 -73.502 1.00 91.88 363 LYS A N 1
ATOM 2849 C CA . LYS A 1 363 ? 44.651 16.985 -72.810 1.00 91.88 363 LYS A CA 1
ATOM 2850 C C . LYS A 1 363 ? 43.697 17.948 -73.517 1.00 91.88 363 LYS A C 1
ATOM 2852 O O . LYS A 1 363 ? 42.824 18.522 -72.870 1.00 91.88 363 LYS A O 1
ATOM 2857 N N . GLN A 1 364 ? 43.810 18.063 -74.840 1.00 90.62 364 GLN A N 1
ATOM 2858 C CA . GLN A 1 364 ? 42.903 18.880 -75.648 1.00 90.62 364 GLN A CA 1
ATOM 2859 C C . GLN A 1 364 ? 41.448 18.411 -75.515 1.00 90.62 364 GLN A C 1
ATOM 2861 O O . GLN A 1 364 ? 40.552 19.238 -75.364 1.00 90.62 364 GLN A O 1
ATOM 2866 N N . ASN A 1 365 ? 41.197 17.101 -75.490 1.00 90.88 365 ASN A N 1
ATOM 2867 C CA . ASN A 1 365 ? 39.858 16.549 -75.295 1.00 90.88 365 ASN A CA 1
ATOM 2868 C C . ASN A 1 365 ? 39.277 16.876 -73.916 1.00 90.88 365 ASN A C 1
ATOM 2870 O O . ASN A 1 365 ? 38.100 17.225 -73.836 1.00 90.88 365 ASN A O 1
ATOM 2874 N N . ARG A 1 366 ? 40.069 16.813 -72.836 1.00 90.81 366 ARG A N 1
ATOM 2875 C CA . ARG A 1 366 ? 39.600 17.224 -71.499 1.00 90.81 366 ARG A CA 1
ATOM 2876 C C . ARG A 1 366 ? 39.249 18.706 -71.462 1.00 90.81 366 ARG A C 1
ATOM 2878 O O . ARG A 1 366 ? 38.168 19.059 -71.004 1.00 90.81 366 ARG A O 1
ATOM 2885 N N . GLU A 1 367 ? 40.110 19.557 -72.014 1.00 89.69 367 GLU A N 1
ATOM 2886 C CA . GLU A 1 367 ? 39.854 20.999 -72.101 1.00 89.69 367 GLU A CA 1
ATOM 2887 C C . GLU A 1 367 ? 38.591 21.304 -72.927 1.00 89.69 367 GLU A C 1
ATOM 2889 O O . GLU A 1 367 ? 37.799 22.175 -72.566 1.00 89.69 367 GLU A O 1
ATOM 2894 N N . LEU A 1 368 ? 38.357 20.571 -74.021 1.00 89.81 368 LEU A N 1
ATOM 2895 C CA . LEU A 1 368 ? 37.135 20.692 -74.819 1.00 89.81 368 LEU A CA 1
ATOM 2896 C C . LEU A 1 368 ? 35.895 20.184 -74.072 1.00 89.81 368 LEU A C 1
ATOM 2898 O O . LEU A 1 368 ? 34.838 20.805 -74.178 1.00 89.81 368 LEU A O 1
ATOM 2902 N N . GLN A 1 369 ? 36.000 19.103 -73.296 1.00 87.81 369 GLN A N 1
ATOM 2903 C CA . GLN A 1 369 ? 34.899 18.611 -72.462 1.00 87.81 369 GLN A CA 1
ATOM 2904 C C . GLN A 1 369 ? 34.530 19.600 -71.352 1.00 87.81 369 GLN A C 1
ATOM 2906 O O . GLN A 1 369 ? 33.344 19.839 -71.118 1.00 87.81 369 GLN A O 1
ATOM 2911 N N . GLU A 1 370 ? 35.517 20.217 -70.703 1.00 88.06 370 GLU A N 1
ATOM 2912 C CA . GLU A 1 370 ? 35.280 21.270 -69.711 1.00 88.06 370 GLU A CA 1
ATOM 2913 C C . GLU A 1 370 ? 34.616 22.498 -70.347 1.00 88.06 370 GLU A C 1
ATOM 2915 O O . GLU A 1 370 ? 33.607 22.984 -69.832 1.00 88.06 370 GLU A O 1
ATOM 2920 N N . LYS A 1 371 ? 35.090 22.940 -71.521 1.00 86.38 371 LYS A N 1
ATOM 2921 C CA . LYS A 1 371 ? 34.455 24.025 -72.291 1.00 86.38 371 LYS A CA 1
ATOM 2922 C C . LYS A 1 371 ? 33.027 23.683 -72.712 1.00 86.38 371 LYS A C 1
ATOM 2924 O O . LYS A 1 371 ? 32.145 24.535 -72.644 1.00 86.38 371 LYS A O 1
ATOM 2929 N N . LEU A 1 372 ? 32.766 22.437 -73.108 1.00 85.56 372 LEU A N 1
ATOM 2930 C CA . LEU A 1 372 ? 31.421 21.971 -73.446 1.00 85.56 372 LEU A CA 1
ATOM 2931 C C . LEU A 1 372 ? 30.494 22.018 -72.225 1.00 85.56 372 LEU A C 1
ATOM 2933 O O . LEU A 1 372 ? 29.338 22.424 -72.346 1.00 85.56 372 LEU A O 1
ATOM 2937 N N . LYS A 1 373 ? 30.991 21.619 -71.049 1.00 86.69 373 LYS A N 1
ATOM 2938 C CA . LYS A 1 373 ? 30.233 21.693 -69.797 1.00 86.69 373 LYS A CA 1
ATOM 2939 C C . LYS A 1 373 ? 29.878 23.145 -69.457 1.00 86.69 373 LYS A C 1
ATOM 2941 O O . LYS A 1 373 ? 28.707 23.433 -69.227 1.00 86.69 373 LYS A O 1
ATOM 2946 N N . GLN A 1 374 ? 30.848 24.054 -69.542 1.00 82.31 374 GLN A N 1
ATOM 2947 C CA . GLN A 1 374 ? 30.638 25.491 -69.324 1.00 82.31 374 GLN A CA 1
ATOM 2948 C C . GLN A 1 374 ? 29.657 26.105 -70.342 1.00 82.31 374 GLN A C 1
ATOM 2950 O O . GLN A 1 374 ? 28.795 26.899 -69.972 1.00 82.31 374 GLN A O 1
ATOM 2955 N N . SER A 1 375 ? 29.724 25.707 -71.618 1.00 80.06 375 SER A N 1
ATOM 2956 C CA . SER A 1 375 ? 28.783 26.171 -72.650 1.00 80.06 375 SER A CA 1
ATOM 2957 C C . SER A 1 375 ? 27.351 25.722 -72.367 1.00 80.06 375 SER A C 1
ATOM 2959 O O . SER A 1 375 ? 26.430 26.525 -72.468 1.00 80.06 375 SER A O 1
ATOM 2961 N N . LYS A 1 376 ? 27.148 24.461 -71.959 1.00 82.62 376 LYS A N 1
ATOM 2962 C CA . LYS A 1 376 ? 25.816 23.954 -71.587 1.00 82.62 376 LYS A CA 1
ATOM 2963 C C . LYS A 1 376 ? 25.237 24.696 -70.383 1.00 82.62 376 LYS A C 1
ATOM 2965 O O . LYS A 1 376 ? 24.042 24.971 -70.348 1.00 82.62 376 LYS A O 1
ATOM 2970 N N . GLU A 1 377 ? 26.069 25.034 -69.400 1.00 77.50 377 GLU A N 1
ATOM 2971 C CA . GLU A 1 377 ? 25.660 25.852 -68.252 1.00 77.50 377 GLU A CA 1
ATOM 2972 C C . GLU A 1 377 ? 25.225 27.265 -68.693 1.00 77.50 377 GLU A C 1
ATOM 2974 O O . GLU A 1 377 ? 24.202 27.768 -68.219 1.00 77.50 377 GLU A O 1
ATOM 2979 N N . HIS A 1 378 ? 25.916 27.866 -69.668 1.00 73.62 378 HIS A N 1
ATOM 2980 C CA . HIS A 1 378 ? 25.520 29.140 -70.278 1.00 73.62 378 HIS A CA 1
ATOM 2981 C C . HIS A 1 378 ? 24.225 29.058 -71.103 1.00 73.62 378 HIS A C 1
ATOM 2983 O O . HIS A 1 378 ? 23.375 29.944 -70.978 1.00 73.62 378 HIS A O 1
ATOM 2989 N N . ASP A 1 379 ? 24.034 28.006 -71.901 1.00 77.00 379 ASP A N 1
ATOM 2990 C CA . ASP A 1 379 ? 22.807 27.795 -72.680 1.00 77.00 379 ASP A CA 1
ATOM 2991 C C . ASP A 1 379 ? 21.591 27.604 -71.765 1.00 77.00 379 ASP A C 1
ATOM 2993 O O . ASP A 1 379 ? 20.548 28.231 -71.970 1.00 77.00 379 ASP A O 1
ATOM 2997 N N . ASN A 1 380 ? 21.749 26.831 -70.685 1.00 77.62 380 ASN A N 1
ATOM 2998 C CA . ASN A 1 380 ? 20.723 26.670 -69.654 1.00 77.62 380 ASN A CA 1
ATOM 2999 C C . ASN A 1 380 ? 20.361 28.015 -68.999 1.00 77.62 380 ASN A C 1
ATOM 3001 O O . ASN A 1 380 ? 19.187 28.292 -68.734 1.00 77.62 380 ASN A O 1
ATOM 3005 N N . HIS A 1 381 ? 21.351 28.882 -68.765 1.00 75.56 381 HIS A N 1
ATOM 3006 C CA . HIS A 1 381 ? 21.119 30.221 -68.230 1.00 75.56 381 HIS A CA 1
ATOM 3007 C C . HIS A 1 381 ? 20.354 31.117 -69.220 1.00 75.56 381 HIS A C 1
ATOM 3009 O O . HIS A 1 381 ? 19.397 31.796 -68.839 1.00 75.56 381 HIS A O 1
ATOM 3015 N N . ALA A 1 382 ? 20.713 31.080 -70.506 1.00 78.44 382 ALA A N 1
ATOM 3016 C CA . ALA A 1 382 ? 20.017 31.824 -71.553 1.00 78.44 382 ALA A CA 1
ATOM 3017 C C . ALA A 1 382 ? 18.566 31.346 -71.744 1.00 78.44 382 ALA A C 1
ATOM 3019 O O . ALA A 1 382 ? 17.658 32.160 -71.940 1.00 78.44 382 ALA A O 1
ATOM 3020 N N . GLU A 1 383 ? 18.320 30.038 -71.648 1.00 80.25 383 GLU A N 1
ATOM 3021 C CA . GLU A 1 383 ? 16.974 29.467 -71.719 1.00 80.25 383 GLU A CA 1
ATOM 3022 C C . GLU A 1 383 ? 16.120 29.869 -70.505 1.00 80.25 383 GLU A C 1
ATOM 3024 O O . GLU A 1 383 ? 14.953 30.236 -70.664 1.00 80.25 383 GLU A O 1
ATOM 3029 N N . MET A 1 384 ? 16.709 29.894 -69.305 1.00 77.69 384 MET A N 1
ATOM 3030 C CA . MET A 1 384 ? 16.048 30.374 -68.088 1.00 77.69 384 MET A CA 1
ATOM 3031 C C . MET A 1 384 ? 15.646 31.853 -68.201 1.00 77.69 384 MET A C 1
ATOM 3033 O O . MET A 1 384 ? 14.502 32.202 -67.903 1.00 77.69 384 MET A O 1
ATOM 3037 N N . LEU A 1 385 ? 16.522 32.712 -68.736 1.00 78.75 385 LEU A N 1
ATOM 3038 C CA . LEU A 1 385 ? 16.204 34.123 -68.991 1.00 78.75 385 LEU A CA 1
ATOM 3039 C C . LEU A 1 385 ? 15.078 34.300 -70.023 1.00 78.75 385 LEU A C 1
ATOM 3041 O O . LEU A 1 385 ? 14.229 35.181 -69.864 1.00 78.75 385 LEU A O 1
ATOM 3045 N N . ARG A 1 386 ? 15.023 33.459 -71.067 1.00 83.69 386 ARG A N 1
ATOM 3046 C CA . ARG A 1 386 ? 13.908 33.470 -72.032 1.00 83.69 386 ARG A CA 1
ATOM 3047 C C . ARG A 1 386 ? 12.587 33.068 -71.378 1.00 83.69 386 ARG A C 1
ATOM 3049 O O . ARG A 1 386 ? 11.598 33.768 -71.585 1.00 83.69 386 ARG A O 1
ATOM 3056 N N . LYS A 1 387 ? 12.572 31.999 -70.573 1.00 83.19 387 LYS A N 1
ATOM 3057 C CA . LYS A 1 387 ? 11.373 31.550 -69.839 1.00 83.19 387 LYS A CA 1
ATOM 3058 C C . LYS A 1 387 ? 10.864 32.631 -68.886 1.00 83.19 387 LYS A C 1
ATOM 3060 O O . LYS A 1 387 ? 9.691 32.983 -68.951 1.00 83.19 387 LYS A O 1
ATOM 3065 N N . ASN A 1 388 ? 11.757 33.244 -68.110 1.00 80.88 388 ASN A N 1
ATOM 3066 C CA . ASN A 1 388 ? 11.408 34.340 -67.205 1.00 80.88 388 ASN A CA 1
ATOM 3067 C C . ASN A 1 388 ? 10.832 35.551 -67.967 1.00 80.88 388 ASN A C 1
ATOM 3069 O O . ASN A 1 388 ? 9.840 36.147 -67.558 1.00 80.88 388 ASN A O 1
ATOM 3073 N N . ARG A 1 389 ? 11.386 35.886 -69.141 1.00 86.88 389 ARG A N 1
ATOM 3074 C CA . ARG A 1 389 ? 10.852 36.969 -69.981 1.00 86.88 389 ARG A CA 1
ATOM 3075 C C . ARG A 1 389 ? 9.435 36.679 -70.485 1.00 86.88 389 ARG A C 1
ATOM 3077 O O . ARG A 1 389 ? 8.619 37.601 -70.494 1.00 86.88 389 ARG A O 1
ATOM 3084 N N . ILE A 1 390 ? 9.148 35.441 -70.891 1.00 87.75 390 ILE A N 1
ATOM 3085 C CA . ILE A 1 390 ? 7.802 35.013 -71.308 1.00 87.75 390 ILE A CA 1
ATOM 3086 C C . ILE A 1 390 ? 6.837 35.110 -70.122 1.00 87.75 390 ILE A C 1
ATOM 3088 O O . ILE A 1 390 ? 5.819 35.795 -70.224 1.00 87.75 390 ILE A O 1
ATOM 3092 N N . GLU A 1 391 ? 7.206 34.552 -68.971 1.00 85.56 391 GLU A N 1
ATOM 3093 C CA . GLU A 1 391 ? 6.408 34.606 -67.742 1.00 85.56 391 GLU A CA 1
ATOM 3094 C C . GLU A 1 391 ? 6.114 36.057 -67.318 1.00 85.56 391 GLU A C 1
ATOM 3096 O O . GLU A 1 391 ? 4.973 36.420 -67.039 1.00 85.56 391 GLU A O 1
ATOM 3101 N N . MET A 1 392 ? 7.101 36.954 -67.392 1.00 85.44 392 MET A N 1
ATOM 3102 C CA . MET A 1 392 ? 6.904 38.383 -67.132 1.00 85.44 392 MET A CA 1
ATOM 3103 C C . MET A 1 392 ? 5.933 39.043 -68.119 1.00 85.44 392 MET A C 1
ATOM 3105 O O . MET A 1 392 ? 5.188 39.952 -67.739 1.00 85.44 392 MET A O 1
ATOM 3109 N N . THR A 1 393 ? 5.917 38.626 -69.389 1.00 87.38 393 THR A N 1
ATOM 3110 C CA . THR A 1 393 ? 4.924 39.123 -70.355 1.00 87.38 393 THR A CA 1
ATOM 3111 C C . THR A 1 393 ? 3.527 38.572 -70.087 1.00 87.38 393 THR A C 1
ATOM 3113 O O . THR A 1 393 ? 2.569 39.346 -70.135 1.00 87.38 393 THR A O 1
ATOM 3116 N N . GLU A 1 394 ? 3.400 37.299 -69.716 1.00 88.12 394 GLU A N 1
ATOM 3117 C CA . GLU A 1 394 ? 2.128 36.678 -69.331 1.00 88.12 394 GLU A CA 1
ATOM 3118 C C . GLU A 1 394 ? 1.551 37.328 -68.071 1.00 88.12 394 GLU A C 1
ATOM 3120 O O . GLU A 1 394 ? 0.382 37.717 -68.052 1.00 88.12 394 GLU A O 1
ATOM 3125 N N . LEU A 1 395 ? 2.387 37.568 -67.057 1.00 86.44 395 LEU A N 1
ATOM 3126 C CA . LEU A 1 395 ? 2.003 38.297 -65.850 1.00 86.44 395 LEU A CA 1
ATOM 3127 C C . LEU A 1 395 ? 1.553 39.724 -66.171 1.00 86.44 395 LEU A C 1
ATOM 3129 O O . LEU A 1 395 ? 0.564 40.189 -65.607 1.00 86.44 395 LEU A O 1
ATOM 3133 N N . ARG A 1 396 ? 2.205 40.426 -67.109 1.00 87.88 396 ARG A N 1
ATOM 3134 C CA . ARG A 1 396 ? 1.744 41.753 -67.561 1.00 87.88 396 ARG A CA 1
ATOM 3135 C C . ARG A 1 396 ? 0.378 41.689 -68.244 1.00 87.88 396 ARG A C 1
ATOM 3137 O O . ARG A 1 396 ? -0.441 42.577 -68.009 1.00 87.88 396 ARG A O 1
ATOM 3144 N N . VAL A 1 397 ? 0.121 40.680 -69.077 1.00 89.12 397 VAL A N 1
ATOM 3145 C CA . VAL A 1 397 ? -1.184 40.489 -69.738 1.00 89.12 397 VAL A CA 1
ATOM 3146 C C . VAL A 1 397 ? -2.265 40.146 -68.712 1.00 89.12 397 VAL A C 1
ATOM 3148 O O . VAL A 1 397 ? -3.319 40.783 -68.699 1.00 89.12 397 VAL A O 1
ATOM 3151 N N . SER A 1 398 ? -1.982 39.213 -67.802 1.00 84.06 398 SER A N 1
ATOM 3152 C CA . SER A 1 398 ? -2.880 38.832 -66.710 1.00 84.06 398 SER A CA 1
ATOM 3153 C C . SER A 1 398 ? -3.201 40.026 -65.808 1.00 84.06 398 SER A C 1
ATOM 3155 O O . SER A 1 398 ? -4.366 40.308 -65.540 1.00 84.06 398 SER A O 1
ATOM 3157 N N . ASN A 1 399 ? -2.194 40.822 -65.438 1.00 87.94 399 ASN A N 1
ATOM 3158 C CA . ASN A 1 399 ? -2.386 42.021 -64.628 1.00 87.94 399 ASN A CA 1
ATOM 3159 C C . ASN A 1 399 ? -3.238 43.080 -65.357 1.00 87.94 399 ASN A C 1
ATOM 3161 O O . ASN A 1 399 ? -4.146 43.651 -64.760 1.00 87.94 399 ASN A O 1
ATOM 3165 N N . LYS A 1 400 ? -3.043 43.289 -66.670 1.00 89.94 400 LYS A N 1
ATOM 3166 C CA . LYS A 1 400 ? -3.932 44.153 -67.475 1.00 89.94 400 LYS A CA 1
ATOM 3167 C C . LYS A 1 400 ? -5.380 43.651 -67.481 1.00 89.94 400 LYS A C 1
ATOM 3169 O O . LYS A 1 400 ? -6.296 44.456 -67.325 1.00 89.94 400 LYS A O 1
ATOM 3174 N N . SER A 1 401 ? -5.595 42.342 -67.626 1.00 88.38 401 SER A N 1
ATOM 3175 C CA . SER A 1 401 ? -6.935 41.739 -67.572 1.00 88.38 401 SER A CA 1
ATOM 3176 C C . SER A 1 401 ? -7.579 41.890 -66.189 1.00 88.38 401 SER A C 1
ATOM 3178 O O . SER A 1 401 ? -8.749 42.258 -66.085 1.00 88.38 401 SER A O 1
ATOM 3180 N N . LEU A 1 402 ? -6.815 41.680 -65.113 1.00 87.56 402 LEU A N 1
ATOM 3181 C CA . LEU A 1 402 ? -7.282 41.883 -63.742 1.00 87.56 402 LEU A CA 1
ATOM 3182 C C . LEU A 1 402 ? -7.615 43.350 -63.462 1.00 87.56 402 LEU A C 1
ATOM 3184 O O . LEU A 1 402 ? -8.646 43.624 -62.855 1.00 87.56 402 LEU A O 1
ATOM 3188 N N . LEU A 1 403 ? -6.804 44.295 -63.942 1.00 87.62 403 LEU A N 1
ATOM 3189 C CA . LEU A 1 403 ? -7.107 45.724 -63.846 1.00 87.62 403 LEU A CA 1
ATOM 3190 C C . LEU A 1 403 ? -8.412 46.072 -64.572 1.00 87.62 403 LEU A C 1
ATOM 3192 O O . LEU A 1 403 ? -9.240 46.782 -64.002 1.00 87.62 403 LEU A O 1
ATOM 3196 N N . ALA A 1 404 ? -8.639 45.520 -65.768 1.00 88.19 404 ALA A N 1
ATOM 3197 C CA . ALA A 1 404 ? -9.898 45.694 -66.490 1.00 88.19 404 ALA A CA 1
ATOM 3198 C C . ALA A 1 404 ? -11.097 45.143 -65.694 1.00 88.19 404 ALA A C 1
ATOM 3200 O O . ALA A 1 404 ? -12.087 45.851 -65.514 1.00 88.19 404 ALA A O 1
ATOM 3201 N N . LYS A 1 405 ? -10.976 43.938 -65.115 1.00 88.12 405 LYS A N 1
ATOM 3202 C CA . LYS A 1 405 ? -12.005 43.367 -64.225 1.00 88.12 405 LYS A CA 1
ATOM 3203 C C . LYS A 1 405 ? -12.245 44.225 -62.983 1.00 88.12 405 LYS A C 1
ATOM 3205 O O . LYS A 1 405 ? -13.384 44.406 -62.564 1.00 88.12 405 LYS A O 1
ATOM 3210 N N . VAL A 1 406 ? -11.195 44.786 -62.381 1.00 87.19 406 VAL A N 1
ATOM 3211 C CA . VAL A 1 406 ? -11.331 45.701 -61.237 1.00 87.19 406 VAL A CA 1
ATOM 3212 C C . VAL A 1 406 ? -12.080 46.971 -61.642 1.00 87.19 406 VAL A C 1
ATOM 3214 O O . VAL A 1 406 ? -12.901 47.462 -60.866 1.00 87.19 406 VAL A O 1
ATOM 3217 N N . GLU A 1 407 ? -11.838 47.511 -62.836 1.00 88.81 407 GLU A N 1
ATOM 3218 C CA . GLU A 1 407 ? -12.605 48.649 -63.344 1.00 88.81 407 GLU A CA 1
ATOM 3219 C C . GLU A 1 407 ? -14.073 48.307 -63.610 1.00 88.81 407 GLU A C 1
ATOM 3221 O O . GLU A 1 407 ? -14.948 49.091 -63.233 1.00 88.81 407 GLU A O 1
ATOM 3226 N N . GLU A 1 408 ? -14.367 47.144 -64.193 1.00 85.31 408 GLU A N 1
ATOM 3227 C CA . GLU A 1 408 ? -15.740 46.651 -64.354 1.00 85.31 408 GLU A CA 1
ATOM 3228 C C . GLU A 1 408 ? -16.444 46.527 -63.004 1.00 85.31 408 GLU A C 1
ATOM 3230 O O . GLU A 1 408 ? -17.500 47.126 -62.804 1.00 85.31 408 GLU A O 1
ATOM 3235 N N . LEU A 1 409 ? -15.814 45.876 -62.024 1.00 84.56 409 LEU A N 1
ATOM 3236 C CA . LEU A 1 409 ? -16.357 45.753 -60.671 1.00 84.56 409 LEU A CA 1
ATOM 3237 C C . LEU A 1 409 ? -16.531 47.118 -59.988 1.00 84.56 409 LEU A C 1
ATOM 3239 O O . LEU A 1 409 ? -17.485 47.325 -59.234 1.00 84.56 409 LEU A O 1
ATOM 3243 N N . LYS A 1 410 ? -15.653 48.097 -60.249 1.00 86.06 410 LYS A N 1
ATOM 3244 C CA . LYS A 1 410 ? -15.843 49.482 -59.780 1.00 86.06 410 LYS A CA 1
ATOM 3245 C C . LYS A 1 410 ? -17.064 50.134 -60.437 1.00 86.06 410 LYS A C 1
ATOM 3247 O O . LYS A 1 410 ? -17.829 50.801 -59.731 1.00 86.06 410 LYS A O 1
ATOM 3252 N N . LYS A 1 411 ? -17.277 49.940 -61.744 1.00 86.94 411 LYS A N 1
ATOM 3253 C CA . LYS A 1 411 ? -18.462 50.432 -62.473 1.00 86.94 411 LYS A CA 1
ATOM 3254 C C . LYS A 1 411 ? -19.740 49.771 -61.957 1.00 86.94 411 LYS A C 1
ATOM 3256 O O . LYS A 1 411 ? -20.699 50.481 -61.650 1.00 86.94 411 LYS A O 1
ATOM 3261 N N . GLU A 1 412 ? -19.734 48.457 -61.753 1.00 80.94 412 GLU A N 1
ATOM 3262 C CA . GLU A 1 412 ? -20.841 47.721 -61.142 1.00 80.94 412 GLU A CA 1
ATOM 3263 C C . GLU A 1 412 ? -21.121 48.216 -59.726 1.00 80.94 412 GLU A C 1
ATOM 3265 O O . GLU A 1 412 ? -22.259 48.548 -59.405 1.00 80.94 412 GLU A O 1
ATOM 3270 N N . ARG A 1 413 ? -20.095 48.370 -58.879 1.00 81.69 413 ARG A N 1
ATOM 3271 C CA . ARG A 1 413 ? -20.246 48.917 -57.522 1.00 81.69 413 ARG A CA 1
ATOM 3272 C C . ARG A 1 413 ? -20.823 50.333 -57.538 1.00 81.69 413 ARG A C 1
ATOM 3274 O O . ARG A 1 413 ? -21.602 50.679 -56.649 1.00 81.69 413 ARG A O 1
ATOM 3281 N N . SER A 1 414 ? -20.466 51.157 -58.523 1.00 76.69 414 SER A N 1
ATOM 3282 C CA . SER A 1 414 ? -21.060 52.485 -58.724 1.00 76.69 414 SER A CA 1
ATOM 3283 C C . SER A 1 414 ? -22.541 52.386 -59.111 1.00 76.69 414 SER A C 1
ATOM 3285 O O . SER A 1 414 ? -23.378 53.063 -58.509 1.00 76.69 414 SER A O 1
ATOM 3287 N N . CYS A 1 415 ? -22.898 51.476 -60.024 1.00 77.44 415 CYS A N 1
ATOM 3288 C CA . CYS A 1 415 ? -24.287 51.187 -60.393 1.00 77.44 415 CYS A CA 1
ATOM 3289 C C . CYS A 1 415 ? -25.103 50.661 -59.204 1.00 77.44 415 CYS A C 1
ATOM 3291 O O . CYS A 1 415 ? -26.213 51.134 -58.966 1.00 77.44 415 CYS A O 1
ATOM 3293 N N . TRP A 1 416 ? -24.536 49.758 -58.400 1.00 74.50 416 TRP A N 1
ATOM 3294 C CA . TRP A 1 416 ? -25.134 49.263 -57.162 1.00 74.50 416 TRP A CA 1
ATOM 3295 C C . TRP A 1 416 ? -25.307 50.374 -56.130 1.00 74.50 416 TRP A C 1
ATOM 3297 O O . TRP A 1 416 ? -26.380 50.476 -55.547 1.00 74.50 416 TRP A O 1
ATOM 3307 N N . ARG A 1 417 ? -24.323 51.264 -55.929 1.00 71.75 417 ARG A N 1
ATOM 3308 C CA . ARG A 1 417 ? -24.495 52.438 -55.050 1.00 71.75 417 ARG A CA 1
ATOM 3309 C C . ARG A 1 417 ? -25.588 53.378 -55.551 1.00 71.75 417 ARG A C 1
ATOM 3311 O O . ARG A 1 417 ? -26.353 53.872 -54.728 1.00 71.75 417 ARG A O 1
ATOM 3318 N N . ARG A 1 418 ? -25.690 53.613 -56.864 1.00 71.62 418 ARG A N 1
ATOM 3319 C CA . ARG A 1 418 ? -26.775 54.415 -57.455 1.00 71.62 418 ARG A CA 1
ATOM 3320 C C . ARG A 1 418 ? -28.134 53.740 -57.259 1.00 71.62 418 ARG A C 1
ATOM 3322 O O . ARG A 1 418 ? -29.054 54.399 -56.790 1.00 71.62 418 ARG A O 1
ATOM 3329 N N . ARG A 1 419 ? -28.244 52.424 -57.487 1.00 68.94 419 ARG A N 1
ATOM 3330 C CA . ARG A 1 419 ? -29.458 51.637 -57.187 1.00 68.94 419 ARG A CA 1
ATOM 3331 C C . ARG A 1 419 ? -29.814 51.648 -55.699 1.00 68.94 419 ARG A C 1
ATOM 3333 O O . ARG A 1 419 ? -30.988 51.755 -55.373 1.00 68.94 419 ARG A O 1
ATOM 3340 N N . ARG A 1 420 ? -28.829 51.584 -54.797 1.00 63.16 420 ARG A N 1
ATOM 3341 C CA . ARG A 1 420 ? -29.039 51.616 -53.338 1.00 63.16 420 ARG A CA 1
ATOM 3342 C C . ARG A 1 420 ? -29.463 53.003 -52.845 1.00 63.16 420 ARG A C 1
ATOM 3344 O O . ARG A 1 420 ? -30.314 53.081 -51.974 1.00 63.16 420 ARG A O 1
ATOM 3351 N N . LYS A 1 421 ? -28.947 54.085 -53.446 1.00 63.25 421 LYS A N 1
ATOM 3352 C CA . LYS A 1 421 ? -29.443 55.458 -53.219 1.00 63.25 421 LYS A CA 1
ATOM 3353 C C . LYS A 1 421 ? -30.848 55.677 -53.798 1.00 63.25 421 LYS A C 1
ATOM 3355 O O . LYS A 1 421 ? -31.634 56.382 -53.186 1.00 63.25 421 LYS A O 1
ATOM 3360 N N . ALA A 1 422 ? -31.184 55.041 -54.922 1.00 59.06 422 ALA A N 1
ATOM 3361 C CA . ALA A 1 422 ? -32.516 55.116 -55.531 1.00 59.06 422 ALA A CA 1
ATOM 3362 C C . ALA A 1 422 ? -33.582 54.242 -54.834 1.00 59.06 422 ALA A C 1
ATOM 3364 O O . ALA A 1 422 ? -34.769 54.467 -55.027 1.00 59.06 422 ALA A O 1
ATOM 3365 N N . ARG A 1 423 ? -33.179 53.246 -54.030 1.00 53.53 423 ARG A N 1
ATOM 3366 C CA . ARG A 1 423 ? -34.078 52.334 -53.288 1.00 53.53 423 ARG A CA 1
ATOM 3367 C C . ARG A 1 423 ? -33.995 52.487 -51.763 1.00 53.53 423 ARG A C 1
ATOM 3369 O O . ARG A 1 423 ? -34.445 51.609 -51.041 1.00 53.53 423 ARG A O 1
ATOM 3376 N N . GLY A 1 424 ? -33.398 53.573 -51.274 1.00 45.47 424 GLY A N 1
ATOM 3377 C CA . GLY A 1 424 ? -33.124 53.803 -49.854 1.00 45.47 424 GLY A CA 1
ATOM 3378 C C . GLY A 1 424 ? -33.626 55.159 -49.369 1.00 45.47 424 GLY A C 1
ATOM 3379 O O . GLY A 1 424 ? -32.843 55.938 -48.836 1.00 45.47 424 GLY A O 1
ATOM 3380 N N . GLY A 1 425 ? -34.912 55.443 -49.583 1.00 41.72 425 GLY A N 1
ATOM 3381 C CA . GLY A 1 425 ? -35.672 56.396 -48.779 1.00 41.72 425 GLY A CA 1
ATOM 3382 C C . GLY A 1 425 ? -36.527 55.602 -47.793 1.00 41.72 425 GLY A C 1
ATOM 3383 O O . GLY A 1 425 ? -37.358 54.815 -48.227 1.00 41.72 425 GLY A O 1
ATOM 3384 N N . CYS A 1 426 ? -36.302 55.826 -46.496 1.00 40.28 426 CYS A N 1
ATOM 3385 C CA . CYS A 1 426 ? -36.936 55.152 -45.357 1.00 40.28 426 CYS A CA 1
ATOM 3386 C C . CYS A 1 426 ? -36.496 53.689 -45.156 1.00 40.28 426 CYS A C 1
ATOM 3388 O O . CYS A 1 426 ? -36.957 52.802 -45.853 1.00 40.28 426 CYS A O 1
ATOM 3390 N N . TRP A 1 427 ? -35.516 53.458 -44.277 1.00 39.31 427 TRP A N 1
ATOM 3391 C CA . TRP A 1 427 ? -35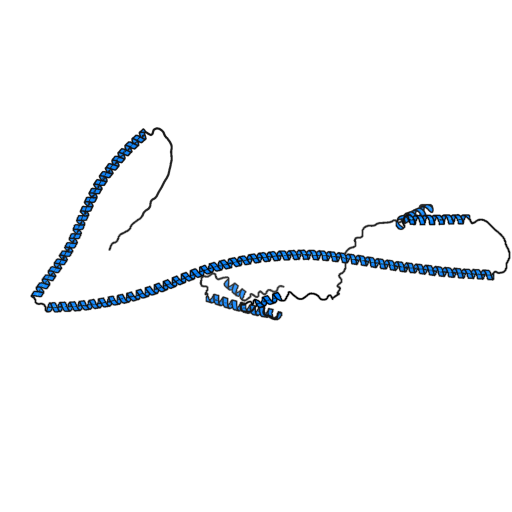.671 52.764 -42.987 1.00 39.31 427 TRP A CA 1
ATOM 3392 C C . TRP A 1 427 ? -34.384 52.990 -42.181 1.00 39.31 427 TRP A C 1
ATOM 3394 O O . TRP A 1 427 ? -33.266 52.887 -42.688 1.00 39.31 427 TRP A O 1
ATOM 3404 N N . ARG A 1 428 ? -34.588 53.427 -40.941 1.00 39.34 428 ARG A N 1
ATOM 3405 C CA . ARG A 1 428 ? -33.583 53.760 -39.928 1.00 39.34 428 ARG A CA 1
ATOM 3406 C C . ARG A 1 428 ? -33.122 52.473 -39.215 1.00 39.34 428 ARG A C 1
ATOM 3408 O O . ARG A 1 428 ? -33.715 51.422 -39.422 1.00 39.34 428 ARG A O 1
ATOM 3415 N N . THR A 1 429 ? -32.122 52.647 -38.345 1.00 39.25 429 THR A N 1
ATOM 3416 C CA . THR A 1 429 ? -31.655 51.794 -37.224 1.00 39.25 429 THR A CA 1
ATOM 3417 C C . THR A 1 429 ? -30.759 50.612 -37.607 1.00 39.25 429 THR A C 1
ATOM 3419 O O . THR A 1 429 ? -31.174 49.703 -38.312 1.00 39.25 429 THR A O 1
ATOM 3422 N N . GLU A 1 430 ? -29.442 50.739 -37.406 1.00 37.62 430 GLU A N 1
ATOM 3423 C CA . GLU A 1 430 ? -28.681 50.481 -36.156 1.00 37.62 430 GLU A CA 1
ATOM 3424 C C . GLU A 1 430 ? -28.431 48.986 -35.948 1.00 37.62 430 GLU A C 1
ATOM 3426 O O . GLU A 1 430 ? -29.364 48.279 -35.612 1.00 37.62 430 GLU A O 1
ATOM 3431 N N . VAL A 1 431 ? -27.172 48.544 -36.088 1.00 39.88 431 VAL A N 1
ATOM 3432 C CA . VAL A 1 431 ? -26.489 47.655 -35.127 1.00 39.88 431 VAL A CA 1
ATOM 3433 C C . VAL A 1 431 ? -24.981 47.919 -35.226 1.00 39.88 431 VAL A C 1
ATOM 3435 O O . VAL A 1 431 ? -24.419 48.087 -36.310 1.00 39.88 431 VAL A O 1
ATOM 3438 N N . ALA A 1 432 ? -24.365 48.004 -34.055 1.00 36.75 432 ALA A N 1
ATOM 3439 C CA . ALA A 1 432 ? -22.982 48.330 -33.775 1.00 36.75 432 ALA A CA 1
ATOM 3440 C C . ALA A 1 432 ? -22.045 47.100 -33.770 1.00 36.75 432 ALA A C 1
ATOM 3442 O O . ALA A 1 432 ? -22.500 45.969 -33.652 1.00 36.75 432 ALA A O 1
ATOM 3443 N N . THR A 1 433 ? -20.733 47.391 -33.793 1.00 35.72 433 THR A N 1
ATOM 3444 C CA . THR A 1 433 ? -19.593 46.631 -33.211 1.00 35.72 433 THR A CA 1
ATOM 3445 C C . THR A 1 433 ? -19.379 45.174 -33.659 1.00 35.72 433 THR A C 1
ATOM 3447 O O . THR A 1 433 ? -20.240 44.324 -33.514 1.00 35.72 433 THR A O 1
ATOM 3450 N N . SER A 1 434 ? -18.188 44.743 -34.085 1.00 34.31 434 SER A N 1
ATOM 3451 C CA . SER A 1 434 ? -17.031 44.590 -33.189 1.00 34.31 434 SER A CA 1
ATOM 3452 C C . SER A 1 434 ? -15.808 43.994 -33.924 1.00 34.31 434 SER A C 1
ATOM 3454 O O . SER A 1 434 ? -15.925 43.125 -34.781 1.00 34.31 434 SER A O 1
ATOM 3456 N N . SER A 1 435 ? -14.638 44.531 -33.569 1.00 37.59 435 SER A N 1
ATOM 3457 C CA . SER A 1 435 ? -13.292 43.934 -33.451 1.00 37.59 435 SER A CA 1
ATOM 3458 C C . SER A 1 435 ? -12.991 42.510 -33.954 1.00 37.59 435 SER A C 1
ATOM 3460 O O . SER A 1 435 ? -13.556 41.543 -33.449 1.00 37.59 435 SER A O 1
ATOM 3462 N N . THR A 1 436 ? -11.884 42.360 -34.699 1.00 36.00 436 THR A N 1
ATOM 3463 C CA . THR A 1 436 ? -10.831 41.382 -34.339 1.00 36.00 436 THR A CA 1
ATOM 3464 C C . THR A 1 436 ? -9.460 41.779 -34.901 1.00 36.00 436 THR A C 1
ATOM 3466 O O . THR A 1 436 ? -9.262 41.966 -36.099 1.00 36.00 436 THR A O 1
ATOM 3469 N N . SER A 1 437 ? -8.518 41.929 -33.980 1.00 37.06 437 SER A N 1
ATOM 3470 C CA . SER A 1 437 ? -7.065 41.946 -34.129 1.00 37.06 437 SER A CA 1
ATOM 3471 C C . SER A 1 437 ? -6.535 40.603 -34.652 1.00 37.06 437 SER A C 1
ATOM 3473 O O . SER A 1 437 ? -7.156 39.579 -34.400 1.00 37.06 437 SER A O 1
ATOM 3475 N N . THR A 1 438 ? -5.375 40.586 -35.326 1.00 37.03 438 THR A N 1
ATOM 3476 C CA . THR A 1 438 ? -4.220 39.704 -35.024 1.00 37.03 438 THR A CA 1
ATOM 3477 C C . THR A 1 438 ? -3.048 40.045 -35.952 1.00 37.03 438 THR A C 1
ATOM 3479 O O . THR A 1 438 ? -3.093 39.870 -37.165 1.00 37.03 438 THR A O 1
ATOM 3482 N N . SER A 1 439 ? -1.965 40.501 -35.341 1.00 40.09 439 SER A N 1
ATOM 3483 C CA . SER A 1 439 ? -0.618 40.616 -35.889 1.00 40.09 439 SER A CA 1
ATOM 3484 C C . SER A 1 439 ? 0.257 39.511 -35.291 1.00 40.09 439 SER A C 1
ATOM 3486 O O . SER A 1 439 ? 0.307 39.438 -34.065 1.00 40.09 439 SER A O 1
ATOM 3488 N N . ARG A 1 440 ? 0.999 38.724 -36.095 1.00 37.66 440 ARG A N 1
ATOM 3489 C CA . ARG A 1 440 ? 2.387 38.286 -35.781 1.00 37.66 440 ARG A CA 1
ATOM 3490 C C . ARG A 1 440 ? 3.046 37.395 -36.852 1.00 37.66 440 ARG A C 1
ATOM 3492 O O . ARG A 1 440 ? 2.617 36.280 -37.098 1.00 37.66 440 ARG A O 1
ATOM 3499 N N . ALA A 1 441 ? 4.141 37.929 -37.399 1.00 42.44 441 ALA A N 1
ATOM 3500 C CA . ALA A 1 441 ? 5.509 37.391 -37.510 1.00 42.44 441 ALA A CA 1
ATOM 3501 C C . ALA A 1 441 ? 5.797 35.882 -37.709 1.00 42.44 441 ALA A C 1
ATOM 3503 O O . ALA A 1 441 ? 5.426 35.062 -36.876 1.00 42.44 441 ALA A O 1
ATOM 3504 N N . ARG A 1 442 ? 6.693 35.591 -38.674 1.00 42.44 442 ARG A N 1
ATOM 3505 C CA . ARG A 1 442 ? 7.934 34.765 -38.572 1.00 42.44 442 ARG A CA 1
ATOM 3506 C C . ARG A 1 442 ? 8.642 34.793 -39.944 1.00 42.44 442 ARG A C 1
ATOM 3508 O O . ARG A 1 442 ? 8.019 34.481 -40.945 1.00 42.44 442 ARG A O 1
ATOM 3515 N N . ARG A 1 443 ? 9.816 35.419 -40.104 1.00 40.84 443 ARG A N 1
ATOM 3516 C CA . ARG A 1 443 ? 11.189 34.947 -39.798 1.00 40.84 443 ARG A CA 1
ATOM 3517 C C . ARG A 1 443 ? 11.513 33.608 -40.484 1.00 40.84 443 ARG A C 1
ATOM 3519 O O . ARG A 1 443 ? 11.086 32.566 -40.007 1.00 40.84 443 ARG A O 1
ATOM 3526 N N . SER A 1 444 ? 12.303 33.657 -41.559 1.00 39.81 444 SER A N 1
ATOM 3527 C CA . SER A 1 444 ? 13.013 32.505 -42.128 1.00 39.81 444 SER A CA 1
ATOM 3528 C C . SER A 1 444 ? 14.383 32.963 -42.620 1.00 39.81 444 SER A C 1
ATOM 3530 O O . SER A 1 444 ? 14.517 33.581 -43.671 1.00 39.81 444 SER A O 1
ATOM 3532 N N . SER A 1 445 ? 15.379 32.682 -41.793 1.00 46.09 445 SER A N 1
ATOM 3533 C CA . SER A 1 445 ? 16.810 32.723 -42.061 1.00 46.09 445 SER A CA 1
ATOM 3534 C C . SER A 1 445 ? 17.217 31.564 -42.969 1.00 46.09 445 SER A C 1
ATOM 3536 O O . SER A 1 445 ? 16.930 30.413 -42.637 1.00 46.09 445 SER A O 1
ATOM 3538 N N . ARG A 1 446 ? 17.940 31.846 -44.057 1.00 39.41 446 ARG A N 1
ATOM 3539 C CA . ARG A 1 446 ? 18.824 30.865 -44.698 1.00 39.41 446 ARG A CA 1
ATOM 3540 C C . ARG A 1 446 ? 19.890 31.592 -45.518 1.00 39.41 446 ARG A C 1
ATOM 3542 O O . ARG A 1 446 ? 19.741 31.792 -46.715 1.00 39.41 446 ARG A O 1
ATOM 3549 N N . GLU A 1 447 ? 20.947 32.008 -44.834 1.00 44.84 447 GLU A N 1
ATOM 3550 C CA . GLU A 1 447 ? 22.253 32.198 -45.458 1.00 44.84 447 GLU A CA 1
ATOM 3551 C C . GLU A 1 447 ? 23.050 30.915 -45.229 1.00 44.84 447 GLU A C 1
ATOM 3553 O O . GLU A 1 447 ? 23.090 30.357 -44.131 1.00 44.84 447 GLU A O 1
ATOM 3558 N N . SER A 1 448 ? 23.609 30.404 -46.314 1.00 44.62 448 SER A N 1
ATOM 3559 C CA . SER A 1 448 ? 24.581 29.324 -46.352 1.00 44.62 448 SER A CA 1
ATOM 3560 C C . SER A 1 448 ? 25.659 29.837 -47.290 1.00 44.62 448 SER A C 1
ATOM 3562 O O . SER A 1 448 ? 25.482 29.797 -48.505 1.00 44.62 448 SER A O 1
ATOM 3564 N N . SER A 1 449 ? 26.715 30.398 -46.712 1.00 47.53 449 SER A N 1
ATOM 3565 C CA . SER A 1 449 ? 27.964 30.667 -47.412 1.00 47.53 449 SER A CA 1
ATOM 3566 C C . SER A 1 449 ? 28.981 29.629 -46.954 1.00 47.53 449 SER A C 1
ATOM 3568 O O . SER A 1 449 ? 29.032 29.284 -45.773 1.00 47.53 449 SER A O 1
ATOM 3570 N N . THR A 1 450 ? 29.682 29.126 -47.964 1.00 44.50 450 THR A N 1
ATOM 3571 C CA . THR A 1 450 ? 30.870 28.263 -48.005 1.00 44.50 450 THR A CA 1
ATOM 3572 C C . THR A 1 450 ? 31.873 28.434 -46.881 1.00 44.50 450 THR A C 1
ATOM 3574 O O . THR A 1 450 ? 32.157 29.609 -46.548 1.00 44.50 450 THR A O 1
#

Foldseek 3Di:
DDDDDPPQDPVNVVVVVPPPDPDDDDPPVVVVVVVVVVVVVVVLVVLVVVQVVVCVVPVDRPDDSPPDDPVVVVVVVVPPPDDDDDDDDDDDDDDDDDDDDDDDDDDDDDDDDDDDDDDDPDPPVVVVVVVLVVCCVPQHDVVSVVVVVVVVVVVVVVVVVVVPPDDDDDDDDDDDDVPVVVVVVVVVVVVVVVVVVVVVVVVVVVVVVVVVVVVVVVVVVVVVVVVVVVVVVVVVVVVVVVVVVVVVVVVVVVVVVVVVVVVVVVVVVVVVVVVVVVVVVVVVVVVVVVVVVVVVVVVVVVVVVVVVVVVVVVVVVVVVVVVVVVVVVVVVVVVVVVVVVVVVVVDDPVVVVVVVVVVVVVVVVVVVVVVVVVVVVVVVVVVVVVVVVVVVVVVVVVVVVVVVVVVVVVVVVVVVVVVCVVVDDDDDDDDDDDDDDDDDDDDDDDDDDD

pLDDT: mean 72.78, std 22.74, range [29.34, 98.19]

Organism: NCBI:txid3032

Radius of gyration: 77.53 Å; chains: 1; bounding box: 149×86×221 Å

Sequence (450 aa):
MPPKVNAKTPLDKRLSANAGKEEMSNWNIAELKQNLQEDSAILEQTLREANRLLGDSSGSPLVDVGGIVNKDVAARKLRGNAADWGEDHAHHRDDFSSGTFMTELDVSAVGGAPTILGNAKVTMSEELALRLSVLEPAIGKEALKVLQNCVQSDLDQVVKMMKQQSSSKDGGRQPSEVSETIAELEGRIVEEEALKLSALEQVNALKENLRMQSTRVLELQDKLALLDSTSQEGGELLKKKETEIKSLKEELLAVQHKTRMEENERLKLVDKLRKKDVEMAKTKESMDKMTMQLQRLAEERDSMHAQFDELQRRYQDAQLRCSNLQQDLDKHQSAERVLKRNLQLQMPEEVKRVVKRVEELDKQNRELQEKLKQSKEHDNHAEMLRKNRIEMTELRVSNKSLLAKVEELKKERSCWRRRRKARGGCWRTEVATSSTSTSRARRSSRESST